Protein AF-E2S3J0-F1 (afdb_monomer)

Structure (mmCIF, N/CA/C/O backbone):
data_AF-E2S3J0-F1
#
_entry.id   AF-E2S3J0-F1
#
loop_
_atom_site.group_PDB
_atom_site.id
_atom_site.type_symbol
_atom_site.label_atom_id
_atom_site.label_alt_id
_atom_site.label_comp_id
_atom_site.label_asym_id
_atom_site.label_entity_id
_atom_site.label_seq_id
_atom_site.pdbx_PDB_ins_code
_atom_site.Cartn_x
_atom_site.Cartn_y
_atom_site.Cartn_z
_atom_site.occupancy
_atom_site.B_iso_or_equiv
_atom_site.auth_seq_id
_atom_site.auth_comp_id
_atom_site.auth_asym_id
_atom_site.auth_atom_id
_atom_site.pdbx_PDB_model_num
ATOM 1 N N . MET A 1 1 ? 23.493 14.641 -1.403 1.00 21.89 1 MET A N 1
ATOM 2 C CA . MET A 1 1 ? 22.863 14.358 -2.704 1.00 21.89 1 MET A CA 1
ATOM 3 C C . MET A 1 1 ? 23.828 13.467 -3.453 1.00 21.89 1 MET A C 1
ATOM 5 O O . MET A 1 1 ? 24.955 13.914 -3.640 1.00 21.89 1 MET A O 1
ATOM 9 N N . PRO A 1 2 ? 23.491 12.209 -3.759 1.00 24.92 2 PRO A N 1
ATOM 10 C CA . PRO A 1 2 ? 24.365 11.400 -4.586 1.00 24.92 2 PRO A CA 1
ATOM 11 C C . PRO A 1 2 ? 24.312 12.007 -5.989 1.00 24.92 2 PRO A C 1
ATOM 13 O O . PRO A 1 2 ? 23.332 11.863 -6.706 1.00 24.92 2 PRO A O 1
ATOM 16 N N . THR A 1 3 ? 25.329 12.786 -6.341 1.00 32.03 3 THR A N 1
ATOM 17 C CA . THR A 1 3 ? 25.571 13.210 -7.719 1.00 32.03 3 THR A CA 1
ATOM 18 C C . THR A 1 3 ? 26.245 12.039 -8.430 1.00 32.03 3 THR A C 1
ATOM 20 O O . THR A 1 3 ? 27.463 12.041 -8.602 1.00 32.03 3 THR A O 1
ATOM 23 N N . GLY A 1 4 ? 25.469 10.991 -8.715 1.00 38.94 4 GLY A N 1
ATOM 24 C CA . GLY A 1 4 ? 25.807 10.010 -9.746 1.00 38.94 4 GLY A CA 1
ATOM 25 C C . GLY A 1 4 ? 25.553 10.625 -11.123 1.00 38.94 4 GLY A C 1
ATOM 26 O O . GLY A 1 4 ? 24.790 11.584 -11.228 1.00 38.94 4 GLY A O 1
ATOM 27 N N . GLU A 1 5 ? 26.220 10.119 -12.158 1.00 40.09 5 GLU A N 1
ATOM 28 C CA . GLU A 1 5 ? 26.170 10.652 -13.533 1.00 40.09 5 GLU A CA 1
ATOM 29 C C . GLU A 1 5 ? 24.795 10.567 -14.215 1.00 40.09 5 GLU A C 1
ATOM 31 O O . GLU A 1 5 ? 24.637 11.126 -15.294 1.00 40.09 5 GLU A O 1
ATOM 36 N N . ASP A 1 6 ? 23.791 9.953 -13.584 1.00 48.34 6 ASP A N 1
ATOM 37 C CA . ASP A 1 6 ? 22.423 9.923 -14.090 1.00 48.34 6 ASP A CA 1
ATOM 38 C C . ASP A 1 6 ? 21.407 10.075 -12.953 1.00 48.34 6 ASP A C 1
ATOM 40 O O . ASP A 1 6 ? 21.253 9.210 -12.093 1.00 48.34 6 ASP A O 1
ATOM 44 N N . ALA A 1 7 ? 20.673 11.188 -12.973 1.00 45.34 7 ALA A N 1
ATOM 45 C CA . ALA A 1 7 ? 19.521 11.440 -12.102 1.00 45.34 7 ALA A CA 1
ATOM 46 C C . ALA A 1 7 ? 18.196 10.949 -12.726 1.00 45.34 7 ALA A C 1
ATOM 48 O O . ALA A 1 7 ? 17.107 11.344 -12.300 1.00 45.34 7 ALA A O 1
ATOM 49 N N . HIS A 1 8 ? 18.277 10.129 -13.774 1.00 50.97 8 HIS A N 1
ATOM 50 C CA . HIS A 1 8 ? 17.130 9.671 -14.543 1.00 50.97 8 HIS A CA 1
ATOM 51 C C . HIS A 1 8 ? 16.434 8.512 -13.808 1.00 50.97 8 HIS A C 1
ATOM 53 O O . HIS A 1 8 ? 17.028 7.467 -13.560 1.00 50.97 8 HIS A O 1
ATOM 59 N N . GLY A 1 9 ? 15.177 8.716 -13.398 1.00 49.34 9 GLY A N 1
ATOM 60 C CA . GLY A 1 9 ? 14.377 7.697 -12.705 1.00 49.34 9 GLY A CA 1
ATOM 61 C C . GLY A 1 9 ? 13.976 6.522 -13.610 1.00 49.34 9 GLY A C 1
ATOM 62 O O . GLY A 1 9 ? 14.212 6.540 -14.814 1.00 49.34 9 GLY A O 1
ATOM 63 N N . SER A 1 10 ? 13.291 5.522 -13.042 1.00 50.03 10 SER A N 1
ATOM 64 C CA . SER A 1 10 ? 12.789 4.317 -13.740 1.00 50.03 10 SER A CA 1
ATOM 65 C C . SER A 1 10 ? 12.035 4.586 -15.046 1.00 50.03 10 SER A C 1
ATOM 67 O O . SER A 1 10 ? 12.027 3.747 -15.942 1.00 50.03 10 SER A O 1
ATOM 69 N N . ASP A 1 11 ? 11.412 5.757 -15.146 1.00 54.41 11 ASP A N 1
ATOM 70 C CA . ASP A 1 11 ? 10.536 6.165 -16.246 1.00 54.41 11 ASP A CA 1
ATOM 71 C C . ASP A 1 11 ? 11.313 6.533 -17.519 1.00 54.41 11 ASP A C 1
ATOM 73 O O . ASP A 1 11 ? 10.743 6.540 -18.607 1.00 54.41 11 ASP A O 1
ATOM 77 N N . TYR A 1 12 ? 12.613 6.816 -17.381 1.00 60.25 12 TYR A N 1
ATOM 78 C CA . TYR A 1 12 ? 13.529 7.113 -18.480 1.00 60.25 12 TYR A CA 1
ATOM 79 C C . TYR A 1 12 ? 13.782 5.907 -19.377 1.00 60.25 12 TYR A C 1
ATOM 81 O O . TYR A 1 12 ? 13.858 6.019 -20.599 1.00 60.25 12 TYR A O 1
ATOM 89 N N . PHE A 1 13 ? 13.907 4.743 -18.747 1.00 64.19 13 PHE A N 1
ATOM 90 C CA . PHE A 1 13 ? 14.309 3.524 -19.417 1.00 64.19 13 PHE A CA 1
ATOM 91 C C . PHE A 1 13 ? 13.241 3.113 -20.434 1.00 64.19 13 PHE A C 1
ATOM 93 O O . PHE A 1 13 ? 13.557 2.949 -21.603 1.00 64.19 13 PHE A O 1
ATOM 100 N N . THR A 1 14 ? 11.966 3.081 -20.054 1.00 62.28 14 THR A N 1
ATOM 101 C CA . THR A 1 14 ? 10.839 2.686 -20.917 1.00 62.28 14 THR A CA 1
ATOM 102 C C . THR A 1 14 ? 10.921 3.214 -22.372 1.00 62.28 14 THR A C 1
ATOM 104 O O . THR A 1 14 ? 10.995 2.391 -23.288 1.00 62.28 14 THR A O 1
ATOM 107 N N . PRO A 1 15 ? 10.984 4.532 -22.646 1.00 61.94 15 PRO A N 1
ATOM 108 C CA . PRO A 1 15 ? 11.066 5.050 -24.016 1.00 61.94 15 PRO A CA 1
ATOM 109 C C . PRO A 1 15 ? 12.360 4.711 -24.775 1.00 61.94 15 PRO A C 1
ATOM 111 O O . PRO A 1 15 ? 12.289 4.497 -25.987 1.00 61.94 15 PRO A O 1
ATOM 114 N N . VAL A 1 16 ? 13.508 4.575 -24.098 1.00 65.12 16 VAL A N 1
ATOM 115 C CA . VAL A 1 16 ? 14.787 4.159 -24.718 1.00 65.12 16 VAL A CA 1
ATOM 116 C C . VAL A 1 16 ? 14.671 2.786 -25.398 1.00 65.12 16 VAL A C 1
ATOM 118 O O . VAL A 1 16 ? 15.294 2.559 -26.433 1.00 65.12 16 VAL A O 1
ATOM 121 N N . PHE A 1 17 ? 13.822 1.887 -24.890 1.00 69.94 17 PHE A N 1
ATOM 122 C CA . PHE A 1 17 ? 13.672 0.526 -25.437 1.00 69.94 17 PHE A CA 1
ATOM 123 C C . PHE A 1 17 ? 12.585 0.393 -26.497 1.00 69.94 17 PHE A C 1
ATOM 125 O O . PHE A 1 17 ? 12.655 -0.479 -27.364 1.00 69.94 17 PHE A O 1
ATOM 132 N N . LEU A 1 18 ? 11.571 1.248 -26.443 1.00 64.56 18 LEU A N 1
ATOM 133 C CA . LEU A 1 18 ? 10.376 1.103 -27.272 1.00 64.56 18 LEU A CA 1
ATOM 134 C C . LEU A 1 18 ? 10.532 1.773 -28.627 1.00 64.56 18 LEU A C 1
ATOM 136 O O . LEU A 1 18 ? 10.069 1.244 -29.636 1.00 64.56 18 LEU A O 1
ATOM 140 N N . LEU A 1 19 ? 11.224 2.910 -28.671 1.00 68.56 19 LEU A N 1
ATOM 141 C CA . LEU A 1 19 ? 11.452 3.648 -29.910 1.00 68.56 19 LEU A CA 1
ATOM 142 C C . LEU A 1 19 ? 12.191 2.814 -30.973 1.00 68.56 19 LEU A C 1
ATOM 144 O O . LEU A 1 19 ? 11.741 2.813 -32.120 1.00 68.56 19 LEU A O 1
ATOM 148 N N . PRO A 1 20 ? 13.230 2.028 -30.632 1.00 70.56 20 PRO A N 1
ATOM 149 C CA . PRO A 1 20 ? 13.845 1.061 -31.545 1.00 70.56 20 PRO A CA 1
ATOM 150 C C . PRO A 1 20 ? 12.884 0.034 -32.139 1.00 70.56 20 PRO A C 1
ATOM 152 O O . PRO A 1 20 ? 12.873 -0.174 -33.350 1.00 70.56 20 PRO A O 1
ATOM 155 N N . GLN A 1 21 ? 12.053 -0.591 -31.300 1.00 67.12 21 GLN A N 1
ATOM 156 C CA . GLN A 1 21 ? 11.075 -1.606 -31.711 1.00 67.12 21 GLN A CA 1
ATOM 157 C C . GLN A 1 21 ? 10.042 -1.015 -32.680 1.00 67.12 21 GLN A C 1
ATOM 159 O O . GLN A 1 21 ? 9.665 -1.624 -33.688 1.00 67.12 21 GLN A O 1
ATOM 164 N N . LEU A 1 22 ? 9.628 0.221 -32.410 1.00 64.75 22 LEU A N 1
ATOM 165 C CA . LEU A 1 22 ? 8.682 0.960 -33.236 1.00 64.75 22 LEU A CA 1
ATOM 166 C C . LEU A 1 22 ? 9.274 1.364 -34.575 1.00 64.75 22 LEU A C 1
ATOM 168 O O . LEU A 1 22 ? 8.634 1.198 -35.614 1.00 64.75 22 LEU A O 1
ATOM 172 N N . CYS A 1 23 ? 10.512 1.845 -34.573 1.00 66.25 23 CYS A N 1
ATOM 173 C CA . CYS A 1 23 ? 11.187 2.180 -35.812 1.00 66.25 23 CYS A CA 1
ATOM 174 C C . CYS A 1 23 ? 11.435 0.922 -36.656 1.00 66.25 23 CYS A C 1
ATOM 176 O O . CYS A 1 23 ? 11.180 0.954 -37.856 1.00 66.25 23 CYS A O 1
ATOM 178 N N . ASN A 1 24 ? 11.819 -0.204 -36.047 1.00 68.88 24 ASN A N 1
ATOM 179 C CA . ASN A 1 24 ? 12.065 -1.464 -36.754 1.00 68.88 24 ASN A CA 1
ATOM 180 C C . ASN A 1 24 ? 10.801 -2.028 -37.424 1.00 68.88 24 ASN A C 1
ATOM 182 O O . ASN A 1 24 ? 10.821 -2.375 -38.606 1.00 68.88 24 ASN A O 1
ATOM 186 N N . SER A 1 25 ? 9.682 -2.046 -36.692 1.00 64.19 25 SER A N 1
ATOM 187 C CA . SER A 1 25 ? 8.384 -2.509 -37.207 1.00 64.19 25 SER A CA 1
ATOM 188 C C . SER A 1 25 ? 7.800 -1.583 -38.280 1.00 64.19 25 SER A C 1
ATOM 190 O O . SER A 1 25 ? 7.230 -2.059 -39.260 1.00 64.19 25 SER A O 1
ATOM 192 N N . THR A 1 26 ? 7.980 -0.266 -38.144 1.00 59.78 26 THR A N 1
ATOM 193 C CA . THR A 1 26 ? 7.417 0.723 -39.080 1.00 59.78 26 THR A CA 1
ATOM 194 C C . THR A 1 26 ? 8.266 0.889 -40.343 1.00 59.78 26 THR A C 1
ATOM 196 O O . THR A 1 26 ? 7.726 1.117 -41.424 1.00 59.78 26 THR A O 1
ATOM 199 N N . MET A 1 27 ? 9.593 0.763 -40.232 1.00 62.75 27 MET A N 1
ATOM 200 C CA . MET A 1 27 ? 10.532 0.913 -41.354 1.00 62.75 27 MET A CA 1
ATOM 201 C C . MET A 1 27 ? 10.673 -0.365 -42.193 1.00 62.75 27 MET A C 1
ATOM 203 O O . MET A 1 27 ? 11.298 -0.323 -43.252 1.00 62.75 27 MET A O 1
ATOM 207 N N . GLY A 1 28 ? 10.092 -1.489 -41.751 1.00 54.31 28 GLY A N 1
ATOM 208 C CA . GLY A 1 28 ? 10.184 -2.775 -42.448 1.00 54.31 28 GLY A CA 1
ATOM 209 C C . GLY A 1 28 ? 11.617 -3.305 -42.522 1.00 54.31 28 GLY A C 1
ATOM 210 O O . GLY A 1 28 ? 11.996 -3.928 -43.512 1.00 54.31 28 GLY A O 1
ATOM 211 N N . THR A 1 29 ? 12.435 -2.993 -41.515 1.00 58.88 29 THR A N 1
ATOM 212 C CA . THR A 1 29 ? 13.833 -3.420 -41.445 1.00 58.88 29 THR A CA 1
ATOM 213 C C . THR A 1 29 ? 13.941 -4.742 -40.690 1.00 58.88 29 THR A C 1
ATOM 215 O O . THR A 1 29 ? 13.41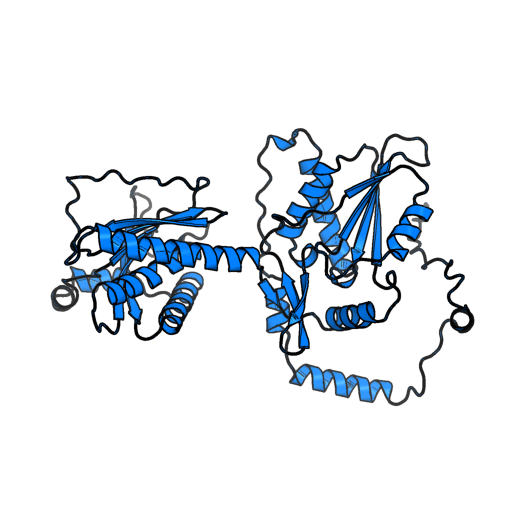7 -4.864 -39.591 1.00 58.88 29 THR A O 1
ATOM 218 N N . ASP A 1 30 ? 14.698 -5.709 -41.215 1.00 59.97 30 ASP A N 1
ATOM 219 C CA . ASP A 1 30 ? 15.030 -6.961 -40.503 1.00 59.97 30 ASP A CA 1
ATOM 220 C C . ASP A 1 30 ? 16.218 -6.774 -39.532 1.00 59.97 30 ASP A C 1
ATOM 222 O O . ASP A 1 30 ? 17.050 -7.670 -39.339 1.00 59.97 30 ASP A O 1
ATOM 226 N N . ALA A 1 31 ? 16.372 -5.575 -38.962 1.00 65.56 31 ALA A N 1
ATOM 227 C CA . ALA A 1 31 ? 17.500 -5.283 -38.091 1.00 65.56 31 ALA A CA 1
ATOM 228 C C . ALA A 1 31 ? 17.358 -6.063 -36.777 1.00 65.56 31 ALA A C 1
ATOM 230 O O . ALA A 1 31 ? 16.304 -6.067 -36.143 1.00 65.56 31 ALA A O 1
ATOM 231 N N . ARG A 1 32 ? 18.442 -6.731 -36.367 1.00 69.31 32 ARG A N 1
ATOM 232 C CA . ARG A 1 32 ? 18.483 -7.537 -35.133 1.00 69.31 32 ARG A CA 1
ATOM 233 C C . ARG A 1 32 ? 18.694 -6.696 -33.875 1.00 69.31 32 ARG A C 1
ATOM 235 O O . ARG A 1 32 ? 18.355 -7.151 -32.786 1.00 69.31 32 ARG A O 1
ATOM 242 N N . SER A 1 33 ? 19.241 -5.497 -34.034 1.00 74.75 33 SER A N 1
ATOM 243 C CA . SER A 1 33 ? 19.450 -4.511 -32.980 1.00 74.75 33 SER A CA 1
ATOM 244 C C . SER A 1 33 ? 19.525 -3.110 -33.581 1.00 74.75 33 SER A C 1
ATOM 246 O O . SER A 1 33 ? 19.882 -2.953 -34.753 1.00 74.75 33 SER A O 1
ATOM 248 N N . TRP A 1 34 ? 19.165 -2.099 -32.793 1.00 75.88 34 TRP A N 1
ATOM 249 C CA . TRP A 1 34 ? 19.368 -0.684 -33.124 1.00 75.88 34 TRP A CA 1
ATOM 250 C C . TRP A 1 34 ? 20.165 -0.011 -32.010 1.00 75.88 34 TRP A C 1
ATOM 252 O O . TRP A 1 34 ? 20.047 -0.387 -30.846 1.00 75.88 34 TRP A O 1
ATOM 262 N N . ALA A 1 35 ? 20.951 1.003 -32.364 1.00 76.75 35 ALA A N 1
ATOM 263 C CA . ALA A 1 35 ? 21.621 1.858 -31.394 1.00 76.75 35 ALA A CA 1
ATOM 264 C C . ALA A 1 35 ? 20.732 3.064 -31.055 1.00 76.75 35 ALA A C 1
ATOM 266 O O . ALA A 1 35 ? 20.165 3.686 -31.958 1.00 76.75 35 ALA A O 1
ATOM 267 N N . VAL A 1 36 ? 20.647 3.402 -29.768 1.00 77.56 36 VAL A N 1
ATOM 268 C CA . VAL A 1 36 ? 19.932 4.572 -29.235 1.00 77.56 36 VAL A CA 1
ATOM 269 C C . VAL A 1 36 ? 20.910 5.443 -28.474 1.00 77.56 36 VAL A C 1
ATOM 271 O O . VAL A 1 36 ? 21.473 4.991 -27.483 1.00 77.56 36 VAL A O 1
ATOM 274 N N . ASP A 1 37 ? 21.116 6.674 -28.924 1.00 79.19 37 ASP A N 1
ATOM 275 C CA . ASP A 1 37 ? 21.923 7.651 -28.207 1.00 79.19 37 ASP A CA 1
ATOM 276 C C . ASP A 1 37 ? 21.122 8.148 -26.994 1.00 79.19 37 ASP A C 1
ATOM 278 O O . ASP A 1 37 ? 19.975 8.593 -27.096 1.00 79.19 37 ASP A O 1
ATOM 282 N N . VAL A 1 38 ? 21.742 7.997 -25.826 1.00 73.31 38 VAL A N 1
ATOM 283 C CA . VAL A 1 38 ? 21.171 8.240 -24.500 1.00 73.31 38 VAL A CA 1
ATOM 284 C C . VAL A 1 38 ? 21.942 9.397 -23.875 1.00 73.31 38 VAL A C 1
ATOM 286 O O . VAL A 1 38 ? 23.172 9.340 -23.750 1.00 73.31 38 VAL A O 1
ATOM 289 N N . GLU A 1 39 ? 21.223 10.454 -23.493 1.00 73.69 39 GLU A N 1
ATOM 290 C CA . GLU A 1 39 ? 21.797 11.588 -22.769 1.00 73.69 39 GLU A CA 1
ATOM 291 C C . GLU A 1 39 ? 22.005 11.250 -21.286 1.00 73.69 39 GLU A C 1
ATOM 293 O O . GLU A 1 39 ? 21.371 10.356 -20.723 1.00 73.69 39 GLU A O 1
ATOM 298 N N . GLY A 1 40 ? 23.001 11.876 -20.670 1.00 68.50 40 GLY A N 1
ATOM 299 C CA . GLY A 1 40 ? 23.274 11.792 -19.240 1.00 68.50 40 GLY A CA 1
ATOM 300 C C . GLY A 1 40 ? 23.926 13.073 -18.761 1.00 68.50 40 GLY A C 1
ATOM 301 O O . GLY A 1 40 ? 24.638 13.745 -19.523 1.00 68.50 40 GLY A O 1
ATOM 302 N N . HIS A 1 41 ? 23.688 13.406 -17.496 1.00 67.69 41 HIS A N 1
ATOM 303 C CA . HIS A 1 41 ? 24.087 14.682 -16.919 1.00 67.69 41 HIS A CA 1
ATOM 304 C C . HIS A 1 41 ? 24.818 14.496 -15.600 1.00 67.69 41 HIS A C 1
ATOM 306 O O . HIS A 1 41 ? 24.295 13.938 -14.639 1.00 67.69 41 HIS A O 1
ATOM 312 N N . GLY A 1 42 ? 25.994 15.097 -15.490 1.00 67.25 42 GLY A N 1
ATOM 313 C CA . GLY A 1 42 ? 26.725 15.035 -14.238 1.00 67.25 42 GLY A CA 1
ATOM 314 C C . GLY A 1 42 ? 28.157 15.496 -14.367 1.00 67.25 42 GLY A C 1
ATOM 315 O O . GLY A 1 42 ? 28.678 15.724 -15.455 1.00 67.25 42 GLY A O 1
ATOM 316 N N . ARG A 1 43 ? 28.804 15.662 -13.215 1.00 71.12 43 ARG A N 1
ATOM 317 C CA . ARG A 1 43 ? 30.239 15.933 -13.154 1.00 71.12 43 ARG A CA 1
ATOM 318 C C . ARG A 1 43 ? 30.944 14.649 -12.736 1.00 71.12 43 ARG A C 1
ATOM 320 O O . ARG A 1 43 ? 30.653 14.174 -11.637 1.00 71.12 43 ARG A O 1
ATOM 327 N N . PRO A 1 44 ? 31.892 14.143 -13.538 1.00 67.00 44 PRO A N 1
ATOM 328 C CA . PRO A 1 44 ? 32.719 13.020 -13.132 1.00 67.00 44 PRO A CA 1
ATOM 329 C C . PRO A 1 44 ? 33.421 13.326 -11.807 1.00 67.00 44 PRO A C 1
ATOM 331 O O . PRO A 1 44 ? 33.978 14.414 -11.626 1.00 67.00 44 PRO A O 1
ATOM 334 N N . ALA A 1 45 ? 33.411 12.370 -10.880 1.00 67.50 45 ALA A N 1
ATOM 335 C CA . ALA A 1 45 ? 34.028 12.533 -9.561 1.00 67.50 45 ALA A CA 1
ATOM 336 C C . ALA A 1 45 ? 35.569 12.560 -9.610 1.00 67.50 45 ALA A C 1
ATOM 338 O O . ALA A 1 45 ? 36.220 12.936 -8.637 1.00 67.50 45 ALA A O 1
ATOM 339 N N . ASP A 1 46 ? 36.156 12.161 -10.739 1.00 72.06 46 ASP A N 1
ATOM 340 C CA . ASP A 1 46 ? 37.596 11.973 -10.911 1.00 72.06 46 ASP A CA 1
ATOM 341 C C . ASP A 1 46 ? 38.365 13.248 -11.311 1.00 72.06 46 ASP A C 1
ATOM 343 O O . ASP A 1 46 ? 39.594 13.217 -11.377 1.00 72.06 46 ASP A O 1
ATOM 347 N N . HIS A 1 47 ? 37.681 14.379 -11.533 1.00 69.06 47 HIS A N 1
ATOM 348 C CA . HIS A 1 47 ? 38.302 15.656 -11.902 1.00 69.06 47 HIS A CA 1
ATOM 349 C C . HIS A 1 47 ? 37.672 16.858 -11.185 1.00 69.06 47 HIS A C 1
ATOM 351 O O . HIS A 1 47 ? 36.473 16.923 -10.923 1.00 69.06 47 HIS A O 1
ATOM 357 N N . SER A 1 48 ? 38.495 17.873 -10.895 1.00 72.19 48 SER A N 1
ATOM 358 C CA . SER A 1 48 ? 38.028 19.109 -10.260 1.00 72.19 48 SER A CA 1
ATOM 359 C C . SER A 1 48 ? 37.492 20.097 -11.293 1.00 72.19 48 SER A C 1
ATOM 361 O O . SER A 1 48 ? 38.249 20.754 -12.006 1.00 72.19 48 SER A O 1
ATOM 363 N N . TYR A 1 49 ? 36.169 20.253 -11.318 1.00 73.75 49 TYR A N 1
ATOM 364 C CA . TYR A 1 49 ? 35.470 21.223 -12.167 1.00 73.75 49 TYR A CA 1
ATOM 365 C C . TYR A 1 49 ? 34.966 22.452 -11.394 1.00 73.75 49 TYR A C 1
ATOM 367 O O . TYR A 1 49 ? 34.100 23.178 -11.882 1.00 73.75 49 TYR A O 1
ATOM 375 N N . GLY A 1 50 ? 35.496 22.704 -10.190 1.00 71.06 50 GLY A N 1
ATOM 376 C CA . GLY A 1 50 ? 34.969 23.699 -9.241 1.00 71.06 50 GLY A CA 1
ATOM 377 C C . GLY A 1 50 ? 34.974 25.159 -9.718 1.00 71.06 50 GLY A C 1
ATOM 378 O O . GLY A 1 50 ? 34.460 26.027 -9.021 1.00 71.06 50 GLY A O 1
ATOM 379 N N . ARG A 1 51 ? 35.544 25.447 -10.895 1.00 78.31 51 ARG A N 1
ATOM 380 C CA . ARG A 1 51 ? 35.582 26.784 -11.512 1.00 78.31 51 ARG A CA 1
ATOM 381 C C . ARG A 1 51 ? 34.819 26.878 -12.840 1.00 78.31 51 ARG A C 1
ATOM 383 O O . ARG A 1 51 ? 34.827 27.944 -13.448 1.00 78.31 51 ARG A O 1
ATOM 390 N N . THR A 1 52 ? 34.170 25.800 -13.284 1.00 74.75 52 THR A N 1
ATOM 391 C CA . THR A 1 52 ? 33.463 25.742 -14.573 1.00 74.75 52 THR A CA 1
ATOM 392 C C . THR A 1 52 ? 31.957 25.719 -14.345 1.00 74.75 52 THR A C 1
ATOM 394 O O . THR A 1 52 ? 31.434 24.782 -13.737 1.00 74.75 52 THR A O 1
ATOM 397 N N . LEU A 1 53 ? 31.259 26.736 -14.850 1.00 65.81 53 LEU A N 1
ATOM 398 C CA . LEU A 1 53 ? 29.800 26.853 -14.826 1.00 65.81 53 LEU A CA 1
ATOM 399 C C . LEU A 1 53 ? 29.238 26.448 -16.196 1.00 65.81 53 LEU A C 1
ATOM 401 O O . LEU A 1 53 ? 29.740 26.916 -17.214 1.00 65.81 53 LEU A O 1
ATOM 405 N N . GLY A 1 54 ? 28.227 25.580 -16.217 1.00 66.12 54 GLY A N 1
ATOM 406 C CA . GLY A 1 54 ? 27.617 25.064 -17.445 1.00 66.12 54 GLY A CA 1
ATOM 407 C C . GLY A 1 54 ? 27.006 23.675 -17.257 1.00 66.12 54 GLY A C 1
ATOM 408 O O . GLY A 1 54 ? 27.186 23.057 -16.203 1.00 66.12 54 GLY A O 1
ATOM 409 N N . TRP A 1 55 ? 26.294 23.212 -18.285 1.00 64.81 55 TRP A N 1
ATOM 410 C CA . TRP A 1 55 ? 25.763 21.852 -18.379 1.00 64.81 55 TRP A CA 1
ATOM 411 C C . TRP A 1 55 ? 26.859 20.885 -18.829 1.00 64.81 55 TRP A C 1
ATOM 413 O O . TRP A 1 55 ? 27.604 21.172 -19.765 1.00 64.81 55 TRP A O 1
ATOM 423 N N . PHE A 1 56 ? 26.965 19.755 -18.133 1.00 70.50 56 PHE A N 1
ATOM 424 C CA . PHE A 1 56 ? 27.904 18.678 -18.439 1.00 70.50 56 PHE A CA 1
ATOM 425 C C . PHE A 1 56 ? 27.092 17.500 -18.954 1.00 70.50 56 PHE A C 1
ATOM 427 O O . PHE A 1 56 ? 26.644 16.659 -18.178 1.00 70.50 56 PHE A O 1
ATOM 434 N N . THR A 1 57 ? 26.858 17.521 -20.259 1.00 69.31 57 THR A N 1
ATOM 435 C CA . THR A 1 57 ? 26.092 16.510 -20.980 1.00 69.31 57 THR A CA 1
ATOM 436 C C . THR A 1 57 ? 27.044 15.497 -21.598 1.00 69.31 57 THR A C 1
ATOM 438 O O . THR A 1 57 ? 28.058 15.859 -22.201 1.00 69.31 57 THR A O 1
ATOM 441 N N . THR A 1 58 ? 26.697 14.222 -21.477 1.00 73.31 58 THR A N 1
ATOM 442 C CA . THR A 1 58 ? 27.345 13.131 -22.201 1.00 73.31 58 THR A CA 1
ATOM 443 C C . THR A 1 58 ? 26.308 12.362 -22.999 1.00 73.31 58 THR A C 1
ATOM 445 O O . THR A 1 58 ? 25.214 12.105 -22.512 1.00 73.31 58 THR A O 1
ATOM 448 N N . ILE A 1 59 ? 26.666 11.984 -24.224 1.00 75.62 59 ILE A N 1
ATOM 449 C CA . ILE A 1 59 ? 25.833 11.137 -25.077 1.00 75.62 59 ILE A CA 1
ATOM 450 C C . ILE A 1 59 ? 26.639 9.889 -25.418 1.00 75.62 59 ILE A C 1
ATOM 452 O O . ILE A 1 59 ? 27.816 9.983 -25.796 1.00 75.62 59 ILE A O 1
ATOM 456 N N . ALA A 1 60 ? 26.023 8.726 -25.240 1.00 76.38 60 ALA A N 1
ATOM 457 C CA . ALA A 1 60 ? 26.574 7.452 -25.671 1.00 76.38 60 ALA A CA 1
ATOM 458 C C . ALA A 1 60 ? 25.448 6.509 -26.125 1.00 76.38 60 ALA A C 1
ATOM 460 O O . ALA A 1 60 ? 24.365 6.538 -25.536 1.00 76.38 60 ALA A O 1
ATOM 461 N N . PRO A 1 61 ? 25.700 5.664 -27.137 1.00 79.31 61 PRO A N 1
ATOM 462 C CA . PRO A 1 61 ? 24.704 4.765 -27.670 1.00 79.31 61 PRO A CA 1
ATOM 463 C C . PRO A 1 61 ? 24.556 3.531 -26.792 1.00 79.31 61 PRO A C 1
ATOM 465 O O . PRO A 1 61 ? 25.537 2.967 -26.302 1.00 79.31 61 PRO A O 1
ATOM 468 N N . VAL A 1 62 ? 23.321 3.066 -26.695 1.00 76.94 62 VAL A N 1
ATOM 469 C CA . VAL A 1 62 ? 22.943 1.775 -26.135 1.00 76.94 62 VAL A CA 1
ATOM 470 C C . VAL A 1 62 ? 22.426 0.910 -27.269 1.00 76.94 62 VAL A C 1
ATOM 472 O O . VAL A 1 62 ? 21.580 1.341 -28.051 1.00 76.94 62 VAL A O 1
ATOM 475 N N . GLU A 1 63 ? 22.933 -0.312 -27.371 1.00 79.19 63 GLU A N 1
ATOM 476 C CA . GLU A 1 63 ? 22.411 -1.284 -28.323 1.00 79.19 63 GLU A CA 1
ATOM 477 C C . GLU A 1 63 ? 21.173 -1.973 -27.745 1.00 79.19 63 GLU A C 1
ATOM 479 O O . GLU A 1 63 ? 21.237 -2.611 -26.695 1.00 79.19 63 GLU A O 1
ATOM 484 N N . ILE A 1 64 ? 20.045 -1.854 -28.445 1.00 77.56 64 ILE A N 1
ATOM 485 C CA . ILE A 1 64 ? 18.780 -2.479 -28.069 1.00 77.56 64 ILE A CA 1
ATOM 486 C C . ILE A 1 64 ? 18.530 -3.685 -28.977 1.00 77.56 64 ILE A C 1
ATOM 488 O O . ILE A 1 64 ? 18.410 -3.502 -30.193 1.00 77.56 64 ILE A O 1
ATOM 492 N N . PRO A 1 65 ? 18.438 -4.913 -28.430 1.00 73.62 65 PRO A N 1
ATOM 493 C CA . PRO A 1 65 ? 18.095 -6.094 -29.211 1.00 73.62 65 PRO A CA 1
ATOM 494 C C . PRO A 1 65 ? 16.621 -6.051 -29.634 1.00 73.62 65 PRO A C 1
ATOM 496 O O . PRO A 1 65 ? 15.746 -5.681 -28.854 1.00 73.62 65 PRO A O 1
ATOM 499 N N . LEU A 1 66 ? 16.341 -6.448 -30.877 1.00 68.62 66 LEU A N 1
ATOM 500 C CA . LEU A 1 66 ? 15.018 -6.320 -31.507 1.00 68.62 66 LEU A CA 1
ATOM 501 C C . LEU A 1 66 ? 14.380 -7.651 -31.907 1.00 68.62 66 LEU A C 1
ATOM 503 O O . LEU A 1 66 ? 13.362 -7.670 -32.593 1.00 68.62 66 LEU A O 1
ATOM 507 N N . ALA A 1 67 ? 14.983 -8.766 -31.499 1.00 66.19 67 ALA A N 1
ATOM 508 C CA . ALA A 1 67 ? 14.480 -10.098 -31.820 1.00 66.19 67 ALA A CA 1
ATOM 509 C C . ALA A 1 67 ? 13.185 -10.446 -31.059 1.00 66.19 67 ALA A C 1
ATOM 511 O O . ALA A 1 67 ? 12.320 -11.115 -31.620 1.00 66.19 67 ALA A O 1
ATOM 512 N N . ASP A 1 68 ? 13.056 -9.985 -29.809 1.00 62.91 68 ASP A N 1
ATOM 513 C CA . ASP A 1 68 ? 11.909 -10.215 -28.922 1.00 62.91 68 ASP A CA 1
ATOM 514 C C . ASP A 1 68 ? 11.703 -8.981 -28.012 1.00 62.91 68 ASP A C 1
ATOM 516 O O . ASP A 1 68 ? 12.671 -8.520 -27.392 1.00 62.91 68 ASP A O 1
ATOM 520 N N . PRO A 1 69 ? 10.477 -8.433 -27.891 1.00 57.88 69 PRO A N 1
ATOM 521 C CA . PRO A 1 69 ? 10.149 -7.416 -26.890 1.00 57.88 69 PRO A CA 1
ATOM 522 C C . PRO A 1 69 ? 10.587 -7.771 -25.458 1.00 57.88 69 PRO A C 1
ATOM 524 O O . PRO A 1 69 ? 10.995 -6.884 -24.708 1.00 57.88 69 PRO A O 1
ATOM 527 N N . ALA A 1 70 ? 10.557 -9.053 -25.078 1.00 55.78 70 ALA A N 1
ATOM 528 C CA . ALA A 1 70 ? 11.013 -9.506 -23.765 1.00 55.78 70 ALA A CA 1
ATOM 529 C C . ALA A 1 70 ? 12.536 -9.371 -23.585 1.00 55.78 70 ALA A C 1
ATOM 531 O O . ALA A 1 70 ? 13.004 -9.059 -22.490 1.00 55.78 70 ALA A O 1
ATOM 532 N N . ASP A 1 71 ? 13.321 -9.553 -24.650 1.00 62.47 71 ASP A N 1
ATOM 533 C CA . ASP A 1 71 ? 14.777 -9.380 -24.610 1.00 62.47 71 ASP A CA 1
ATOM 534 C C . ASP A 1 71 ? 15.166 -7.902 -24.536 1.00 62.47 71 ASP A C 1
ATOM 536 O O . ASP A 1 71 ? 16.076 -7.546 -23.787 1.00 62.47 71 ASP A O 1
ATOM 540 N N . ALA A 1 72 ? 14.427 -7.029 -25.226 1.00 62.06 72 ALA A N 1
ATOM 541 C CA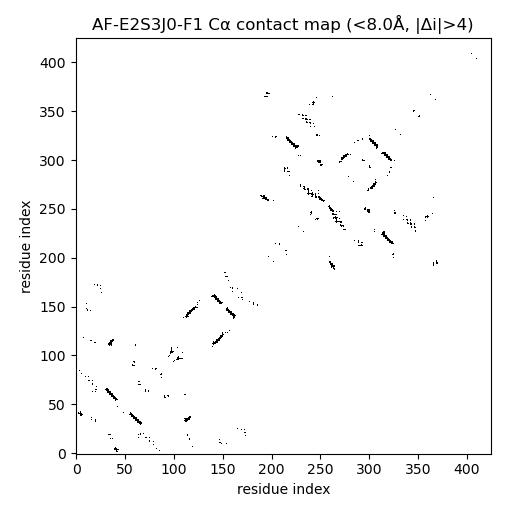 . ALA A 1 72 ? 14.581 -5.583 -25.078 1.00 62.06 72 ALA A CA 1
ATOM 542 C C . ALA A 1 72 ? 14.262 -5.121 -23.645 1.00 62.06 72 ALA A C 1
ATOM 544 O O . ALA A 1 72 ? 15.023 -4.351 -23.063 1.00 62.06 72 ALA A O 1
ATOM 545 N N . ALA A 1 73 ? 13.183 -5.638 -23.044 1.00 59.59 73 ALA A N 1
ATOM 546 C CA . ALA A 1 73 ? 12.821 -5.343 -21.655 1.00 59.59 73 ALA A CA 1
ATOM 547 C C . ALA A 1 73 ? 13.853 -5.873 -20.641 1.00 59.59 73 ALA A C 1
ATOM 549 O O . ALA A 1 73 ? 14.104 -5.246 -19.613 1.00 59.59 73 ALA A O 1
ATOM 550 N N . ARG A 1 74 ? 14.490 -7.012 -20.926 1.00 63.69 74 ARG A N 1
ATOM 551 C CA . ARG A 1 74 ? 15.557 -7.566 -20.083 1.00 63.69 74 ARG A CA 1
ATOM 552 C C . ARG A 1 74 ? 16.832 -6.733 -20.156 1.00 63.69 74 ARG A C 1
ATOM 554 O O . ARG A 1 74 ? 17.365 -6.368 -19.114 1.00 63.69 74 ARG A O 1
ATOM 561 N N . ALA A 1 75 ? 17.256 -6.359 -21.365 1.00 66.62 75 ALA A N 1
ATOM 562 C CA . ALA A 1 75 ? 18.384 -5.451 -21.572 1.00 66.62 75 ALA A CA 1
ATOM 563 C C . ALA A 1 75 ? 18.154 -4.099 -20.869 1.00 66.62 75 ALA A C 1
ATOM 565 O O . ALA A 1 75 ? 19.081 -3.530 -20.294 1.00 66.62 75 ALA A O 1
ATOM 566 N N . ALA A 1 76 ? 16.904 -3.626 -20.836 1.00 66.06 76 ALA A N 1
ATOM 567 C CA . ALA A 1 76 ? 16.506 -2.441 -20.086 1.00 66.06 76 ALA A CA 1
ATOM 568 C C . ALA A 1 76 ? 16.710 -2.564 -18.583 1.00 66.06 76 ALA A C 1
ATOM 570 O O . ALA A 1 76 ? 17.305 -1.688 -17.953 1.00 66.06 76 ALA A O 1
ATOM 571 N N . ALA A 1 77 ? 16.201 -3.653 -18.011 1.00 62.59 77 ALA A N 1
ATOM 572 C CA . ALA A 1 77 ? 16.311 -3.925 -16.590 1.00 62.59 77 ALA A CA 1
ATOM 573 C C . ALA A 1 77 ? 17.778 -4.093 -16.167 1.00 62.59 77 ALA A C 1
ATOM 575 O O . ALA A 1 77 ? 18.180 -3.560 -15.135 1.00 62.59 77 ALA A O 1
ATOM 576 N N . GLU A 1 78 ? 18.586 -4.770 -16.985 1.00 70.50 78 GLU A N 1
ATOM 577 C CA . GLU A 1 78 ? 20.023 -4.937 -16.758 1.00 70.50 78 GLU A CA 1
ATOM 578 C C . GLU A 1 78 ? 20.765 -3.599 -16.819 1.00 70.50 78 GLU A C 1
ATOM 580 O O . GLU A 1 78 ? 21.511 -3.269 -15.899 1.00 70.50 78 GLU A O 1
ATOM 585 N N . MET A 1 79 ? 20.524 -2.779 -17.848 1.00 69.19 79 MET A N 1
ATOM 586 C CA . MET A 1 79 ? 21.152 -1.461 -17.957 1.00 69.19 79 MET A CA 1
ATOM 587 C C . MET A 1 79 ? 20.766 -0.556 -16.784 1.00 69.19 79 MET A C 1
ATOM 589 O O . MET A 1 79 ? 21.621 0.152 -16.252 1.00 69.19 79 MET A O 1
ATOM 593 N N . ARG A 1 80 ? 19.501 -0.595 -16.358 1.00 66.19 80 ARG A N 1
ATOM 594 C CA . ARG A 1 80 ? 19.029 0.127 -15.177 1.00 66.19 80 ARG A CA 1
ATOM 595 C C . ARG A 1 80 ? 19.761 -0.324 -13.914 1.00 66.19 80 ARG A C 1
ATOM 597 O O . ARG A 1 80 ? 20.251 0.528 -13.181 1.00 66.19 80 ARG A O 1
ATOM 604 N N . ALA A 1 81 ? 19.870 -1.632 -13.688 1.00 64.88 81 ALA A N 1
ATOM 605 C CA . ALA A 1 81 ? 20.577 -2.179 -12.533 1.00 64.88 81 ALA A CA 1
ATOM 606 C C . ALA A 1 81 ? 22.049 -1.732 -12.504 1.00 64.88 81 ALA A C 1
ATOM 608 O O . ALA A 1 81 ? 22.514 -1.266 -11.469 1.00 64.88 81 ALA A O 1
ATOM 609 N N . LEU A 1 82 ? 22.732 -1.759 -13.657 1.00 67.50 82 LEU A N 1
ATOM 610 C CA . LEU A 1 82 ? 24.115 -1.284 -13.802 1.00 67.50 82 LEU A CA 1
ATOM 611 C C . LEU A 1 82 ? 24.271 0.228 -13.529 1.00 67.50 82 LEU A C 1
ATOM 613 O O . LEU A 1 82 ? 25.332 0.700 -13.126 1.00 67.50 82 LEU A O 1
ATOM 617 N N . HIS A 1 83 ? 23.239 1.034 -13.786 1.00 63.59 83 HIS A N 1
ATOM 618 C CA . HIS A 1 83 ? 23.271 2.457 -13.433 1.00 63.59 83 HIS A CA 1
ATOM 619 C C . HIS A 1 83 ? 23.019 2.667 -11.936 1.00 63.59 83 HIS A C 1
ATOM 621 O O . HIS A 1 83 ? 23.711 3.465 -11.307 1.00 63.59 83 HIS A O 1
ATOM 627 N N . GLU A 1 84 ? 22.063 1.936 -11.355 1.00 61.25 84 GLU A N 1
ATOM 628 C CA . GLU A 1 84 ? 21.735 2.005 -9.925 1.00 61.25 84 GLU A CA 1
ATOM 629 C C . GLU A 1 84 ? 22.899 1.524 -9.037 1.00 61.25 84 GLU A C 1
ATOM 631 O O . GLU A 1 84 ? 23.132 2.091 -7.968 1.00 61.25 84 GLU A O 1
ATOM 636 N N . ASP A 1 85 ? 23.662 0.524 -9.486 1.00 66.69 85 ASP A N 1
ATOM 637 C CA . ASP A 1 85 ? 24.834 -0.003 -8.776 1.00 66.69 85 ASP A CA 1
ATOM 638 C C . ASP A 1 85 ? 26.148 0.754 -9.077 1.00 66.69 85 ASP A C 1
ATOM 640 O O . ASP A 1 85 ? 27.170 0.513 -8.426 1.00 66.69 85 ASP A O 1
ATOM 644 N N . GLY A 1 86 ? 26.122 1.701 -10.025 1.00 65.00 86 GLY A N 1
ATOM 645 C CA . GLY A 1 86 ? 27.274 2.508 -10.434 1.00 65.00 86 GLY A CA 1
ATOM 646 C C . GLY A 1 86 ? 28.338 1.752 -11.238 1.00 65.00 86 GLY A C 1
ATOM 647 O O . GLY A 1 86 ? 29.475 2.220 -11.321 1.00 65.00 86 GLY A O 1
ATOM 648 N N . THR A 1 87 ? 28.009 0.591 -11.807 1.00 69.81 87 THR A N 1
ATOM 649 C CA . THR A 1 87 ? 28.920 -0.235 -12.619 1.00 69.81 87 THR A CA 1
ATOM 650 C C . THR A 1 87 ? 28.688 -0.111 -14.126 1.00 69.81 87 THR A C 1
ATOM 652 O O . THR A 1 87 ? 29.373 -0.767 -14.918 1.00 69.81 87 THR A O 1
ATOM 655 N N . ALA A 1 88 ? 27.760 0.756 -14.538 1.00 67.62 88 ALA A N 1
ATOM 656 C CA . ALA A 1 88 ? 27.508 1.082 -15.932 1.00 67.62 88 ALA A CA 1
ATOM 657 C C . ALA A 1 88 ? 28.802 1.497 -16.666 1.00 67.62 88 ALA A C 1
ATOM 659 O O . ALA A 1 88 ? 29.658 2.181 -16.094 1.00 67.62 88 ALA A O 1
ATOM 660 N N . PRO A 1 89 ? 28.968 1.108 -17.945 1.00 68.00 89 PRO A N 1
ATOM 661 C CA . PRO A 1 89 ? 30.133 1.500 -18.728 1.00 68.00 89 PRO A CA 1
ATOM 662 C C . PRO A 1 89 ? 30.284 3.024 -18.822 1.00 68.00 89 PRO A C 1
ATOM 664 O O . PRO A 1 89 ? 29.348 3.729 -19.196 1.00 68.00 89 PRO A O 1
ATOM 667 N N . ASP A 1 90 ? 31.493 3.525 -18.556 1.00 72.25 90 ASP A N 1
ATOM 668 C CA . ASP A 1 90 ? 31.799 4.953 -18.651 1.00 72.25 90 ASP A CA 1
ATOM 669 C C . ASP A 1 90 ? 31.604 5.462 -20.090 1.00 72.25 90 ASP A C 1
ATOM 671 O O . ASP A 1 90 ? 32.329 5.078 -21.024 1.00 72.25 90 ASP A O 1
ATOM 675 N N . ARG A 1 91 ? 30.650 6.384 -20.251 1.00 75.62 91 ARG A N 1
ATOM 676 C CA . ARG A 1 91 ? 30.260 7.004 -21.526 1.00 75.62 91 ARG A CA 1
ATOM 677 C C . ARG A 1 91 ? 31.421 7.744 -22.203 1.00 75.62 91 ARG A C 1
ATOM 679 O O . ARG A 1 91 ? 31.452 7.861 -23.431 1.00 75.62 91 ARG A O 1
ATOM 686 N N . ARG A 1 92 ? 32.432 8.184 -21.443 1.00 74.81 92 ARG A N 1
ATOM 687 C CA . ARG A 1 92 ? 33.654 8.819 -21.969 1.00 74.81 92 ARG A CA 1
ATOM 688 C C . ARG A 1 92 ? 34.499 7.854 -22.793 1.00 74.81 92 ARG A C 1
ATOM 690 O O . ARG A 1 92 ? 35.190 8.297 -23.707 1.00 74.81 92 ARG A O 1
ATOM 697 N N . THR A 1 93 ? 34.416 6.547 -22.535 1.00 77.06 93 THR A N 1
ATOM 698 C CA . THR A 1 93 ? 35.127 5.526 -23.324 1.00 77.06 93 THR A CA 1
ATOM 699 C C . THR A 1 93 ? 34.631 5.520 -24.766 1.00 77.06 93 THR A C 1
ATOM 701 O O . THR A 1 93 ? 35.431 5.558 -25.704 1.00 77.06 93 THR A O 1
ATOM 704 N N . TYR A 1 94 ? 33.309 5.547 -24.952 1.00 78.94 94 TYR A N 1
ATOM 705 C CA . TYR A 1 94 ? 32.707 5.671 -26.276 1.00 78.94 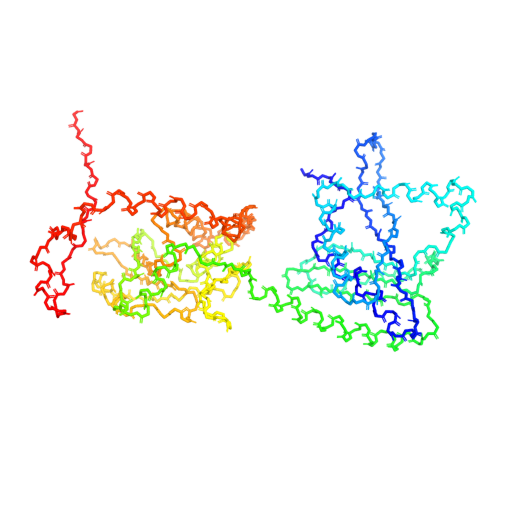94 TYR A CA 1
ATOM 706 C C . TYR A 1 94 ? 33.130 6.975 -26.957 1.00 78.94 94 TYR A C 1
ATOM 708 O O . TYR A 1 94 ? 33.585 6.947 -28.099 1.00 78.94 94 TYR A O 1
ATOM 716 N N . GLN A 1 95 ? 33.058 8.107 -26.252 1.00 78.69 95 GLN A N 1
ATOM 717 C CA . GLN A 1 95 ? 33.439 9.406 -26.814 1.00 78.69 95 GLN A CA 1
ATOM 718 C C . GLN A 1 95 ? 34.922 9.454 -27.205 1.00 78.69 95 GLN A C 1
ATOM 720 O O . GLN A 1 95 ? 35.265 9.941 -28.283 1.00 78.69 95 GLN A O 1
ATOM 725 N N . ALA A 1 96 ? 35.812 8.890 -26.387 1.00 80.88 96 ALA A N 1
ATOM 726 C CA . ALA A 1 96 ? 37.228 8.777 -26.710 1.00 80.88 96 ALA A CA 1
ATOM 727 C C . ALA A 1 96 ? 37.432 7.943 -27.986 1.00 80.88 96 ALA A C 1
ATOM 729 O O . ALA A 1 96 ? 38.141 8.369 -28.902 1.00 80.88 96 ALA A O 1
ATOM 730 N N . LEU A 1 97 ? 36.760 6.794 -28.106 1.00 80.19 97 LEU A N 1
ATOM 731 C CA . LEU A 1 97 ? 36.833 5.961 -29.307 1.00 80.19 97 LEU A CA 1
ATOM 732 C C . LEU A 1 97 ? 36.257 6.672 -30.539 1.00 80.19 97 LEU A C 1
ATOM 734 O O . LEU A 1 97 ? 36.884 6.652 -31.599 1.00 80.19 97 LEU A O 1
ATOM 738 N N . ARG A 1 98 ? 35.104 7.331 -30.408 1.00 79.62 98 ARG A N 1
ATOM 739 C CA . ARG A 1 98 ? 34.434 8.023 -31.513 1.00 79.62 98 ARG A CA 1
ATOM 740 C C . ARG A 1 98 ? 35.215 9.233 -32.000 1.00 79.62 98 ARG A C 1
ATOM 742 O O . ARG A 1 98 ? 35.299 9.426 -33.204 1.00 79.62 98 ARG A O 1
ATOM 749 N N . TYR A 1 99 ? 35.779 10.043 -31.108 1.00 80.06 99 TYR A N 1
ATOM 750 C CA . TYR A 1 99 ? 36.351 11.338 -31.488 1.00 80.06 99 TYR A CA 1
ATOM 751 C C . TYR A 1 99 ? 37.873 11.371 -31.535 1.00 80.06 99 TYR A C 1
ATOM 753 O O . TYR A 1 99 ? 38.423 12.228 -32.223 1.00 80.06 99 TYR A O 1
ATOM 761 N N . THR A 1 100 ? 38.573 10.457 -30.862 1.00 81.88 100 THR A N 1
ATOM 762 C CA . THR A 1 100 ? 40.045 10.511 -30.764 1.00 81.88 100 THR A CA 1
ATOM 763 C C . THR A 1 100 ? 40.754 9.301 -31.376 1.00 81.88 100 THR A C 1
ATOM 765 O O . THR A 1 100 ? 41.917 9.415 -31.761 1.00 81.88 100 THR A O 1
ATOM 768 N N . HIS A 1 101 ? 40.072 8.158 -31.540 1.00 83.56 101 HIS A N 1
ATOM 769 C CA . HIS A 1 101 ? 40.672 6.948 -32.109 1.00 83.56 101 HIS A CA 1
ATOM 770 C C . HIS A 1 101 ? 40.455 6.844 -33.639 1.00 83.56 101 HIS A C 1
ATOM 772 O O . HIS A 1 101 ? 39.308 6.778 -34.079 1.00 83.56 101 HIS A O 1
ATOM 778 N N . PRO A 1 102 ? 41.503 6.718 -34.484 1.00 78.75 102 PRO A N 1
ATOM 779 C CA . PRO A 1 102 ? 41.368 6.742 -35.954 1.00 78.75 102 PRO A CA 1
ATOM 780 C C . PRO A 1 102 ? 40.519 5.619 -36.575 1.00 78.75 102 PRO A C 1
ATOM 782 O O . PRO A 1 102 ? 40.000 5.749 -37.687 1.00 78.75 102 PRO A O 1
ATOM 785 N N . GLN A 1 103 ? 40.423 4.465 -35.910 1.00 79.81 103 GLN A N 1
ATOM 786 C CA . GLN A 1 103 ? 39.522 3.386 -36.333 1.00 79.81 103 GLN A CA 1
ATOM 787 C C . GLN A 1 103 ? 38.114 3.591 -35.766 1.00 79.81 103 GLN A C 1
ATOM 789 O O . GLN A 1 103 ? 37.143 3.336 -36.467 1.00 79.81 103 GLN A O 1
ATOM 794 N N . GLY A 1 104 ? 38.002 4.106 -34.537 1.00 76.56 104 GLY A N 1
ATOM 795 C CA . GLY A 1 104 ? 36.713 4.343 -33.886 1.00 76.56 104 GLY A CA 1
ATOM 796 C C . GLY A 1 104 ? 35.938 5.475 -34.558 1.00 76.56 104 GLY A C 1
ATOM 797 O O . GLY A 1 104 ? 34.762 5.301 -34.841 1.00 76.56 104 GLY A O 1
ATOM 798 N N . GLN A 1 105 ? 36.618 6.549 -34.969 1.00 76.31 105 GLN A N 1
ATOM 799 C CA . GLN A 1 105 ? 36.058 7.617 -35.807 1.00 76.31 105 GLN A CA 1
ATOM 800 C C . GLN A 1 105 ? 35.389 7.097 -37.080 1.00 76.31 105 GLN A C 1
ATOM 802 O O . GLN A 1 105 ? 34.385 7.651 -37.506 1.00 76.31 105 GLN A O 1
ATOM 807 N N . ARG A 1 106 ? 35.935 6.040 -37.697 1.00 74.12 106 ARG A N 1
ATOM 808 C CA . ARG A 1 106 ? 35.373 5.443 -38.916 1.00 74.12 106 ARG A CA 1
ATOM 809 C C . ARG A 1 106 ? 34.232 4.481 -38.608 1.00 74.12 106 ARG A C 1
ATOM 811 O O . ARG A 1 106 ? 33.199 4.554 -39.258 1.00 74.12 106 ARG A O 1
ATOM 818 N N . THR A 1 107 ? 34.405 3.602 -37.622 1.00 73.06 107 THR A N 1
ATOM 819 C CA . THR A 1 107 ? 33.390 2.599 -37.258 1.00 73.06 107 THR A CA 1
ATOM 820 C C . THR A 1 107 ? 32.157 3.223 -36.598 1.00 73.06 107 THR A C 1
ATOM 822 O O . THR A 1 107 ? 31.052 2.738 -36.795 1.00 73.06 107 THR A O 1
ATOM 825 N N . LEU A 1 108 ? 32.335 4.309 -35.842 1.00 73.25 108 LEU A N 1
ATOM 826 C CA . LEU A 1 108 ? 31.288 4.992 -35.072 1.00 73.25 108 LEU A CA 1
ATOM 827 C C . LEU A 1 108 ? 30.831 6.302 -35.738 1.00 73.25 108 LEU A C 1
ATOM 829 O O . LEU A 1 108 ? 30.130 7.096 -35.114 1.00 73.25 108 LEU A O 1
ATOM 833 N N . ALA A 1 109 ? 31.235 6.547 -36.993 1.00 67.25 109 ALA A N 1
ATOM 834 C CA . ALA A 1 109 ? 30.956 7.789 -37.718 1.00 67.25 109 ALA A CA 1
ATOM 835 C C . ALA A 1 109 ? 29.455 8.104 -37.791 1.00 67.25 109 ALA A C 1
ATOM 837 O O . ALA A 1 109 ? 29.064 9.261 -37.658 1.00 67.25 109 ALA A O 1
ATOM 838 N N . HIS A 1 110 ? 28.635 7.065 -37.965 1.00 63.66 110 HIS A N 1
ATOM 839 C CA . HIS A 1 110 ? 27.194 7.176 -38.181 1.00 63.66 110 HIS A CA 1
ATOM 840 C C . HIS A 1 110 ? 26.365 7.308 -36.893 1.00 63.66 110 HIS A C 1
ATOM 842 O O . HIS A 1 110 ? 25.196 7.651 -36.989 1.00 63.66 110 HIS A O 1
ATOM 848 N N . GLY A 1 111 ? 26.955 7.088 -35.709 1.00 67.31 111 GLY A N 1
ATOM 849 C CA . GLY A 1 111 ? 26.249 7.202 -34.424 1.00 67.31 111 GLY A CA 1
ATOM 850 C C . GLY A 1 111 ? 25.015 6.304 -34.274 1.00 67.31 111 GLY A C 1
ATOM 851 O O . GLY A 1 111 ? 24.851 5.334 -35.017 1.00 67.31 111 GLY A O 1
ATOM 852 N N . ALA A 1 112 ? 24.172 6.614 -33.285 1.00 73.00 112 ALA A N 1
ATOM 853 C CA . ALA A 1 112 ? 22.846 6.017 -33.165 1.00 73.00 112 ALA A CA 1
ATOM 854 C C . ALA A 1 112 ? 21.856 6.656 -34.147 1.00 73.00 112 ALA A C 1
ATOM 856 O O . ALA A 1 112 ? 22.028 7.801 -34.554 1.00 73.00 112 ALA A O 1
ATOM 857 N N . GLN A 1 113 ? 20.787 5.936 -34.500 1.00 71.38 113 GLN A N 1
ATOM 858 C CA . GLN A 1 113 ? 19.716 6.479 -35.347 1.00 71.38 113 GLN A CA 1
ATOM 859 C C . GLN A 1 113 ? 18.591 7.148 -34.547 1.00 71.38 113 GLN A C 1
ATOM 861 O O . GLN A 1 113 ? 17.749 7.824 -35.134 1.00 71.38 113 GLN A O 1
ATOM 866 N N . ILE A 1 114 ? 18.549 6.949 -33.231 1.00 74.81 114 ILE A N 1
ATOM 867 C CA . ILE A 1 114 ? 17.507 7.469 -32.342 1.00 74.81 114 ILE A CA 1
ATOM 868 C C . ILE A 1 114 ? 18.189 8.228 -31.212 1.00 74.81 114 ILE A C 1
ATOM 870 O O . ILE A 1 114 ? 19.132 7.700 -30.624 1.00 74.81 114 ILE A O 1
ATOM 874 N N . LEU A 1 115 ? 17.686 9.418 -30.895 1.00 75.81 115 LEU A N 1
ATOM 875 C CA . LEU A 1 115 ? 18.055 10.167 -29.699 1.00 75.81 115 LEU A CA 1
ATOM 876 C C . LEU A 1 115 ? 16.869 10.200 -28.736 1.00 75.81 115 LEU A C 1
ATOM 878 O O . LEU A 1 115 ? 15.754 10.552 -29.127 1.00 75.81 115 LEU A O 1
ATOM 882 N N . VAL A 1 116 ? 17.127 9.875 -27.472 1.00 72.69 116 VAL A N 1
ATOM 883 C CA . VAL A 1 116 ? 16.168 10.092 -26.387 1.00 72.69 116 VAL A CA 1
ATOM 884 C C . VAL A 1 116 ? 16.712 11.165 -25.462 1.00 72.69 116 VAL A C 1
ATOM 886 O O . VAL A 1 116 ? 17.731 10.972 -24.799 1.00 72.69 116 VAL A O 1
ATOM 889 N N . ASN A 1 117 ? 16.005 12.286 -25.418 1.00 71.06 117 ASN A N 1
ATOM 890 C CA . ASN A 1 117 ? 16.260 13.384 -24.509 1.00 71.06 117 ASN A CA 1
ATOM 891 C C . ASN A 1 117 ? 15.248 13.317 -23.361 1.00 71.06 117 ASN A C 1
ATOM 893 O O . ASN A 1 117 ? 14.036 13.370 -23.570 1.00 71.06 117 ASN A O 1
ATOM 897 N N . TYR A 1 118 ? 15.729 13.169 -22.131 1.00 67.88 118 TYR A N 1
ATOM 898 C CA . TYR A 1 118 ? 14.856 13.092 -20.965 1.00 67.88 118 TYR A CA 1
ATOM 899 C C . TYR A 1 118 ? 14.836 14.409 -20.210 1.00 67.88 118 TYR A C 1
ATOM 901 O O . TYR A 1 118 ? 15.762 14.746 -19.475 1.00 67.88 118 TYR A O 1
ATOM 909 N N . LEU A 1 119 ? 13.716 15.113 -20.334 1.00 64.38 119 LEU A N 1
ATOM 910 C CA . LEU A 1 119 ? 13.497 16.446 -19.785 1.00 64.38 119 LEU A CA 1
ATOM 911 C C . LEU A 1 119 ? 13.257 16.457 -18.266 1.00 64.38 119 LEU A C 1
ATOM 913 O O . LEU A 1 119 ? 13.195 17.526 -17.660 1.00 64.38 119 LEU A O 1
ATOM 917 N N . GLY A 1 120 ? 13.136 15.287 -17.632 1.00 61.62 120 GLY A N 1
ATOM 918 C CA . GLY A 1 120 ? 12.984 15.167 -16.184 1.00 61.62 120 GLY A CA 1
ATOM 919 C C . GLY A 1 120 ? 11.556 14.883 -15.718 1.00 61.62 120 GLY A C 1
ATOM 920 O O . GLY A 1 120 ? 10.699 14.421 -16.474 1.00 61.62 120 GLY A O 1
ATOM 921 N N . ARG A 1 121 ? 11.322 15.135 -14.422 1.00 57.88 121 ARG A N 1
ATOM 922 C CA . ARG A 1 121 ? 10.013 15.005 -13.768 1.00 57.88 121 ARG A CA 1
ATOM 923 C C . ARG A 1 121 ? 9.355 16.372 -13.590 1.00 57.88 121 ARG A C 1
ATOM 925 O O . ARG A 1 121 ? 10.000 17.283 -13.078 1.00 57.88 121 ARG A O 1
ATOM 932 N N . GLY A 1 122 ? 8.086 16.507 -13.975 1.00 55.94 122 GLY A N 1
ATOM 933 C CA . GLY A 1 122 ? 7.310 17.749 -13.870 1.00 55.94 122 GLY A CA 1
ATOM 934 C C . GLY A 1 122 ? 5.963 17.574 -13.160 1.00 55.94 122 GLY A C 1
ATOM 935 O O . GLY A 1 122 ? 5.391 16.486 -13.142 1.00 55.94 122 GLY A O 1
ATOM 936 N N . GLU A 1 123 ? 5.436 18.661 -12.588 1.00 47.44 123 GLU A N 1
ATOM 937 C CA . GLU A 1 123 ? 4.132 18.680 -11.894 1.00 47.44 123 GLU A CA 1
ATOM 938 C C . GLU A 1 123 ? 2.933 18.721 -12.863 1.00 47.44 123 GLU A C 1
ATOM 940 O O . GLU A 1 123 ? 1.799 18.414 -12.489 1.00 47.44 123 GLU A O 1
ATOM 945 N N . THR A 1 124 ? 3.164 19.092 -14.124 1.00 50.84 124 THR A N 1
ATOM 946 C CA . THR A 1 124 ? 2.130 19.259 -15.150 1.00 50.84 124 THR A CA 1
ATOM 947 C C . THR A 1 124 ? 2.217 18.177 -16.227 1.00 50.84 124 THR A C 1
ATOM 949 O O . THR A 1 124 ? 3.284 17.838 -16.727 1.00 50.84 124 THR A O 1
ATOM 952 N N . GLY A 1 125 ? 1.059 17.667 -16.660 1.00 49.47 125 GLY A N 1
ATOM 953 C CA . GLY A 1 125 ? 0.949 16.790 -17.837 1.00 49.47 125 GLY A CA 1
ATOM 954 C C . GLY A 1 125 ? 0.999 17.537 -19.179 1.00 49.47 125 GLY A C 1
ATOM 955 O O . GLY A 1 125 ? 0.754 16.934 -20.218 1.00 49.47 125 GLY A O 1
ATOM 956 N N . ALA A 1 126 ? 1.248 18.851 -19.158 1.00 49.44 126 ALA A N 1
ATOM 957 C CA . ALA A 1 126 ? 1.299 19.690 -20.348 1.00 49.44 126 ALA A CA 1
ATOM 958 C C . ALA A 1 126 ? 2.692 19.631 -20.985 1.00 49.44 126 ALA A C 1
ATOM 960 O O . ALA A 1 126 ? 3.698 19.762 -20.291 1.00 49.44 126 ALA A O 1
ATOM 961 N N . VAL A 1 127 ? 2.717 19.463 -22.305 1.00 49.06 127 VAL A N 1
ATOM 962 C CA . VAL A 1 127 ? 3.938 19.358 -23.107 1.00 49.06 127 VAL A CA 1
ATOM 963 C C . VAL A 1 127 ? 4.688 20.692 -23.081 1.00 49.06 127 VAL A C 1
ATOM 965 O O . VAL A 1 127 ? 4.140 21.721 -23.487 1.00 49.06 127 VAL A O 1
ATOM 968 N N . LEU A 1 128 ? 5.931 20.697 -22.596 1.00 49.41 128 LEU A N 1
ATOM 969 C CA . LEU A 1 128 ? 6.839 21.822 -22.802 1.00 49.41 128 LEU A CA 1
ATOM 970 C C . LEU A 1 128 ? 7.493 21.642 -24.170 1.00 49.41 128 LEU A C 1
ATOM 972 O O . LEU A 1 128 ? 8.468 20.913 -24.295 1.00 49.41 128 LEU A O 1
ATOM 976 N N . HIS A 1 129 ? 6.952 22.308 -25.187 1.00 48.91 129 HIS A N 1
ATOM 977 C CA . HIS A 1 129 ? 7.558 22.291 -26.513 1.00 48.91 129 HIS A CA 1
ATOM 978 C C . HIS A 1 129 ? 8.928 22.971 -26.469 1.00 48.91 129 HIS A C 1
ATOM 980 O O . HIS A 1 129 ? 9.021 24.179 -26.212 1.00 48.91 129 HIS A O 1
ATOM 986 N N . ALA A 1 130 ? 9.989 22.219 -26.762 1.00 47.66 130 ALA A N 1
ATOM 987 C CA . ALA A 1 130 ? 11.264 22.821 -27.113 1.00 47.66 130 ALA A CA 1
ATOM 988 C C . ALA A 1 130 ? 11.057 23.646 -28.401 1.00 47.66 130 ALA A C 1
ATOM 990 O O . ALA A 1 130 ? 10.539 23.123 -29.393 1.00 47.66 130 ALA A O 1
ATOM 991 N N . PRO A 1 131 ? 11.377 24.953 -28.418 1.00 45.66 131 PRO A N 1
ATOM 992 C CA . PRO A 1 131 ? 11.228 25.743 -29.629 1.00 45.66 131 PRO A CA 1
ATOM 993 C C . PRO A 1 131 ? 12.142 25.172 -30.716 1.00 45.66 131 PRO A C 1
ATOM 995 O O . PRO A 1 131 ? 13.340 25.013 -30.497 1.00 45.66 131 PRO A O 1
ATOM 998 N N . GLY A 1 132 ? 11.578 24.882 -31.891 1.00 48.50 132 GLY A N 1
ATOM 999 C CA . GLY A 1 132 ? 12.363 24.464 -33.049 1.00 48.50 132 GLY A CA 1
ATOM 1000 C C . GLY A 1 132 ? 13.349 25.565 -33.428 1.00 48.50 132 GLY A C 1
ATOM 1001 O O . GLY A 1 132 ? 12.945 26.615 -33.931 1.00 48.50 132 GLY A O 1
ATOM 1002 N N . ASP A 1 133 ? 14.634 25.348 -33.163 1.00 43.53 133 ASP A N 1
ATOM 1003 C CA . ASP A 1 133 ? 15.679 26.310 -33.486 1.00 43.53 133 ASP A CA 1
ATOM 1004 C C . ASP A 1 133 ? 16.242 26.009 -34.878 1.00 43.53 133 ASP A C 1
ATOM 1006 O O . ASP A 1 133 ? 16.951 25.026 -35.092 1.00 43.53 133 ASP A O 1
ATOM 1010 N N . ALA A 1 134 ? 15.945 26.880 -35.845 1.00 48.41 134 ALA A N 1
ATOM 1011 C CA . ALA A 1 134 ? 16.473 26.773 -37.204 1.00 48.41 134 ALA A CA 1
ATOM 1012 C C . ALA A 1 134 ? 18.015 26.850 -37.260 1.00 48.41 134 ALA A C 1
ATOM 1014 O O . ALA A 1 134 ? 18.600 26.477 -38.278 1.00 48.41 134 ALA A O 1
ATOM 1015 N N . ALA A 1 135 ? 18.674 27.323 -36.194 1.00 40.47 135 ALA A N 1
ATOM 1016 C CA . ALA A 1 135 ? 20.128 27.335 -36.066 1.00 40.47 135 ALA A CA 1
ATOM 1017 C C . ALA A 1 135 ? 20.716 25.992 -35.586 1.00 40.47 135 ALA A C 1
ATOM 1019 O O . ALA A 1 135 ? 21.921 25.773 -35.734 1.00 40.47 135 ALA A O 1
ATOM 1020 N N . CYS A 1 136 ? 19.893 25.080 -35.059 1.00 39.00 136 CYS A N 1
ATOM 1021 C CA . CYS A 1 136 ? 20.317 23.792 -34.514 1.00 39.00 136 CYS A CA 1
ATOM 1022 C C . CYS A 1 136 ? 20.041 22.652 -35.516 1.00 39.00 136 CYS A C 1
ATOM 1024 O O . CYS A 1 136 ? 19.228 21.767 -35.285 1.00 39.00 136 CYS A O 1
ATOM 1026 N N . GLN A 1 137 ? 20.707 22.679 -36.676 1.00 46.59 137 GLN A N 1
ATOM 1027 C CA . GLN A 1 137 ? 20.650 21.606 -37.690 1.00 46.59 137 GLN A CA 1
ATOM 1028 C C . GLN A 1 137 ? 21.731 20.540 -37.447 1.00 46.59 137 GLN A C 1
ATOM 1030 O O . GLN A 1 137 ? 22.518 20.229 -38.339 1.00 46.59 137 GLN A O 1
ATOM 1035 N N . TRP A 1 138 ? 21.874 20.069 -36.208 1.00 47.19 138 TRP A N 1
ATOM 1036 C CA . TRP A 1 138 ? 23.030 19.254 -35.811 1.00 47.19 138 TRP A CA 1
ATOM 1037 C C . TRP A 1 138 ? 22.817 17.744 -35.933 1.00 47.19 138 TRP A C 1
ATOM 1039 O O . TRP A 1 138 ? 23.751 16.995 -35.651 1.00 47.19 138 TRP A O 1
ATOM 1049 N N . THR A 1 139 ? 21.634 17.274 -36.329 1.00 52.72 139 THR A N 1
ATOM 1050 C CA . THR A 1 139 ? 21.271 15.879 -36.082 1.00 52.72 139 THR A CA 1
ATOM 1051 C C . THR A 1 139 ? 21.011 15.056 -37.343 1.00 52.72 139 THR A C 1
ATOM 1053 O O . THR A 1 139 ? 20.127 15.334 -38.148 1.00 52.72 139 THR A O 1
ATOM 1056 N N . ASP A 1 140 ? 21.803 13.987 -37.473 1.00 60.03 140 ASP A N 1
ATOM 1057 C CA . ASP A 1 140 ? 21.628 12.884 -38.428 1.00 60.03 140 ASP A CA 1
ATOM 1058 C C . ASP A 1 140 ? 20.629 11.818 -37.902 1.00 60.03 140 ASP A C 1
ATOM 1060 O O . ASP A 1 140 ? 20.504 10.739 -38.486 1.00 60.03 140 ASP A O 1
ATOM 1064 N N . TYR A 1 141 ? 19.926 12.088 -36.791 1.00 67.25 141 TYR A N 1
ATOM 1065 C CA . TYR A 1 141 ? 18.979 11.155 -36.173 1.00 67.25 141 TYR A CA 1
ATOM 1066 C C . TYR A 1 141 ? 17.704 10.995 -37.014 1.00 67.25 141 TYR A C 1
ATOM 1068 O O . TYR A 1 141 ? 17.182 11.938 -37.611 1.00 67.25 141 TYR A O 1
ATOM 1076 N N . LEU A 1 142 ? 17.169 9.775 -37.029 1.00 67.12 142 LEU A N 1
ATOM 1077 C CA . LEU A 1 142 ? 15.889 9.447 -37.650 1.00 67.12 142 LEU A CA 1
ATOM 1078 C C . LEU A 1 142 ? 14.719 9.943 -36.780 1.00 67.12 142 LEU A C 1
ATOM 1080 O O . LEU A 1 142 ? 13.726 10.478 -37.279 1.00 67.12 142 LEU A O 1
ATOM 1084 N N . VAL A 1 143 ? 14.849 9.768 -35.463 1.00 69.56 143 VAL A N 1
ATOM 1085 C CA . VAL A 1 143 ? 13.844 10.135 -34.459 1.00 69.56 143 VAL A CA 1
ATOM 1086 C C . VAL A 1 143 ? 14.535 10.767 -33.258 1.00 69.56 143 VAL A C 1
ATOM 1088 O O . VAL A 1 143 ? 15.495 10.209 -32.729 1.00 69.56 143 VAL A O 1
ATOM 1091 N N . GLU A 1 144 ? 13.999 11.898 -32.814 1.00 73.12 144 GLU A N 1
ATOM 1092 C CA . GLU A 1 144 ? 14.300 12.513 -31.526 1.00 73.12 144 GLU A CA 1
ATOM 1093 C C . GLU A 1 144 ? 13.048 12.440 -30.650 1.00 73.12 144 GLU A C 1
ATOM 1095 O O . GLU A 1 144 ? 11.942 12.767 -31.093 1.00 73.12 144 GLU A O 1
ATOM 1100 N N . ALA A 1 145 ? 13.209 11.972 -29.417 1.00 71.06 145 ALA A N 1
ATOM 1101 C CA . ALA A 1 145 ? 12.124 11.868 -28.454 1.00 71.06 145 ALA A CA 1
ATOM 1102 C C . ALA A 1 145 ? 12.447 12.687 -27.210 1.00 71.06 145 ALA A C 1
ATOM 1104 O O . ALA A 1 145 ? 13.402 12.375 -26.502 1.00 71.06 145 ALA A O 1
ATOM 1105 N N . ASP A 1 146 ? 11.611 13.681 -26.935 1.00 71.06 146 ASP A N 1
ATOM 1106 C CA . ASP A 1 146 ? 11.616 14.423 -25.685 1.00 71.06 146 ASP A CA 1
ATOM 1107 C C . ASP A 1 146 ? 10.658 13.731 -24.710 1.00 71.06 146 ASP A C 1
ATOM 1109 O O . ASP A 1 146 ? 9.440 13.677 -24.905 1.00 71.06 146 ASP A O 1
ATOM 1113 N N . VAL A 1 147 ? 11.213 13.155 -23.652 1.00 66.44 147 VAL A N 1
ATOM 1114 C CA . VAL A 1 147 ? 10.476 12.367 -22.663 1.00 66.44 147 VAL A CA 1
ATOM 1115 C C . VAL A 1 147 ? 10.401 13.141 -21.359 1.00 66.44 147 VAL A C 1
ATOM 1117 O O . VAL A 1 147 ? 11.418 13.612 -20.853 1.00 66.44 147 VAL A O 1
ATOM 1120 N N . TRP A 1 148 ? 9.217 13.199 -20.755 1.00 66.56 148 TRP A N 1
ATOM 1121 C CA . TRP A 1 148 ? 9.061 13.664 -19.380 1.00 66.56 148 TRP A CA 1
ATOM 1122 C C . TRP A 1 148 ? 8.102 12.763 -18.610 1.00 66.56 148 TRP A C 1
ATOM 1124 O O . TRP A 1 148 ? 7.193 12.155 -19.174 1.00 66.56 148 TRP A O 1
ATOM 1134 N N . SER A 1 149 ? 8.275 12.674 -17.296 1.00 58.62 149 SER A N 1
ATOM 1135 C CA . SER A 1 149 ? 7.304 11.984 -16.446 1.00 58.62 149 SER A CA 1
ATOM 1136 C C . SER A 1 149 ? 6.696 12.914 -15.405 1.00 58.62 149 SER A C 1
ATOM 1138 O O . SER A 1 149 ? 7.262 13.930 -15.012 1.00 58.62 149 SER A O 1
ATOM 1140 N N . SER A 1 150 ? 5.483 12.587 -14.988 1.00 59.00 150 SER A N 1
ATOM 1141 C CA . SER A 1 150 ? 4.786 13.187 -13.853 1.00 59.00 150 SER A CA 1
ATOM 1142 C C . SER A 1 150 ? 4.415 12.076 -12.875 1.00 59.00 150 SER A C 1
ATOM 1144 O O . SER A 1 150 ? 4.491 10.897 -13.219 1.00 59.00 150 SER A O 1
ATOM 1146 N N . GLU A 1 151 ? 3.930 12.428 -11.684 1.00 53.53 151 GLU A N 1
ATOM 1147 C CA . GLU A 1 151 ? 3.422 11.430 -10.727 1.00 53.53 151 GLU A CA 1
ATOM 1148 C C . GLU A 1 151 ? 2.270 10.573 -11.282 1.00 53.53 151 GLU A C 1
ATOM 1150 O O . GLU A 1 151 ? 1.992 9.504 -10.749 1.00 53.53 151 GLU A O 1
ATOM 1155 N N . ARG A 1 152 ? 1.579 11.040 -12.333 1.00 50.84 152 ARG A N 1
ATOM 1156 C CA . ARG A 1 152 ? 0.369 10.400 -12.876 1.00 50.84 152 ARG A CA 1
ATOM 1157 C C . ARG A 1 152 ? 0.579 9.683 -14.206 1.00 50.84 152 ARG A C 1
ATOM 1159 O O . ARG A 1 152 ? -0.267 8.881 -14.589 1.00 50.84 152 ARG A O 1
ATOM 1166 N N . ALA A 1 153 ? 1.634 10.021 -14.944 1.00 55.75 153 ALA A N 1
ATOM 1167 C CA . ALA A 1 153 ? 1.869 9.497 -16.285 1.00 55.75 153 ALA A CA 1
ATOM 1168 C C . ALA A 1 153 ? 3.291 9.779 -16.771 1.00 55.75 153 ALA A C 1
ATOM 1170 O O . ALA A 1 153 ? 3.861 10.832 -16.474 1.00 55.75 153 ALA A O 1
ATOM 1171 N N . VAL A 1 154 ? 3.801 8.872 -17.602 1.00 57.69 154 VAL A N 1
ATOM 1172 C CA . VAL A 1 154 ? 4.898 9.159 -18.530 1.00 57.69 154 VAL A CA 1
ATOM 1173 C C . VAL A 1 154 ? 4.297 9.766 -19.790 1.00 57.69 154 VAL A C 1
ATOM 1175 O O . VAL A 1 154 ? 3.322 9.238 -20.325 1.00 57.69 154 VAL A O 1
ATOM 1178 N N . SER A 1 155 ? 4.888 10.857 -20.256 1.00 60.84 155 SER A N 1
ATOM 1179 C CA . SER A 1 155 ? 4.500 11.538 -21.480 1.00 60.84 155 SER A CA 1
ATOM 1180 C C . SER A 1 155 ? 5.717 11.688 -22.388 1.00 60.84 155 SER A C 1
ATOM 1182 O O . SER A 1 155 ? 6.852 11.834 -21.937 1.00 60.84 155 SER A O 1
ATOM 1184 N N . MET A 1 156 ? 5.486 11.624 -23.692 1.00 63.91 156 MET A N 1
ATOM 1185 C CA . MET A 1 156 ? 6.556 11.661 -24.680 1.00 63.91 156 MET A CA 1
ATOM 1186 C C . MET A 1 156 ? 6.116 12.507 -25.867 1.00 63.91 156 MET A C 1
ATOM 1188 O O . MET A 1 156 ? 5.039 12.285 -26.424 1.00 63.91 156 MET A O 1
ATOM 1192 N N . GLU A 1 157 ? 6.955 13.463 -26.251 1.00 65.06 157 GLU A N 1
ATOM 1193 C CA . GLU A 1 157 ? 6.844 14.206 -27.500 1.00 65.06 157 GLU A CA 1
ATOM 1194 C C . GLU A 1 157 ? 7.905 13.708 -28.484 1.00 65.06 157 GLU A C 1
ATOM 1196 O O . GLU A 1 157 ? 9.026 13.371 -28.110 1.00 65.06 157 GLU A O 1
ATOM 1201 N N . LEU A 1 158 ? 7.529 13.607 -29.758 1.00 62.12 158 LEU A N 1
ATOM 1202 C CA . LEU A 1 158 ? 8.363 12.997 -30.788 1.00 62.12 158 LEU A CA 1
ATOM 1203 C C . LEU A 1 158 ? 8.555 13.945 -31.954 1.00 62.12 158 LEU A C 1
ATOM 1205 O O . LEU A 1 158 ? 7.602 14.307 -32.658 1.00 62.12 158 LEU A O 1
ATOM 1209 N N . SER A 1 159 ? 9.818 14.241 -32.209 1.00 61.66 159 SER A N 1
ATOM 1210 C CA . SER A 1 159 ? 10.283 15.013 -33.344 1.00 61.66 159 SER A CA 1
ATOM 1211 C C . SER A 1 159 ? 10.921 14.067 -34.359 1.00 61.66 159 SER A C 1
ATOM 1213 O O . SER A 1 159 ? 11.953 13.445 -34.128 1.00 61.66 159 SER A O 1
ATOM 1215 N N . VAL A 1 160 ? 10.280 13.931 -35.520 1.00 59.28 160 VAL A N 1
ATOM 1216 C CA . VAL A 1 160 ? 10.847 13.183 -36.649 1.00 59.28 160 VAL A CA 1
ATOM 1217 C C . VAL A 1 160 ? 11.715 14.146 -37.449 1.00 59.28 160 VAL A C 1
ATOM 1219 O O . VAL A 1 160 ? 11.179 15.014 -38.141 1.00 59.28 160 VAL A O 1
ATOM 1222 N N . VAL A 1 161 ? 13.035 14.003 -37.326 1.00 57.28 161 VAL A N 1
ATOM 1223 C CA . VAL A 1 161 ? 14.019 14.923 -37.920 1.00 57.28 161 VAL A CA 1
ATOM 1224 C C . VAL A 1 161 ? 14.375 14.515 -39.348 1.00 57.28 161 VAL A C 1
ATOM 1226 O O . VAL A 1 161 ? 14.441 15.363 -40.238 1.00 57.28 161 VAL A O 1
ATOM 1229 N N . ASN A 1 162 ? 14.516 13.212 -39.606 1.00 53.59 162 ASN A N 1
ATOM 1230 C CA . ASN A 1 162 ? 14.807 12.672 -40.930 1.00 53.59 162 ASN A CA 1
ATOM 1231 C C . ASN A 1 162 ? 14.077 11.335 -41.111 1.00 53.59 162 ASN A C 1
ATOM 1233 O O . ASN A 1 162 ? 14.234 10.437 -40.293 1.00 53.59 162 ASN A O 1
ATOM 1237 N N . ALA A 1 163 ? 13.253 11.168 -42.149 1.00 53.94 163 ALA A N 1
ATOM 1238 C CA . ALA A 1 163 ? 12.541 9.907 -42.356 1.00 53.94 163 ALA A CA 1
ATOM 1239 C C . ALA A 1 163 ? 12.358 9.560 -43.835 1.00 53.94 163 ALA A C 1
ATOM 1241 O O . ALA A 1 163 ? 11.977 10.390 -44.657 1.00 53.94 163 ALA A O 1
ATOM 1242 N N . VAL A 1 164 ? 12.566 8.277 -44.147 1.00 52.81 164 VAL A N 1
ATOM 1243 C CA . VAL A 1 164 ? 12.249 7.673 -45.455 1.00 52.81 164 VAL A CA 1
ATOM 1244 C C . VAL A 1 164 ? 10.726 7.487 -45.623 1.00 52.81 164 VAL A C 1
ATOM 1246 O O . VAL A 1 164 ? 10.224 7.349 -46.736 1.00 52.81 164 VAL A O 1
ATOM 1249 N N . ILE A 1 165 ? 9.975 7.528 -44.516 1.00 51.94 165 ILE A N 1
ATOM 1250 C CA . ILE A 1 165 ? 8.509 7.440 -44.441 1.00 51.94 165 ILE A CA 1
ATOM 1251 C C . ILE A 1 165 ? 7.946 8.815 -44.051 1.00 51.94 165 ILE A C 1
ATOM 1253 O O . ILE A 1 165 ? 8.575 9.561 -43.309 1.00 51.94 165 ILE A O 1
ATOM 1257 N N . SER A 1 166 ? 6.742 9.163 -44.519 1.00 58.28 166 SER A N 1
ATOM 1258 C CA . SER A 1 166 ? 6.083 10.423 -44.148 1.00 58.28 166 SER A CA 1
ATOM 1259 C C . SER A 1 166 ? 5.988 10.581 -42.624 1.00 58.28 166 SER A C 1
ATOM 1261 O O . SER A 1 166 ? 5.443 9.697 -41.956 1.00 58.28 166 SER A O 1
ATOM 1263 N N . ALA A 1 167 ? 6.420 11.731 -42.102 1.00 57.00 167 ALA A N 1
ATOM 1264 C CA . ALA A 1 167 ? 6.415 12.045 -40.670 1.00 57.00 167 ALA A CA 1
ATOM 1265 C C . ALA A 1 167 ? 5.042 11.854 -39.989 1.00 57.00 167 ALA A C 1
ATOM 1267 O O . ALA A 1 167 ? 4.975 11.578 -38.798 1.00 57.00 167 ALA A O 1
ATOM 1268 N N . GLU A 1 168 ? 3.939 11.961 -40.736 1.00 62.59 168 GLU A N 1
ATOM 1269 C CA . GLU A 1 168 ? 2.574 11.707 -40.255 1.00 62.59 168 GLU A CA 1
ATOM 1270 C C . GLU A 1 168 ? 2.321 10.231 -39.898 1.00 62.59 168 GLU A C 1
ATOM 1272 O O . GLU A 1 168 ? 1.822 9.934 -38.816 1.00 62.59 168 GLU A O 1
ATOM 1277 N N . ARG A 1 169 ? 2.732 9.292 -40.762 1.00 60.88 169 ARG A N 1
ATOM 1278 C CA . ARG A 1 169 ? 2.591 7.847 -40.506 1.00 60.88 169 ARG A CA 1
ATOM 1279 C C . ARG A 1 169 ? 3.424 7.392 -39.314 1.00 60.88 169 ARG A C 1
ATOM 1281 O O . ARG A 1 169 ? 2.935 6.618 -38.499 1.00 60.88 169 ARG A O 1
ATOM 1288 N N . LEU A 1 170 ? 4.656 7.891 -39.210 1.00 58.88 170 LEU A N 1
ATOM 1289 C CA . LEU A 1 170 ? 5.541 7.555 -38.098 1.00 58.88 170 LEU A CA 1
ATOM 1290 C C . LEU A 1 170 ? 4.998 8.121 -36.775 1.00 58.88 170 LEU A C 1
ATOM 1292 O O . LEU A 1 170 ? 4.925 7.393 -35.791 1.00 58.88 170 LEU A O 1
ATOM 1296 N N . ARG A 1 171 ? 4.503 9.369 -36.768 1.00 61.84 171 ARG A N 1
ATOM 1297 C CA . ARG A 1 171 ? 3.832 9.951 -35.592 1.00 61.84 171 ARG A CA 1
ATOM 1298 C C . ARG A 1 171 ? 2.594 9.167 -35.156 1.00 61.84 171 ARG A C 1
ATOM 1300 O O . ARG A 1 171 ? 2.418 8.964 -33.961 1.00 61.84 171 ARG A O 1
ATOM 1307 N N . SER A 1 172 ? 1.762 8.709 -36.093 1.00 64.1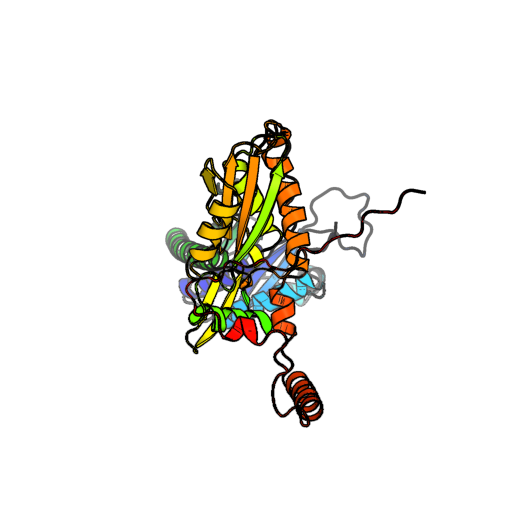9 172 SER A N 1
ATOM 1308 C CA . SER A 1 172 ? 0.562 7.925 -35.766 1.00 64.19 172 SER A CA 1
ATOM 1309 C C . SER A 1 172 ? 0.911 6.576 -35.133 1.00 64.19 172 SER A C 1
ATOM 1311 O O . SER A 1 172 ? 0.352 6.232 -34.096 1.00 64.19 172 SER A O 1
ATOM 1313 N N . ALA A 1 173 ? 1.858 5.838 -35.722 1.00 61.09 173 ALA A N 1
ATOM 1314 C CA . ALA A 1 173 ? 2.275 4.531 -35.213 1.00 61.09 173 ALA A CA 1
ATOM 1315 C C . ALA A 1 173 ? 2.911 4.637 -33.818 1.00 61.09 173 ALA A C 1
ATOM 1317 O O . ALA A 1 173 ? 2.596 3.852 -32.926 1.00 61.09 173 ALA A O 1
ATOM 1318 N N . ILE A 1 174 ? 3.762 5.645 -33.600 1.00 59.34 174 ILE A N 1
ATOM 1319 C CA . ILE A 1 174 ? 4.390 5.840 -32.291 1.00 59.34 174 ILE A CA 1
ATOM 1320 C C . ILE A 1 174 ? 3.368 6.355 -31.261 1.00 59.34 174 ILE A C 1
ATOM 1322 O O . ILE A 1 174 ? 3.394 5.914 -30.115 1.00 59.34 174 ILE A O 1
ATOM 1326 N N . GLY A 1 175 ? 2.435 7.231 -31.650 1.00 58.34 175 GLY A N 1
ATOM 1327 C CA . GLY A 1 175 ? 1.381 7.733 -30.761 1.00 58.34 175 GLY A CA 1
ATOM 1328 C C . GLY A 1 175 ? 0.430 6.640 -30.254 1.00 58.34 175 GLY A C 1
ATOM 1329 O O . GLY A 1 175 ? 0.054 6.650 -29.082 1.00 58.34 175 GLY A O 1
ATOM 1330 N N . GLU A 1 176 ? 0.071 5.668 -31.098 1.00 60.91 176 GLU A N 1
ATOM 1331 C CA . GLU A 1 176 ? -0.756 4.523 -30.687 1.00 60.91 176 GLU A CA 1
ATOM 1332 C C . GLU A 1 176 ? -0.057 3.646 -29.648 1.00 60.91 176 GLU A C 1
ATOM 1334 O O . GLU A 1 176 ? -0.671 3.275 -28.646 1.00 60.91 176 GLU A O 1
ATOM 1339 N N . VAL A 1 177 ? 1.231 3.375 -29.846 1.00 55.16 177 VAL A N 1
ATOM 1340 C CA . VAL A 1 177 ? 2.014 2.541 -28.931 1.00 55.16 177 VAL A CA 1
ATOM 1341 C C . VAL A 1 177 ? 2.343 3.278 -27.638 1.00 55.16 177 VAL A C 1
ATOM 1343 O O . VAL A 1 177 ? 2.240 2.689 -26.567 1.00 55.16 177 VAL A O 1
ATOM 1346 N N . ALA A 1 178 ? 2.642 4.580 -27.695 1.00 54.03 178 ALA A N 1
ATOM 1347 C CA . ALA A 1 178 ? 2.804 5.401 -26.497 1.00 54.03 178 ALA A CA 1
ATOM 1348 C C . ALA A 1 178 ? 1.541 5.367 -25.619 1.00 54.03 178 ALA A C 1
ATOM 1350 O O . ALA A 1 178 ? 1.651 5.224 -24.403 1.00 54.03 178 ALA A O 1
ATOM 1351 N N . ARG A 1 179 ? 0.347 5.412 -26.226 1.00 59.34 179 ARG A N 1
ATOM 1352 C CA . ARG A 1 179 ? -0.927 5.267 -25.506 1.00 59.34 179 ARG A CA 1
ATOM 1353 C C . ARG A 1 179 ? -1.097 3.870 -24.902 1.00 59.34 179 ARG A C 1
ATOM 1355 O O . ARG A 1 179 ? -1.474 3.767 -23.741 1.00 59.34 179 ARG A O 1
ATOM 1362 N N . GLU A 1 180 ? -0.812 2.804 -25.649 1.00 54.47 180 GLU A N 1
ATOM 1363 C CA . GLU A 1 180 ? -0.917 1.423 -25.146 1.00 54.47 180 GLU A CA 1
ATOM 1364 C C . GLU A 1 180 ? 0.038 1.161 -23.969 1.00 54.47 180 GLU A C 1
ATOM 1366 O O . GLU A 1 180 ? -0.326 0.526 -22.977 1.00 54.47 180 GLU A O 1
ATOM 1371 N N . LEU A 1 181 ? 1.247 1.712 -24.032 1.00 52.03 181 LEU A N 1
ATOM 1372 C CA . LEU A 1 181 ? 2.211 1.655 -22.940 1.00 52.03 181 LEU A CA 1
ATOM 1373 C C . LEU A 1 181 ? 1.833 2.518 -21.758 1.00 52.03 181 LEU A C 1
ATOM 1375 O O . LEU A 1 181 ? 2.005 2.078 -20.627 1.00 52.03 181 LEU A O 1
ATOM 1379 N N . GLN A 1 182 ? 1.303 3.713 -21.994 1.00 53.50 182 GLN A N 1
ATOM 1380 C CA . GLN A 1 182 ? 0.755 4.531 -20.925 1.00 53.50 182 GLN A CA 1
ATOM 1381 C C . GLN A 1 182 ? -0.366 3.770 -20.212 1.00 53.50 182 GLN A C 1
ATOM 1383 O O . GLN A 1 182 ? -0.360 3.693 -18.991 1.00 53.50 182 GLN A O 1
ATOM 1388 N N . GLU A 1 183 ? -1.259 3.108 -20.951 1.00 55.03 183 GLU A N 1
ATOM 1389 C CA . GLU A 1 183 ? -2.289 2.237 -20.380 1.00 55.03 183 GLU A CA 1
ATOM 1390 C C . GLU A 1 183 ? -1.687 1.060 -19.593 1.00 55.03 183 GLU A C 1
ATOM 1392 O O . GLU A 1 183 ? -2.188 0.730 -18.519 1.00 55.03 183 GLU A O 1
ATOM 1397 N N . HIS A 1 184 ? -0.613 0.434 -20.081 1.00 50.28 184 HIS A N 1
ATOM 1398 C CA . HIS A 1 184 ? 0.047 -0.688 -19.405 1.00 50.28 184 HIS A CA 1
ATOM 1399 C C . HIS A 1 184 ? 0.789 -0.262 -18.128 1.00 50.28 184 HIS A C 1
ATOM 1401 O O . HIS A 1 184 ? 0.615 -0.879 -17.081 1.00 50.28 184 HIS A O 1
ATOM 1407 N N . VAL A 1 185 ? 1.565 0.823 -18.189 1.00 51.19 185 VAL A N 1
ATOM 1408 C CA . VAL A 1 185 ? 2.282 1.402 -17.045 1.00 51.19 185 VAL A CA 1
ATOM 1409 C C . VAL A 1 185 ? 1.294 1.930 -16.013 1.00 51.19 185 VAL A C 1
ATOM 1411 O O . VAL A 1 185 ? 1.462 1.657 -14.831 1.00 51.19 185 VAL A O 1
ATOM 1414 N N . SER A 1 186 ? 0.228 2.619 -16.430 1.00 52.19 186 SER A N 1
ATOM 1415 C CA . SER A 1 186 ? -0.838 3.037 -15.515 1.00 52.19 186 SER A CA 1
ATOM 1416 C C . SER A 1 186 ? -1.533 1.837 -14.871 1.00 52.19 186 SER A C 1
ATOM 1418 O O . SER A 1 186 ? -1.871 1.901 -13.691 1.00 52.19 186 SER A O 1
ATOM 1420 N N . ARG A 1 187 ? -1.706 0.723 -15.597 1.00 52.84 187 ARG A N 1
ATOM 1421 C CA . ARG A 1 187 ? -2.249 -0.521 -15.036 1.00 52.84 187 ARG A CA 1
ATOM 1422 C C . ARG A 1 187 ? -1.317 -1.102 -13.968 1.00 52.84 187 ARG A C 1
ATOM 1424 O O . ARG A 1 187 ? -1.793 -1.349 -12.867 1.00 52.84 187 ARG A O 1
ATOM 1431 N N . GLU A 1 188 ? -0.018 -1.210 -14.238 1.00 51.69 188 GLU A N 1
ATOM 1432 C CA . GLU A 1 188 ? 1.006 -1.669 -13.277 1.00 51.69 188 GLU A CA 1
ATOM 1433 C C . GLU A 1 188 ? 1.161 -0.730 -12.057 1.00 51.69 188 GLU A C 1
ATOM 1435 O O . GLU A 1 188 ? 1.294 -1.169 -10.913 1.00 51.69 188 GLU A O 1
ATOM 1440 N N . GLN A 1 189 ? 1.069 0.588 -12.266 1.00 50.88 189 GLN A N 1
ATOM 1441 C CA . GLN A 1 189 ? 1.068 1.589 -11.191 1.00 50.88 189 GLN A CA 1
ATOM 1442 C C . GLN A 1 189 ? -0.223 1.568 -10.364 1.00 50.88 189 GLN A C 1
ATOM 1444 O O . GLN A 1 189 ? -0.202 1.886 -9.179 1.00 50.88 189 GLN A O 1
ATOM 1449 N N . SER A 1 190 ? -1.358 1.194 -10.954 1.00 55.62 190 SER A N 1
ATOM 1450 C CA . SER A 1 190 ? -2.606 1.009 -10.205 1.00 55.62 190 SER A CA 1
ATOM 1451 C C . SER A 1 190 ? -2.649 -0.329 -9.470 1.00 55.62 190 SER A C 1
ATOM 1453 O O . SER A 1 190 ? -3.269 -0.434 -8.415 1.00 55.62 190 SER A O 1
ATOM 1455 N N . SER A 1 191 ? -1.964 -1.347 -9.996 1.00 61.56 191 SER A N 1
ATOM 1456 C CA . SER A 1 191 ? -2.024 -2.705 -9.473 1.00 61.56 191 SER A CA 1
ATOM 1457 C C . SER A 1 191 ? -1.071 -2.967 -8.323 1.00 61.56 191 SER A C 1
ATOM 1459 O O . SER A 1 191 ? -1.050 -4.099 -7.880 1.00 61.56 191 SER A O 1
ATOM 1461 N N . GLY A 1 192 ? -0.296 -1.999 -7.828 1.00 73.56 192 GLY A N 1
ATOM 1462 C CA . GLY A 1 192 ? 0.582 -2.226 -6.677 1.00 73.56 192 GLY A CA 1
ATOM 1463 C C . GLY A 1 192 ? 1.712 -3.237 -6.926 1.00 73.56 192 GLY A C 1
ATOM 1464 O O . GLY A 1 192 ? 1.995 -3.645 -8.052 1.00 73.56 192 GLY A O 1
ATOM 1465 N N . ARG A 1 193 ? 2.386 -3.631 -5.844 1.00 79.12 193 ARG A N 1
ATOM 1466 C CA . ARG A 1 193 ? 3.443 -4.638 -5.810 1.00 79.12 193 ARG A CA 1
ATOM 1467 C C . ARG A 1 193 ? 2.917 -5.937 -5.208 1.00 79.12 193 ARG A C 1
ATOM 1469 O O . ARG A 1 193 ? 2.577 -5.995 -4.024 1.00 79.12 193 ARG A O 1
ATOM 1476 N N . ARG A 1 194 ? 2.948 -7.011 -5.997 1.00 82.31 194 ARG A N 1
ATOM 1477 C CA . ARG A 1 194 ? 2.583 -8.360 -5.547 1.00 82.31 194 ARG A CA 1
ATOM 1478 C C . ARG A 1 194 ? 3.668 -8.979 -4.660 1.00 82.31 194 ARG A C 1
ATOM 1480 O O . ARG A 1 194 ? 4.854 -8.902 -4.978 1.00 82.31 194 ARG A O 1
ATOM 1487 N N . ALA A 1 195 ? 3.252 -9.649 -3.588 1.00 83.31 195 ALA A N 1
ATOM 1488 C CA . ALA A 1 195 ? 4.116 -10.410 -2.688 1.00 83.31 195 ALA A CA 1
ATOM 1489 C C . ALA A 1 195 ? 3.391 -11.660 -2.142 1.00 83.31 195 ALA A C 1
ATOM 1491 O O . ALA A 1 195 ? 2.157 -11.683 -2.086 1.00 83.31 195 ALA A O 1
ATOM 1492 N N . PRO A 1 196 ? 4.118 -12.708 -1.711 1.00 84.25 196 PRO A N 1
ATOM 1493 C CA . PRO A 1 196 ? 3.504 -13.793 -0.949 1.00 84.25 196 PRO A CA 1
ATOM 1494 C C . PRO A 1 196 ? 3.026 -13.286 0.421 1.00 84.25 196 PRO A C 1
ATOM 1496 O O . PRO A 1 196 ? 3.504 -12.269 0.921 1.00 84.25 196 PRO A O 1
ATOM 1499 N N . LEU A 1 197 ? 2.098 -13.995 1.066 1.00 88.88 197 LEU A N 1
ATOM 1500 C CA . LEU A 1 197 ? 1.763 -13.738 2.474 1.00 88.88 197 LEU A CA 1
ATOM 1501 C C . LEU A 1 197 ? 2.867 -14.277 3.387 1.00 88.88 197 LEU A C 1
ATOM 1503 O O . LEU A 1 197 ? 3.416 -15.356 3.133 1.00 88.88 197 LEU A O 1
ATOM 1507 N N . SER A 1 198 ? 3.119 -13.590 4.504 1.00 86.94 198 SER A N 1
ATOM 1508 C CA . SER A 1 198 ? 3.919 -14.160 5.593 1.00 86.94 198 SER A CA 1
ATOM 1509 C C . SER A 1 198 ? 3.272 -15.437 6.146 1.00 86.94 198 SER A C 1
ATOM 1511 O O . SER A 1 198 ? 2.067 -15.654 5.996 1.00 86.94 198 SER A O 1
ATOM 1513 N N . VAL A 1 199 ? 4.053 -16.288 6.823 1.00 83.75 199 VAL A N 1
ATOM 1514 C CA . VAL A 1 199 ? 3.553 -17.547 7.415 1.00 83.75 199 VAL A CA 1
ATOM 1515 C C . VAL A 1 199 ? 2.313 -17.304 8.287 1.00 83.75 199 VAL A C 1
ATOM 1517 O O . VAL A 1 199 ? 1.314 -18.012 8.155 1.00 83.75 199 VAL A O 1
ATOM 1520 N N . LEU A 1 200 ? 2.346 -16.271 9.136 1.00 87.25 200 LEU A N 1
ATOM 1521 C CA . LEU A 1 200 ? 1.228 -15.938 10.017 1.00 87.25 200 LEU A CA 1
ATOM 1522 C C . LEU A 1 200 ? 0.047 -15.328 9.250 1.00 87.25 200 LEU A C 1
ATOM 1524 O O . LEU A 1 200 ? -1.095 -15.695 9.522 1.00 87.25 200 LEU A O 1
ATOM 1528 N N . GLN A 1 201 ? 0.304 -14.456 8.266 1.00 92.06 201 GLN A N 1
ATOM 1529 C CA . GLN A 1 201 ? -0.756 -13.911 7.412 1.00 92.06 201 GLN A CA 1
ATOM 1530 C C . GLN A 1 201 ? -1.502 -15.027 6.675 1.00 92.06 201 GLN A C 1
ATOM 1532 O O . GLN A 1 201 ? -2.726 -14.979 6.622 1.00 92.06 201 GLN A O 1
ATOM 1537 N N . ARG A 1 202 ? -0.807 -16.061 6.169 1.00 88.62 202 ARG A N 1
ATOM 1538 C CA . ARG A 1 202 ? -1.452 -17.229 5.535 1.00 88.62 202 ARG A CA 1
ATOM 1539 C C . ARG A 1 202 ? -2.401 -17.945 6.494 1.00 88.62 202 ARG A C 1
ATOM 1541 O O . ARG A 1 202 ? -3.520 -18.277 6.111 1.00 88.62 202 ARG A O 1
ATOM 1548 N N . GLY A 1 203 ? -1.963 -18.161 7.736 1.00 87.50 203 GLY A N 1
ATOM 1549 C CA . GLY A 1 203 ? -2.783 -18.786 8.774 1.00 87.50 203 GLY A CA 1
ATOM 1550 C C . GLY A 1 203 ? -4.027 -17.964 9.112 1.00 87.50 203 GLY A C 1
ATOM 1551 O O . GLY A 1 203 ? -5.128 -18.510 9.127 1.00 87.50 203 GLY A O 1
ATOM 1552 N N . ILE A 1 204 ? -3.862 -16.653 9.320 1.00 91.31 204 ILE A N 1
ATOM 1553 C CA . ILE A 1 204 ? -4.973 -15.727 9.587 1.00 91.31 204 ILE A CA 1
ATOM 1554 C C . ILE A 1 204 ? -5.937 -15.693 8.399 1.00 91.31 204 ILE A C 1
ATOM 1556 O O . ILE A 1 204 ? -7.131 -15.869 8.595 1.00 91.31 204 ILE A O 1
ATOM 1560 N N . TRP A 1 205 ? -5.430 -15.542 7.173 1.00 89.69 205 TRP A N 1
ATOM 1561 C CA . TRP A 1 205 ? -6.240 -15.522 5.953 1.00 89.69 205 TRP A CA 1
ATOM 1562 C C . TRP A 1 205 ? -7.106 -16.775 5.813 1.00 89.69 205 TRP A C 1
ATOM 1564 O O . TRP A 1 205 ? -8.308 -16.684 5.577 1.00 89.69 205 TRP A O 1
ATOM 1574 N N . PHE A 1 206 ? -6.510 -17.955 5.999 1.00 88.12 206 PHE A N 1
ATOM 1575 C CA . PHE A 1 206 ? -7.249 -19.213 5.961 1.00 88.12 206 PHE A CA 1
ATOM 1576 C C . PHE A 1 206 ? -8.311 -19.283 7.065 1.00 88.12 206 PHE A C 1
ATOM 1578 O O . PHE A 1 206 ? -9.456 -19.642 6.799 1.00 88.12 206 PHE A O 1
ATOM 1585 N N . GLN A 1 207 ? -7.954 -18.917 8.298 1.00 88.81 207 GLN A N 1
ATOM 1586 C CA . GLN A 1 207 ? -8.882 -18.978 9.426 1.00 88.81 207 GLN A CA 1
ATOM 1587 C C . GLN A 1 207 ? -10.033 -17.973 9.282 1.00 88.81 207 GLN A C 1
ATOM 1589 O O . GLN A 1 207 ? -11.163 -18.314 9.619 1.00 88.81 207 GLN A O 1
ATOM 1594 N N . SER A 1 208 ? -9.799 -16.792 8.708 1.00 88.88 208 SER A N 1
ATOM 1595 C CA . SER A 1 208 ? -10.852 -15.808 8.431 1.00 88.88 208 SER A CA 1
ATOM 1596 C C . SER A 1 208 ? -11.935 -16.319 7.475 1.00 88.88 208 SER A C 1
ATOM 1598 O O . SER A 1 208 ? -13.045 -15.801 7.509 1.00 88.88 208 SER A O 1
ATOM 1600 N N . GLN A 1 209 ? -11.662 -17.345 6.660 1.00 84.31 209 GLN A N 1
ATOM 1601 C CA . GLN A 1 209 ? -12.673 -17.943 5.774 1.00 84.31 209 GLN A CA 1
ATOM 1602 C C . GLN A 1 209 ? -13.644 -18.890 6.496 1.00 84.31 209 GLN A C 1
ATOM 1604 O O . GLN A 1 209 ? -14.699 -19.212 5.954 1.00 84.31 209 GLN A O 1
ATOM 1609 N N . VAL A 1 210 ? -13.294 -19.363 7.696 1.00 86.69 210 VAL A N 1
ATOM 1610 C CA . VAL A 1 210 ? -14.090 -20.350 8.452 1.00 86.69 210 VAL A CA 1
ATOM 1611 C C . VAL A 1 210 ? -14.515 -19.859 9.836 1.00 86.69 210 VAL A C 1
ATOM 1613 O O . VAL A 1 210 ? -15.435 -20.418 10.430 1.00 86.69 210 VAL A O 1
ATOM 1616 N N . ALA A 1 211 ? -13.840 -18.845 10.372 1.00 86.88 211 ALA A N 1
ATOM 1617 C CA . ALA A 1 211 ? -14.129 -18.274 11.677 1.00 86.88 211 ALA A CA 1
ATOM 1618 C C . ALA A 1 211 ? -15.338 -17.327 11.636 1.00 86.88 211 ALA A C 1
ATOM 1620 O O . ALA A 1 211 ? -15.768 -16.860 10.583 1.00 86.88 211 ALA A O 1
ATOM 1621 N N . ALA A 1 212 ? -15.869 -17.002 12.817 1.00 88.25 212 ALA A N 1
ATOM 1622 C CA . ALA A 1 212 ? -16.870 -15.949 12.940 1.00 88.25 212 ALA A CA 1
ATOM 1623 C C . ALA A 1 212 ? -16.285 -14.588 12.485 1.00 88.25 212 ALA A C 1
ATOM 1625 O O . ALA A 1 212 ? -15.110 -14.327 12.763 1.00 88.25 212 ALA A O 1
ATOM 1626 N N . PRO A 1 213 ? -17.082 -13.688 11.871 1.00 84.50 213 PRO A N 1
ATOM 1627 C CA . PRO A 1 213 ? -16.594 -12.452 11.240 1.00 84.50 213 PRO A CA 1
ATOM 1628 C C . PRO A 1 213 ? -15.704 -11.557 12.122 1.00 84.50 213 PRO A C 1
ATOM 1630 O O . PRO A 1 213 ? -14.799 -10.894 11.624 1.00 84.50 213 PRO A O 1
ATOM 1633 N N . GLY A 1 214 ? -15.924 -11.557 13.441 1.00 88.69 214 GLY A N 1
ATOM 1634 C CA . GLY A 1 214 ? -15.164 -10.746 14.397 1.00 88.69 214 GLY A CA 1
ATOM 1635 C C . GLY A 1 214 ? -13.874 -11.365 14.943 1.00 88.69 214 GLY A C 1
ATOM 1636 O O . GLY A 1 214 ? -13.176 -10.702 15.708 1.00 88.69 214 GLY A O 1
ATOM 1637 N N . ALA A 1 215 ? -13.544 -12.614 14.594 1.00 90.62 215 ALA A N 1
ATOM 1638 C CA . ALA A 1 215 ? -12.440 -13.357 15.215 1.00 90.62 215 ALA A CA 1
ATOM 1639 C C . ALA A 1 215 ? -11.058 -12.711 15.001 1.00 90.62 215 ALA A C 1
ATOM 1641 O O . ALA A 1 215 ? -10.208 -12.770 15.888 1.00 90.62 215 ALA A O 1
ATOM 1642 N N . TYR A 1 216 ? -10.855 -12.057 13.853 1.00 94.25 216 TYR A N 1
ATOM 1643 C CA . TYR A 1 216 ? -9.601 -11.385 13.483 1.00 94.25 216 TYR A CA 1
ATOM 1644 C C . TYR A 1 216 ? -9.756 -9.869 13.347 1.00 94.25 216 TYR A C 1
ATOM 1646 O O . TYR A 1 216 ? -8.921 -9.212 12.726 1.00 94.25 216 TYR A O 1
ATOM 1654 N N . VAL A 1 217 ? -10.808 -9.293 13.931 1.00 95.19 217 VAL A N 1
ATOM 1655 C CA . VAL A 1 217 ? -10.985 -7.841 13.967 1.00 95.19 217 VAL A CA 1
ATOM 1656 C C . VAL A 1 217 ? -10.258 -7.265 15.178 1.00 95.19 217 VAL A C 1
ATOM 1658 O O . VAL A 1 217 ? -10.553 -7.594 16.328 1.00 95.19 217 VAL A O 1
ATOM 1661 N N . ALA A 1 218 ? -9.318 -6.365 14.912 1.00 94.19 218 ALA A N 1
ATOM 1662 C CA . ALA A 1 218 ? -8.627 -5.571 15.911 1.00 94.19 218 ALA A CA 1
ATOM 1663 C C . ALA A 1 218 ? -9.221 -4.158 15.973 1.00 94.19 218 ALA A C 1
ATOM 1665 O O . ALA A 1 218 ? -9.671 -3.600 14.973 1.00 94.19 218 ALA A O 1
ATOM 1666 N N . GLN A 1 219 ? -9.226 -3.577 17.173 1.00 96.88 219 GLN A N 1
ATOM 1667 C CA . GLN A 1 219 ? -9.779 -2.249 17.422 1.00 96.88 219 GLN A CA 1
ATOM 1668 C C . GLN A 1 219 ? -8.828 -1.406 18.265 1.00 96.88 219 GLN A C 1
ATOM 1670 O O . GLN A 1 219 ? -8.124 -1.909 19.145 1.00 96.88 219 GLN A O 1
ATOM 1675 N N . THR A 1 220 ? -8.787 -0.105 18.002 1.00 96.69 220 THR A N 1
ATOM 1676 C CA . THR A 1 220 ? -8.033 0.876 18.787 1.00 96.69 220 THR A CA 1
ATOM 1677 C C . THR A 1 220 ? -8.878 2.128 18.965 1.00 96.69 220 THR A C 1
ATOM 1679 O O . THR A 1 220 ? -9.205 2.788 17.986 1.00 96.69 220 THR A O 1
ATOM 1682 N N . ALA A 1 221 ? -9.221 2.446 20.212 1.00 96.81 221 ALA A N 1
ATOM 1683 C CA . ALA A 1 221 ? -9.953 3.656 20.566 1.00 96.81 221 ALA A CA 1
ATOM 1684 C C . ALA A 1 221 ? -8.980 4.734 21.065 1.00 96.81 221 ALA A C 1
ATOM 1686 O O . ALA A 1 221 ? -8.176 4.480 21.965 1.00 96.81 221 ALA A O 1
ATOM 1687 N N . LEU A 1 222 ? -9.053 5.927 20.477 1.00 96.12 222 LEU A N 1
ATOM 1688 C CA . LEU A 1 222 ? -8.218 7.082 20.795 1.00 96.12 222 LEU A CA 1
ATOM 1689 C C . LEU A 1 222 ? -9.118 8.269 21.131 1.00 96.12 222 LEU A C 1
ATOM 1691 O O . LEU A 1 222 ? -9.852 8.752 20.272 1.00 96.12 222 LEU A O 1
ATOM 1695 N N . THR A 1 223 ? -9.068 8.745 22.370 1.00 95.25 223 THR A N 1
ATOM 1696 C CA . THR A 1 223 ? -9.885 9.881 22.809 1.00 95.25 223 THR A CA 1
ATOM 1697 C C . THR A 1 223 ? -9.092 11.179 22.717 1.00 95.25 223 THR A C 1
ATOM 1699 O O . THR A 1 223 ? -8.010 11.297 23.291 1.00 95.25 223 THR A O 1
ATOM 1702 N N . PHE A 1 224 ? -9.663 12.167 22.035 1.00 94.00 224 PHE A N 1
ATOM 1703 C CA . PHE A 1 224 ? -9.098 13.499 21.858 1.00 94.00 224 PHE A CA 1
ATOM 1704 C C . PHE A 1 224 ? -9.847 14.522 22.725 1.00 94.00 224 PHE A C 1
ATOM 1706 O O . PHE A 1 224 ? -10.990 14.315 23.133 1.00 94.00 224 PHE A O 1
ATOM 1713 N N . ASP A 1 225 ? -9.194 15.637 23.031 1.00 93.25 225 ASP A N 1
ATOM 1714 C CA . ASP A 1 225 ? -9.762 16.817 23.707 1.00 93.25 225 ASP A CA 1
ATOM 1715 C C . ASP A 1 225 ? -10.314 17.857 22.711 1.00 93.25 225 ASP A C 1
ATOM 1717 O O . ASP A 1 225 ? -10.646 18.988 23.064 1.00 93.25 225 ASP A O 1
ATOM 1721 N N . ARG A 1 226 ? -10.414 17.465 21.438 1.00 92.12 226 ARG A N 1
ATOM 1722 C CA . ARG A 1 226 ? -10.878 18.286 20.322 1.00 92.12 226 ARG A CA 1
ATOM 1723 C C . ARG A 1 226 ? -11.825 17.501 19.430 1.00 92.12 226 ARG A C 1
ATOM 1725 O O . ARG A 1 226 ? -11.812 16.269 19.436 1.00 92.12 226 ARG A O 1
ATOM 1732 N N . ARG A 1 227 ? -12.614 18.233 18.644 1.00 92.88 227 ARG A N 1
ATOM 1733 C CA . ARG A 1 227 ? -13.411 17.638 17.571 1.00 92.88 227 ARG A CA 1
ATOM 1734 C C . ARG A 1 227 ? -12.503 17.133 16.452 1.00 92.88 227 ARG A C 1
ATOM 1736 O O . ARG A 1 227 ? -11.469 17.750 16.169 1.00 92.88 227 ARG A O 1
ATOM 1743 N N . LEU A 1 228 ? -12.886 16.021 15.840 1.00 94.81 228 LEU A N 1
ATOM 1744 C CA . LEU A 1 228 ? -12.173 15.443 14.707 1.00 94.81 228 LEU A CA 1
ATOM 1745 C C . LEU A 1 228 ? -12.838 15.837 13.388 1.00 94.81 228 LEU A C 1
ATOM 1747 O O . LEU A 1 228 ? -14.058 15.856 13.268 1.00 94.81 228 LEU A O 1
ATOM 1751 N N . ASP A 1 229 ? -12.005 16.142 12.399 1.00 94.25 229 ASP A N 1
ATOM 1752 C CA . ASP A 1 229 ? -12.426 16.326 11.014 1.00 94.25 229 ASP A CA 1
ATOM 1753 C C . ASP A 1 229 ? -12.316 14.975 10.295 1.00 94.25 229 ASP A C 1
ATOM 1755 O O . ASP A 1 229 ? -11.228 14.398 10.210 1.00 94.25 229 ASP A O 1
ATOM 1759 N N . ALA A 1 230 ? -13.447 14.461 9.808 1.00 95.94 230 ALA A N 1
ATOM 1760 C CA . ALA A 1 230 ? -13.509 13.186 9.103 1.00 95.94 230 ALA A CA 1
ATOM 1761 C C . ALA A 1 230 ? -12.656 13.194 7.824 1.00 95.94 230 ALA A C 1
ATOM 1763 O O . ALA A 1 230 ? -11.998 12.200 7.529 1.00 95.94 230 ALA A O 1
ATOM 1764 N N . GLU A 1 231 ? -12.592 14.317 7.103 1.00 95.56 231 GLU A N 1
ATOM 1765 C CA . GLU A 1 231 ? -11.762 14.427 5.901 1.00 95.56 231 GLU A CA 1
ATOM 1766 C C . GLU A 1 231 ? -10.274 14.351 6.263 1.00 95.56 231 GLU A C 1
ATOM 1768 O O . GLU A 1 231 ? -9.509 13.625 5.627 1.00 95.56 231 GLU A O 1
ATOM 1773 N N . ALA A 1 232 ? -9.870 15.009 7.353 1.00 95.06 232 ALA A N 1
ATOM 1774 C CA . ALA A 1 232 ? -8.501 14.932 7.855 1.00 95.06 232 ALA A CA 1
ATOM 1775 C C . ALA A 1 232 ? -8.113 13.509 8.297 1.00 95.06 232 ALA A C 1
ATOM 1777 O O . ALA A 1 232 ? -6.957 13.118 8.135 1.00 95.06 232 ALA A O 1
ATOM 1778 N N . VAL A 1 233 ? -9.059 12.724 8.831 1.00 97.38 233 VAL A N 1
ATOM 1779 C CA . VAL A 1 233 ? -8.858 11.298 9.151 1.00 97.38 233 VAL A CA 1
ATOM 1780 C C . VAL A 1 233 ? -8.609 10.480 7.883 1.00 97.38 233 VAL A C 1
ATOM 1782 O O . VAL A 1 233 ? -7.661 9.693 7.853 1.00 97.38 233 VAL A O 1
ATOM 1785 N N . VAL A 1 234 ? -9.400 10.697 6.827 1.00 97.25 234 VAL A N 1
ATOM 1786 C CA . VAL A 1 234 ? -9.204 10.033 5.527 1.00 97.25 234 VAL A CA 1
ATOM 1787 C C . VAL A 1 234 ? -7.847 10.405 4.926 1.00 97.25 234 VAL A C 1
ATOM 1789 O O . VAL A 1 234 ? -7.076 9.523 4.552 1.00 97.25 234 VAL A O 1
ATOM 1792 N N . GLU A 1 235 ? -7.512 11.698 4.871 1.00 94.81 235 GLU A N 1
ATOM 1793 C CA . GLU A 1 235 ? -6.226 12.170 4.342 1.00 94.81 235 GLU A CA 1
ATOM 1794 C C . GLU A 1 235 ? -5.034 11.607 5.133 1.00 94.81 235 GLU A C 1
ATOM 1796 O O . GLU A 1 235 ? -4.058 11.145 4.541 1.00 94.81 235 GLU A O 1
ATOM 1801 N N . ALA A 1 236 ? -5.122 11.579 6.467 1.00 95.56 236 ALA A N 1
ATOM 1802 C CA . ALA A 1 236 ? -4.081 11.009 7.317 1.00 95.56 236 ALA A CA 1
ATOM 1803 C C . ALA A 1 236 ? -3.889 9.507 7.080 1.00 95.56 236 ALA A C 1
ATOM 1805 O O . ALA A 1 236 ? -2.759 9.011 7.129 1.00 95.56 236 ALA A O 1
ATOM 1806 N N . PHE A 1 237 ? -4.971 8.778 6.800 1.00 97.00 237 PHE A N 1
ATOM 1807 C CA . PHE A 1 237 ? -4.886 7.367 6.448 1.00 97.00 237 PHE A CA 1
ATOM 1808 C C . PHE A 1 237 ? -4.202 7.160 5.093 1.00 97.00 237 PHE A C 1
ATOM 1810 O O . PHE A 1 237 ? -3.291 6.338 5.013 1.00 97.00 237 PHE A O 1
ATOM 1817 N N . ARG A 1 238 ? -4.538 7.950 4.062 1.00 93.88 238 ARG A N 1
ATOM 1818 C CA . ARG A 1 238 ? -3.842 7.898 2.758 1.00 93.88 238 ARG A CA 1
ATOM 1819 C C . ARG A 1 238 ? -2.343 8.167 2.900 1.00 93.88 238 ARG A C 1
ATOM 1821 O O . ARG A 1 238 ? -1.517 7.432 2.356 1.00 93.88 238 ARG A O 1
ATOM 1828 N N . ASP A 1 239 ? -1.971 9.181 3.679 1.00 92.00 239 ASP A N 1
ATOM 1829 C CA . ASP A 1 239 ? -0.563 9.461 3.977 1.00 92.00 239 ASP A CA 1
ATOM 1830 C C . ASP A 1 239 ? 0.094 8.264 4.696 1.00 92.00 239 ASP A C 1
ATOM 1832 O O . ASP A 1 239 ? 1.219 7.879 4.380 1.00 92.00 239 ASP A O 1
ATOM 1836 N N . THR A 1 240 ? -0.623 7.626 5.627 1.00 93.19 240 THR A N 1
ATOM 1837 C CA . THR A 1 240 ? -0.141 6.445 6.362 1.00 93.19 240 THR A CA 1
ATOM 1838 C C . THR A 1 240 ? 0.080 5.246 5.449 1.00 93.19 240 THR A C 1
ATOM 1840 O O . THR A 1 240 ? 1.115 4.601 5.569 1.00 93.19 240 THR A O 1
ATOM 1843 N N . VAL A 1 241 ? -0.834 4.967 4.515 1.00 91.88 241 VAL A N 1
ATOM 1844 C CA . VAL A 1 241 ? -0.677 3.900 3.509 1.00 91.88 241 VAL A CA 1
ATOM 1845 C C . VAL A 1 241 ? 0.501 4.193 2.581 1.00 91.88 241 VAL A C 1
ATOM 1847 O O . VAL A 1 241 ? 1.244 3.286 2.228 1.00 91.88 241 VAL A O 1
ATOM 1850 N N . THR A 1 242 ? 0.728 5.460 2.233 1.00 86.38 242 THR A N 1
ATOM 1851 C CA . THR A 1 242 ? 1.874 5.851 1.396 1.00 86.38 242 THR A CA 1
ATOM 1852 C C . THR A 1 242 ? 3.207 5.554 2.087 1.00 86.38 242 THR A C 1
ATOM 1854 O O . THR A 1 242 ? 4.151 5.097 1.450 1.00 86.38 242 THR A O 1
ATOM 1857 N N . VAL A 1 243 ? 3.287 5.774 3.403 1.00 86.00 243 VAL A N 1
ATOM 1858 C CA . VAL A 1 243 ? 4.481 5.444 4.201 1.00 86.00 243 VAL A CA 1
ATOM 1859 C C . VAL A 1 243 ? 4.564 3.941 4.502 1.00 86.00 243 VAL A C 1
ATOM 1861 O O . VAL A 1 243 ? 5.657 3.375 4.501 1.00 86.00 243 VAL A O 1
ATOM 1864 N N . HIS A 1 244 ? 3.420 3.296 4.749 1.00 88.88 244 HIS A N 1
ATOM 1865 C CA . HIS A 1 244 ? 3.289 1.889 5.133 1.00 88.88 244 HIS A CA 1
ATOM 1866 C C . HIS A 1 244 ? 2.258 1.168 4.243 1.00 88.88 244 HIS A C 1
ATOM 1868 O O . HIS A 1 244 ? 1.119 0.954 4.676 1.00 88.88 244 HIS A O 1
ATOM 1874 N N . PRO A 1 245 ? 2.648 0.725 3.029 1.00 88.12 245 PRO A N 1
ATOM 1875 C CA . PRO A 1 245 ? 1.743 0.086 2.066 1.00 88.12 245 PRO A CA 1
ATOM 1876 C C . PRO A 1 245 ? 0.932 -1.092 2.608 1.00 88.12 245 PRO A C 1
ATOM 1878 O O . PRO A 1 245 ? -0.184 -1.332 2.160 1.00 88.12 245 PRO A O 1
ATOM 1881 N N . ALA A 1 246 ? 1.452 -1.797 3.618 1.00 90.12 246 ALA A N 1
ATOM 1882 C CA . ALA A 1 246 ? 0.764 -2.906 4.277 1.00 90.12 246 ALA A CA 1
ATOM 1883 C C . ALA A 1 246 ? -0.640 -2.539 4.794 1.00 90.12 246 ALA A C 1
ATOM 1885 O O . ALA A 1 246 ? -1.512 -3.398 4.818 1.00 90.12 246 ALA A O 1
ATOM 1886 N N . MET A 1 247 ? -0.890 -1.276 5.163 1.00 93.44 247 MET A N 1
ATOM 1887 C CA . MET A 1 247 ? -2.216 -0.832 5.618 1.00 93.44 247 MET A CA 1
ATOM 1888 C C . MET A 1 247 ? -3.260 -0.733 4.501 1.00 93.44 247 MET A C 1
ATOM 1890 O O . MET A 1 247 ? -4.453 -0.757 4.792 1.00 93.44 247 MET A O 1
ATOM 1894 N N . GLY A 1 248 ? -2.826 -0.621 3.246 1.00 92.69 248 GLY A N 1
ATOM 1895 C CA . GLY A 1 248 ? -3.694 -0.630 2.069 1.00 92.69 248 GLY A CA 1
ATOM 1896 C C . GLY A 1 248 ? -3.647 -1.950 1.303 1.00 92.69 248 GLY A C 1
ATOM 1897 O O . GLY A 1 248 ? -4.062 -1.982 0.150 1.00 92.69 248 GLY A O 1
ATOM 1898 N N . ALA A 1 249 ? -3.098 -3.010 1.904 1.00 92.31 249 ALA A N 1
ATOM 1899 C CA . ALA A 1 249 ? -2.898 -4.280 1.226 1.00 92.31 249 ALA A CA 1
ATOM 1900 C C . ALA A 1 249 ? -4.226 -4.969 0.878 1.00 92.31 249 ALA A C 1
ATOM 1902 O O . ALA A 1 249 ? -5.126 -5.086 1.714 1.00 92.31 249 ALA A O 1
ATOM 1903 N N . GLU A 1 250 ? -4.298 -5.480 -0.346 1.00 92.50 250 GLU A N 1
ATOM 1904 C CA . GLU A 1 250 ? -5.347 -6.382 -0.814 1.00 92.50 250 GLU A CA 1
ATOM 1905 C C . GLU A 1 250 ? -4.862 -7.831 -0.706 1.00 92.50 250 GLU A C 1
ATOM 1907 O O . GLU A 1 250 ? -3.689 -8.120 -0.947 1.00 92.50 250 GLU A O 1
ATOM 1912 N N . PHE A 1 251 ? -5.763 -8.757 -0.387 1.00 92.00 251 PHE A N 1
ATOM 1913 C CA . PHE A 1 251 ? -5.455 -10.178 -0.260 1.00 92.00 251 PHE A CA 1
ATOM 1914 C C . PHE A 1 251 ? -6.394 -10.979 -1.152 1.00 92.00 251 PHE A C 1
ATOM 1916 O O . PHE A 1 251 ? -7.609 -10.810 -1.103 1.00 92.00 251 PHE A O 1
ATOM 1923 N N . HIS A 1 252 ? -5.835 -11.865 -1.968 1.00 88.75 252 HIS A N 1
ATOM 1924 C CA . HIS A 1 252 ? -6.619 -12.711 -2.858 1.00 88.75 252 HIS A CA 1
ATOM 1925 C C . HIS A 1 252 ? -5.925 -14.048 -3.095 1.00 88.75 252 HIS A C 1
ATOM 1927 O O . HIS A 1 252 ? -4.801 -14.291 -2.658 1.00 88.75 252 HIS A O 1
ATOM 1933 N N . THR A 1 253 ? -6.627 -14.937 -3.787 1.00 87.62 253 THR A N 1
ATOM 1934 C CA . THR A 1 253 ? -6.069 -16.205 -4.253 1.00 87.62 253 THR A CA 1
ATOM 1935 C C . THR A 1 253 ? -5.715 -16.063 -5.727 1.00 87.62 253 THR A C 1
ATOM 1937 O O . THR A 1 253 ? -6.541 -15.596 -6.511 1.00 87.62 253 THR A O 1
ATOM 1940 N N . ASP A 1 254 ? -4.494 -16.426 -6.109 1.00 78.38 254 ASP A N 1
ATOM 1941 C CA . ASP A 1 254 ? -4.084 -16.405 -7.511 1.00 78.38 254 ASP A CA 1
ATOM 1942 C C . ASP A 1 254 ? -4.670 -17.587 -8.311 1.00 78.38 254 ASP A C 1
ATOM 1944 O O . ASP A 1 254 ? -5.344 -18.470 -7.777 1.00 78.38 254 ASP A O 1
ATOM 1948 N N . ALA A 1 255 ? -4.396 -17.626 -9.619 1.00 78.94 255 ALA A N 1
ATOM 1949 C CA . ALA A 1 255 ? -4.892 -18.681 -10.508 1.00 78.94 255 ALA A CA 1
ATOM 1950 C C . ALA A 1 255 ? -4.414 -20.099 -10.131 1.00 78.94 255 ALA A C 1
ATOM 1952 O O . ALA A 1 255 ? -5.006 -21.081 -10.577 1.00 78.94 255 ALA A O 1
ATOM 1953 N N . SER A 1 256 ? -3.353 -20.219 -9.326 1.00 77.12 256 SER A N 1
ATOM 1954 C CA . SER A 1 256 ? -2.818 -21.493 -8.838 1.00 77.12 256 SER A CA 1
ATOM 1955 C C . SER A 1 256 ? -3.408 -21.924 -7.492 1.00 77.12 256 SER A C 1
ATOM 1957 O O . SER A 1 256 ? -3.089 -23.006 -6.997 1.00 77.12 256 SER A O 1
ATOM 1959 N N . GLY A 1 257 ? -4.282 -21.108 -6.897 1.00 78.44 257 GLY A N 1
ATOM 1960 C CA . GLY A 1 257 ? -4.853 -21.375 -5.581 1.00 78.44 257 GLY A CA 1
ATOM 1961 C C . GLY A 1 257 ? -3.986 -20.883 -4.418 1.00 78.44 257 GLY A C 1
ATOM 1962 O O . GLY A 1 257 ? -4.302 -21.194 -3.270 1.00 78.44 257 GLY A O 1
ATOM 1963 N N . GLN A 1 258 ? -2.902 -20.142 -4.674 1.00 80.56 258 GLN A N 1
ATOM 1964 C CA . GLN A 1 258 ? -2.026 -19.637 -3.615 1.00 80.56 258 GLN A CA 1
ATOM 1965 C C . GLN A 1 258 ? -2.507 -18.273 -3.107 1.00 80.56 258 GLN A C 1
ATOM 1967 O O . GLN A 1 258 ? -2.850 -17.405 -3.915 1.00 80.56 258 GLN A O 1
ATOM 1972 N N . PRO A 1 259 ? -2.530 -18.047 -1.780 1.00 86.62 259 PRO A N 1
ATOM 1973 C CA . PRO A 1 259 ? -2.842 -16.738 -1.240 1.00 86.62 259 PRO A CA 1
ATOM 1974 C C . PRO A 1 259 ? -1.680 -15.780 -1.512 1.00 86.62 259 PRO A C 1
ATOM 1976 O O . PRO A 1 259 ? -0.526 -16.049 -1.163 1.00 86.62 259 PRO A O 1
ATOM 1979 N N . VAL A 1 260 ? -2.006 -14.634 -2.091 1.00 88.19 260 VAL A N 1
ATOM 1980 C CA . VAL A 1 260 ? -1.072 -13.554 -2.405 1.00 88.19 260 VAL A CA 1
ATOM 1981 C C . VAL A 1 260 ? -1.604 -12.239 -1.851 1.00 88.19 260 VAL A C 1
ATOM 1983 O O . VAL A 1 260 ? -2.808 -12.075 -1.643 1.00 88.19 260 VAL A O 1
ATOM 1986 N N . GLN A 1 261 ? -0.690 -11.310 -1.586 1.00 91.25 261 GLN A N 1
ATOM 1987 C CA . GLN A 1 261 ? -1.036 -9.952 -1.197 1.00 91.25 261 GLN A CA 1
ATOM 1988 C C . GLN A 1 261 ? -0.542 -8.973 -2.246 1.00 91.25 261 GLN A C 1
ATOM 1990 O O . GLN A 1 261 ? 0.473 -9.197 -2.914 1.00 91.25 261 GLN A O 1
ATOM 1995 N N . ASN A 1 262 ? -1.268 -7.878 -2.365 1.00 87.44 262 ASN A N 1
ATOM 1996 C CA . ASN A 1 262 ? -0.950 -6.802 -3.265 1.00 87.44 262 ASN A CA 1
ATOM 1997 C C . ASN A 1 262 ? -0.817 -5.501 -2.478 1.00 87.44 262 ASN A C 1
ATOM 1999 O O . ASN A 1 262 ? -1.754 -5.078 -1.804 1.00 87.44 262 ASN A O 1
ATOM 2003 N N . LEU A 1 263 ? 0.372 -4.906 -2.518 1.00 86.50 263 LEU A N 1
ATOM 2004 C CA . LEU A 1 263 ? 0.717 -3.717 -1.748 1.00 86.50 263 LEU A CA 1
ATOM 2005 C C . LEU A 1 263 ? 0.601 -2.484 -2.644 1.00 86.50 263 LEU A C 1
ATOM 2007 O O . LEU A 1 263 ? 1.301 -2.420 -3.652 1.00 86.50 263 LEU A O 1
ATOM 2011 N N . PRO A 1 264 ? -0.215 -1.481 -2.311 1.00 84.44 264 PRO A N 1
ATOM 2012 C CA . PRO A 1 264 ? -0.338 -0.304 -3.154 1.00 84.44 264 PRO A CA 1
ATOM 2013 C C . PRO A 1 264 ? 0.971 0.501 -3.165 1.00 84.44 264 PRO A C 1
ATOM 2015 O O . PRO A 1 264 ? 1.675 0.589 -2.160 1.00 84.44 264 PRO A O 1
ATOM 2018 N N . TRP A 1 265 ? 1.302 1.123 -4.298 1.00 75.88 265 TRP A N 1
ATOM 2019 C CA . TRP A 1 265 ? 2.495 1.976 -4.404 1.00 75.88 265 TRP A CA 1
ATOM 2020 C C . TRP A 1 265 ? 2.373 3.272 -3.590 1.00 75.88 265 TRP A C 1
ATOM 2022 O O . TRP A 1 265 ? 3.378 3.863 -3.202 1.00 75.88 265 TRP A O 1
ATOM 2032 N N . SER A 1 266 ? 1.141 3.717 -3.334 1.00 81.88 266 SER A N 1
ATOM 2033 C CA . SER A 1 266 ? 0.818 4.878 -2.505 1.00 81.88 266 SER A CA 1
ATOM 2034 C C . SER A 1 266 ? -0.582 4.733 -1.902 1.00 81.88 266 SER A C 1
ATOM 2036 O O . SER A 1 266 ? -1.343 3.854 -2.291 1.00 81.88 266 SER A O 1
ATOM 2038 N N . GLY A 1 267 ? -0.964 5.622 -0.987 1.00 82.56 267 GLY A N 1
ATOM 2039 C CA . GLY A 1 267 ? -2.334 5.688 -0.468 1.00 82.56 267 GLY A CA 1
ATOM 2040 C C . GLY A 1 267 ? -3.337 6.395 -1.383 1.00 82.56 267 GLY A C 1
ATOM 2041 O O . GLY A 1 267 ? -4.463 6.642 -0.956 1.00 82.56 267 GLY A O 1
ATOM 2042 N N . GLN A 1 268 ? -2.958 6.769 -2.610 1.00 81.50 268 GLN A N 1
ATOM 2043 C CA . GLN A 1 268 ? -3.886 7.382 -3.565 1.00 81.50 268 GLN A CA 1
ATOM 2044 C C . GLN A 1 268 ? -5.039 6.418 -3.880 1.00 81.50 268 GLN A C 1
ATOM 2046 O O . GLN A 1 268 ? -4.811 5.273 -4.255 1.00 81.50 268 GLN A O 1
ATOM 2051 N N . GLY A 1 269 ? -6.280 6.886 -3.717 1.00 83.31 269 GLY A N 1
ATOM 2052 C CA . GLY A 1 269 ? -7.487 6.076 -3.926 1.00 83.31 269 GLY A CA 1
ATOM 2053 C C . GLY A 1 269 ? -7.789 5.051 -2.824 1.00 83.31 269 GLY A C 1
ATOM 2054 O O . GLY A 1 269 ? -8.761 4.312 -2.954 1.00 83.31 269 GLY A O 1
ATOM 2055 N N . ILE A 1 270 ? -6.996 5.006 -1.745 1.00 89.88 270 ILE A N 1
ATOM 2056 C CA . ILE A 1 270 ? -7.236 4.130 -0.592 1.00 89.88 270 ILE A CA 1
ATOM 2057 C C . ILE A 1 270 ? -7.923 4.935 0.513 1.00 89.88 270 ILE A C 1
ATOM 2059 O O . ILE A 1 270 ? -7.292 5.459 1.435 1.00 89.88 270 ILE A O 1
ATOM 2063 N N . ASP A 1 271 ? -9.241 5.051 0.394 1.00 94.00 271 ASP A N 1
ATOM 2064 C CA . ASP A 1 271 ? -10.053 5.891 1.269 1.00 94.00 271 ASP A CA 1
ATOM 2065 C C . ASP A 1 271 ? -10.555 5.087 2.460 1.00 94.00 271 ASP A C 1
ATOM 2067 O O . ASP A 1 271 ? -11.293 4.117 2.301 1.00 94.00 271 ASP A O 1
ATOM 2071 N N . LEU A 1 272 ? -10.168 5.501 3.668 1.00 96.81 272 LEU A N 1
ATOM 2072 C CA . LEU A 1 272 ? -10.697 4.907 4.889 1.00 96.81 272 LEU A CA 1
ATOM 2073 C C . LEU A 1 272 ? -12.189 5.248 5.012 1.00 96.81 272 LEU A C 1
ATOM 2075 O O . LEU A 1 272 ? -12.517 6.434 5.058 1.00 96.81 272 LEU A O 1
ATOM 2079 N N . PRO A 1 273 ? -13.101 4.269 5.123 1.00 97.62 273 PRO A N 1
ATOM 2080 C CA . PRO A 1 273 ? -14.488 4.558 5.458 1.00 97.62 273 PRO A CA 1
ATOM 2081 C C . PRO A 1 273 ? -14.557 5.191 6.851 1.00 97.62 273 PRO A C 1
ATOM 2083 O O . PRO A 1 273 ? -14.074 4.596 7.818 1.00 97.62 273 PRO A O 1
ATOM 2086 N N . VAL A 1 274 ? -15.134 6.392 6.953 1.00 98.06 274 VAL A N 1
ATOM 2087 C CA . VAL A 1 274 ? -15.308 7.115 8.222 1.00 98.06 274 VAL A CA 1
ATOM 2088 C C . VAL A 1 274 ? -16.790 7.363 8.477 1.00 98.06 274 VAL A C 1
ATOM 2090 O O . VAL A 1 274 ? -17.457 8.015 7.676 1.00 98.06 274 VAL A O 1
ATOM 2093 N N . GLU A 1 275 ? -17.290 6.879 9.609 1.00 97.56 275 GLU A N 1
ATOM 2094 C CA . GLU A 1 275 ? -18.633 7.179 10.110 1.00 97.56 275 GLU A CA 1
ATOM 2095 C C . GLU A 1 275 ? -18.548 8.090 11.340 1.00 97.56 275 GLU A C 1
ATOM 2097 O O . GLU A 1 275 ? -17.654 7.934 12.168 1.00 97.56 275 GLU A O 1
ATOM 2102 N N . THR A 1 276 ? -19.483 9.028 11.485 1.00 97.31 276 THR A N 1
ATOM 2103 C CA . THR A 1 276 ? -19.590 9.887 12.674 1.00 97.31 276 THR A CA 1
ATOM 2104 C C . THR A 1 276 ? -20.907 9.600 13.379 1.00 97.31 276 THR A C 1
ATOM 2106 O O . THR A 1 276 ? -21.966 9.730 12.768 1.00 97.31 276 THR A O 1
ATOM 2109 N N . THR A 1 277 ? -20.852 9.240 14.661 1.00 95.94 277 THR A N 1
ATOM 2110 C CA . THR A 1 277 ? -22.036 8.867 15.448 1.00 95.94 277 THR A CA 1
ATOM 2111 C C . THR A 1 277 ? -21.930 9.326 16.900 1.00 95.94 277 THR A C 1
ATOM 2113 O O . THR A 1 277 ? -20.843 9.531 17.429 1.00 95.94 277 THR A O 1
ATOM 2116 N N . GLU A 1 278 ? -23.069 9.427 17.578 1.00 93.19 278 GLU A N 1
ATOM 2117 C CA . GLU A 1 278 ? -23.158 9.534 19.037 1.00 93.19 278 GLU A CA 1
ATOM 2118 C C . GLU A 1 278 ? -23.533 8.170 19.625 1.00 93.19 278 GLU A C 1
ATOM 2120 O O . GLU A 1 278 ? -24.225 7.383 18.976 1.00 93.19 278 GLU A O 1
ATOM 2125 N N . GLY A 1 279 ? -23.100 7.872 20.850 1.00 91.06 279 GLY A N 1
ATOM 2126 C CA . GLY A 1 279 ? -23.530 6.658 21.540 1.00 91.06 279 GLY A CA 1
ATOM 2127 C C . GLY A 1 279 ? -22.534 6.121 22.557 1.00 91.06 279 GLY A C 1
ATOM 2128 O O . GLY A 1 279 ? -21.512 6.737 22.856 1.00 91.06 279 GLY A O 1
ATOM 2129 N N . ASP A 1 280 ? -22.865 4.950 23.094 1.00 92.75 280 ASP A N 1
ATOM 2130 C CA . ASP A 1 280 ? -21.987 4.205 23.987 1.00 92.75 280 ASP A CA 1
ATOM 2131 C C . ASP A 1 280 ? -20.852 3.535 23.199 1.00 92.75 280 ASP A C 1
ATOM 2133 O O . ASP A 1 280 ? -21.091 2.718 22.306 1.00 92.75 280 ASP A O 1
ATOM 2137 N N . LEU A 1 281 ? -19.609 3.873 23.550 1.00 92.88 281 LEU A N 1
ATOM 2138 C CA . LEU A 1 281 ? -18.415 3.371 22.875 1.00 92.88 281 LEU A CA 1
ATOM 2139 C C . LEU A 1 281 ? -18.312 1.845 22.963 1.00 92.88 281 LEU A C 1
ATOM 2141 O O . LEU A 1 281 ? -17.906 1.220 21.986 1.00 92.88 281 LEU A O 1
ATOM 2145 N N . GLU A 1 282 ? -18.675 1.234 24.094 1.00 94.75 282 GLU A N 1
ATOM 2146 C CA . GLU A 1 282 ? -18.570 -0.222 24.251 1.00 94.75 282 GLU A CA 1
ATOM 2147 C C . GLU A 1 282 ? -19.559 -0.953 23.336 1.00 94.75 282 GLU A C 1
ATOM 2149 O O . GLU A 1 282 ? -19.165 -1.887 22.629 1.00 94.75 282 GLU A O 1
ATOM 2154 N N . ALA A 1 283 ? -20.809 -0.484 23.269 1.00 95.88 283 ALA A N 1
ATOM 2155 C CA . ALA A 1 283 ? -21.804 -0.995 22.330 1.00 95.88 283 ALA A CA 1
ATOM 2156 C C . ALA A 1 283 ? -21.364 -0.832 20.864 1.00 95.88 283 ALA A C 1
ATOM 2158 O O . ALA A 1 283 ? -21.471 -1.781 20.084 1.00 95.88 283 ALA A O 1
ATOM 2159 N N . ILE A 1 284 ? -20.817 0.334 20.498 1.00 96.19 284 ILE A N 1
ATOM 2160 C CA . ILE A 1 284 ? -20.302 0.605 19.145 1.00 96.19 284 ILE A CA 1
ATOM 2161 C C . ILE A 1 284 ? -19.142 -0.338 18.815 1.00 96.19 284 ILE A C 1
ATOM 2163 O O . ILE A 1 284 ? -19.157 -0.992 17.776 1.00 96.19 2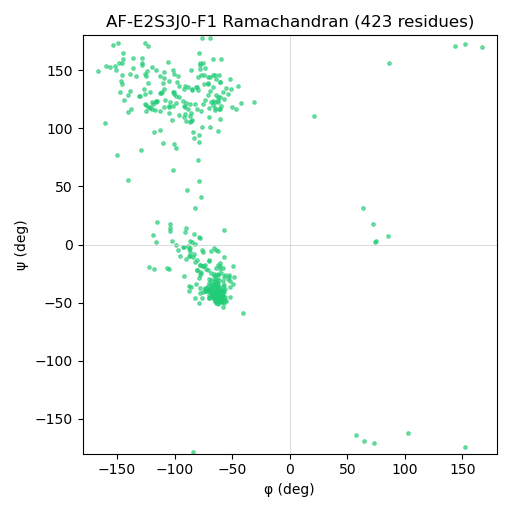84 ILE A O 1
ATOM 2167 N N . MET A 1 285 ? -18.161 -0.473 19.714 1.00 96.75 285 MET A N 1
ATOM 2168 C CA . MET A 1 285 ? -17.027 -1.381 19.530 1.00 96.75 285 MET A CA 1
ATOM 2169 C C . MET A 1 285 ? -17.483 -2.830 19.347 1.00 96.75 285 MET A C 1
ATOM 2171 O O . MET A 1 285 ? -16.958 -3.533 18.480 1.00 96.75 285 MET A O 1
ATOM 2175 N N . HIS A 1 286 ? -18.454 -3.279 20.144 1.00 96.25 286 HIS A N 1
ATOM 2176 C CA . HIS A 1 286 ? -18.994 -4.630 20.048 1.00 96.25 286 HIS A CA 1
ATOM 2177 C C . HIS A 1 286 ? -19.730 -4.866 18.723 1.00 96.25 286 HIS A C 1
ATOM 2179 O O . HIS A 1 286 ? -19.490 -5.885 18.071 1.00 96.25 286 HIS A O 1
ATOM 2185 N N . ALA A 1 287 ? -20.575 -3.922 18.300 1.00 95.12 287 ALA A N 1
ATOM 2186 C CA . ALA A 1 287 ? -21.286 -3.991 17.027 1.00 95.12 287 ALA A CA 1
ATOM 2187 C C . ALA A 1 287 ? -20.311 -4.017 15.839 1.00 95.12 287 ALA A C 1
ATOM 2189 O O . ALA A 1 287 ? -20.396 -4.905 14.991 1.00 95.12 287 ALA A O 1
ATOM 2190 N N . ASP A 1 288 ? -19.323 -3.117 15.834 1.00 93.25 288 ASP A N 1
ATOM 2191 C CA . ASP A 1 288 ? -18.298 -3.037 14.792 1.00 93.25 288 ASP A CA 1
ATOM 2192 C C . ASP A 1 288 ? -17.492 -4.328 14.666 1.00 93.25 288 ASP A C 1
ATOM 2194 O O . ASP A 1 288 ? -17.242 -4.801 13.559 1.00 93.25 288 ASP A O 1
ATOM 2198 N N . ARG A 1 289 ? -17.089 -4.912 15.800 1.00 95.19 289 ARG A N 1
ATOM 2199 C CA . ARG A 1 289 ? -16.336 -6.168 15.808 1.00 95.19 289 ARG A CA 1
ATOM 2200 C C . ARG A 1 289 ? -17.182 -7.325 15.302 1.00 95.19 289 ARG A C 1
ATOM 2202 O O . ARG A 1 289 ? -16.689 -8.146 14.539 1.00 95.19 289 ARG A O 1
ATOM 2209 N N . SER A 1 290 ? -18.439 -7.388 15.727 1.00 93.94 290 SER A N 1
ATOM 2210 C CA . SER A 1 290 ? -19.353 -8.474 15.366 1.00 93.94 290 SER A CA 1
ATOM 2211 C C . SER A 1 290 ? -19.726 -8.451 13.884 1.00 93.94 290 SER A C 1
ATOM 2213 O O . SER A 1 290 ? -19.933 -9.511 13.299 1.00 93.94 290 SER A O 1
ATOM 2215 N N . ALA A 1 291 ? -19.757 -7.266 13.266 1.00 92.94 291 ALA A N 1
ATOM 2216 C CA . ALA A 1 291 ? -19.977 -7.110 11.830 1.00 92.94 291 ALA A CA 1
ATOM 2217 C C . ALA A 1 291 ? -18.834 -7.691 10.975 1.00 92.94 291 ALA A C 1
ATOM 2219 O O . ALA A 1 291 ? -19.067 -8.086 9.835 1.00 92.94 291 ALA A O 1
ATOM 2220 N N . GLY A 1 292 ? -17.618 -7.783 11.524 1.00 92.62 292 GLY A N 1
ATOM 2221 C CA . GLY A 1 292 ? -16.444 -8.230 10.781 1.00 92.62 292 GLY A CA 1
ATOM 2222 C C . GLY A 1 292 ? -15.923 -7.192 9.782 1.00 92.62 292 GLY A C 1
ATOM 2223 O O . GLY A 1 292 ? -16.346 -6.036 9.767 1.00 92.62 292 GLY A O 1
ATOM 2224 N N . ILE A 1 293 ? -14.974 -7.620 8.950 1.00 93.75 293 ILE A N 1
ATOM 2225 C CA . ILE A 1 293 ? -14.454 -6.854 7.811 1.00 93.75 293 ILE A CA 1
ATOM 2226 C C . ILE A 1 293 ? -14.488 -7.774 6.595 1.00 93.75 293 ILE A C 1
ATOM 2228 O O . ILE A 1 293 ? -13.965 -8.887 6.653 1.00 93.75 293 ILE A O 1
ATOM 2232 N N . ASP A 1 294 ? -15.100 -7.307 5.509 1.00 91.19 294 ASP A N 1
ATOM 2233 C CA . ASP A 1 294 ? -15.065 -8.013 4.234 1.00 91.19 294 ASP A CA 1
ATOM 2234 C C . ASP A 1 294 ? -13.656 -7.944 3.640 1.00 91.19 294 ASP A C 1
ATOM 2236 O O . ASP A 1 294 ? -13.144 -6.873 3.321 1.00 91.19 294 ASP A O 1
ATOM 2240 N N . LEU A 1 295 ? -13.039 -9.111 3.487 1.00 90.25 295 LEU A N 1
ATOM 2241 C CA . LEU A 1 295 ? -11.683 -9.258 2.978 1.00 90.25 295 LEU A CA 1
ATOM 2242 C C . LEU A 1 295 ? -11.545 -8.945 1.482 1.00 90.25 295 LEU A C 1
ATOM 2244 O O . LEU A 1 295 ? -10.422 -8.769 1.014 1.00 90.25 295 LEU A O 1
ATOM 2248 N N . ALA A 1 296 ? -12.658 -8.851 0.750 1.00 87.31 296 ALA A N 1
ATOM 2249 C CA . ALA A 1 296 ? -12.675 -8.434 -0.649 1.00 87.31 296 ALA A CA 1
ATOM 2250 C C . ALA A 1 296 ? -12.746 -6.905 -0.833 1.00 87.31 296 ALA A C 1
ATOM 2252 O O . ALA A 1 296 ? -12.589 -6.416 -1.951 1.00 87.31 296 ALA A O 1
ATOM 2253 N N . SER A 1 297 ? -12.982 -6.145 0.241 1.00 87.94 297 SER A N 1
ATOM 2254 C CA . SER A 1 297 ? -13.248 -4.706 0.177 1.00 87.94 297 SER A CA 1
ATOM 2255 C C . SER A 1 297 ? -12.108 -3.907 0.812 1.00 87.94 297 SER A C 1
ATOM 2257 O O . SER A 1 297 ? -12.045 -3.761 2.031 1.00 87.94 297 SER A O 1
ATOM 2259 N N . VAL A 1 298 ? -11.198 -3.375 -0.010 1.00 90.00 298 VAL A N 1
ATOM 2260 C CA . VAL A 1 298 ? -10.108 -2.507 0.465 1.00 90.00 298 VAL A CA 1
ATOM 2261 C C . VAL A 1 298 ? -10.589 -1.076 0.770 1.00 90.00 298 VAL A C 1
ATOM 2263 O O . VAL A 1 298 ? -11.440 -0.557 0.047 1.00 90.00 298 VAL A O 1
ATOM 2266 N N . PRO A 1 299 ? -10.014 -0.402 1.787 1.00 95.06 299 PRO A N 1
ATOM 2267 C CA . PRO A 1 299 ? -9.040 -0.930 2.746 1.00 95.06 299 PRO A CA 1
ATOM 2268 C C . PRO A 1 299 ? -9.684 -1.884 3.767 1.00 95.06 299 PRO A C 1
ATOM 2270 O O . PRO A 1 299 ? -10.835 -1.708 4.151 1.00 95.06 299 PRO A O 1
ATOM 2273 N N . LEU A 1 300 ? -8.908 -2.839 4.300 1.00 97.00 300 LEU A N 1
ATOM 2274 C CA . LEU A 1 300 ? -9.357 -3.751 5.372 1.00 97.00 300 LEU A CA 1
ATOM 2275 C C . LEU A 1 300 ? -9.376 -3.073 6.757 1.00 97.00 300 LEU A C 1
ATOM 2277 O O . LEU A 1 300 ? -8.943 -3.636 7.769 1.00 97.00 300 LEU A O 1
ATOM 2281 N N . ALA A 1 301 ? -9.836 -1.827 6.781 1.00 97.12 301 ALA A N 1
ATOM 2282 C CA . ALA A 1 301 ? -9.920 -0.953 7.932 1.00 97.12 301 ALA A CA 1
ATOM 2283 C C . ALA A 1 301 ? -11.075 0.039 7.752 1.00 97.12 301 ALA A C 1
ATOM 2285 O O . ALA A 1 301 ? -11.431 0.399 6.635 1.00 97.12 301 ALA A O 1
ATOM 2286 N N . LYS A 1 302 ? -11.628 0.519 8.862 1.00 97.69 302 LYS A N 1
ATOM 2287 C CA . LYS A 1 302 ? -12.591 1.620 8.928 1.00 97.69 302 LYS A CA 1
ATOM 2288 C C . LYS A 1 302 ? -12.366 2.448 10.188 1.00 97.69 302 LYS A C 1
ATOM 2290 O O . LYS A 1 302 ? -11.695 2.003 11.126 1.00 97.69 302 LYS A O 1
ATOM 2295 N N . ALA A 1 303 ? -12.950 3.636 10.216 1.00 98.25 303 ALA A N 1
ATOM 2296 C CA . ALA A 1 303 ? -12.976 4.492 11.384 1.00 98.25 303 ALA A CA 1
ATOM 2297 C C . ALA A 1 303 ? -14.401 4.894 11.767 1.00 98.25 303 ALA A C 1
ATOM 2299 O O . ALA A 1 303 ? -15.232 5.183 10.910 1.00 98.25 303 ALA A O 1
ATOM 2300 N N . THR A 1 304 ? -14.628 5.006 13.069 1.00 98.44 304 THR A N 1
ATOM 2301 C CA . THR A 1 304 ? -15.849 5.571 13.638 1.00 98.44 304 THR A CA 1
ATOM 2302 C C . THR A 1 304 ? -15.463 6.702 14.584 1.00 98.44 304 THR A C 1
ATOM 2304 O 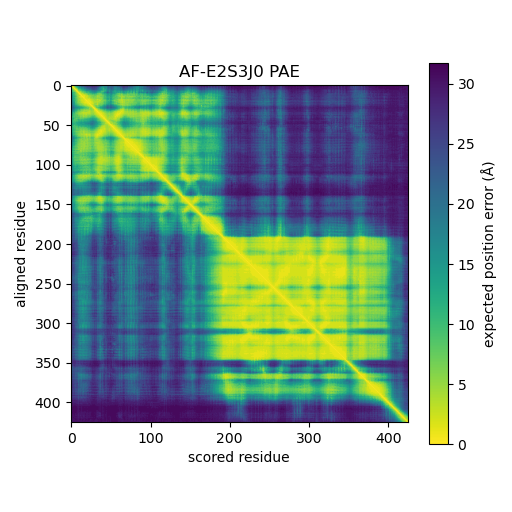O . THR A 1 304 ? -14.715 6.494 15.540 1.00 98.44 304 THR A O 1
ATOM 2307 N N . ILE A 1 305 ? -15.937 7.915 14.316 1.00 98.19 305 ILE A N 1
ATOM 2308 C CA . ILE A 1 305 ? -15.795 9.076 15.192 1.00 98.19 305 ILE A CA 1
ATOM 2309 C C . ILE A 1 305 ? -17.011 9.095 16.114 1.00 98.19 305 ILE A C 1
ATOM 2311 O O . ILE A 1 305 ? -18.119 9.429 15.696 1.00 98.19 305 ILE A O 1
ATOM 2315 N N . VAL A 1 306 ? -16.798 8.732 17.377 1.00 97.38 306 VAL A N 1
ATOM 2316 C CA . VAL A 1 306 ? -17.816 8.825 18.423 1.00 97.38 306 VAL A CA 1
ATOM 2317 C C . VAL A 1 306 ? -17.766 10.226 19.014 1.00 97.38 306 VAL A C 1
ATOM 2319 O O . VAL A 1 306 ? -16.782 10.603 19.661 1.00 97.38 306 VAL A O 1
ATOM 2322 N N . THR A 1 307 ? -18.800 11.019 18.756 1.00 95.19 307 THR A N 1
ATOM 2323 C CA . THR A 1 307 ? -18.828 12.424 19.146 1.00 95.19 307 THR A CA 1
ATOM 2324 C C . THR A 1 307 ? -19.190 12.607 20.610 1.00 95.19 307 THR A C 1
ATOM 2326 O O . THR A 1 307 ? -20.167 12.045 21.103 1.00 95.19 307 THR A O 1
ATOM 2329 N N . GLY A 1 308 ? -18.444 13.483 21.282 1.00 88.75 308 GLY A N 1
ATOM 2330 C CA . GLY A 1 308 ? -18.626 13.763 22.702 1.00 88.75 308 GLY A CA 1
ATOM 2331 C C . GLY A 1 308 ? -17.858 12.797 23.605 1.00 88.75 308 GLY A C 1
ATOM 2332 O O . GLY A 1 308 ? -17.518 11.673 23.238 1.00 88.75 308 GLY A O 1
ATOM 2333 N N . ARG A 1 309 ? -17.569 13.262 24.822 1.00 83.50 309 ARG A N 1
ATOM 2334 C CA . ARG A 1 309 ? -16.867 12.485 25.844 1.00 83.50 309 ARG A CA 1
ATOM 2335 C C . ARG A 1 309 ? -17.794 12.175 27.010 1.00 83.50 309 ARG A C 1
ATOM 2337 O O . ARG A 1 309 ? -18.594 13.015 27.423 1.00 83.50 309 ARG A O 1
ATOM 2344 N N . SER A 1 310 ? -17.625 10.991 27.594 1.00 76.31 310 SER A N 1
ATOM 2345 C CA . SER A 1 310 ? -18.398 10.539 28.757 1.00 76.31 310 SER A CA 1
ATOM 2346 C C . SER A 1 310 ? -18.160 11.381 30.018 1.00 76.31 310 SER A C 1
ATOM 2348 O O . SER A 1 310 ? -18.983 11.369 30.926 1.00 76.31 310 SER A O 1
ATOM 2350 N N . ASP A 1 311 ? -17.049 12.120 30.080 1.00 79.62 311 ASP A N 1
ATOM 2351 C CA . ASP A 1 311 ? -16.705 13.039 31.173 1.00 79.62 311 ASP A CA 1
ATOM 2352 C C . ASP A 1 311 ? -17.288 14.456 31.000 1.00 79.62 311 ASP A C 1
ATOM 2354 O O . ASP A 1 311 ? -17.033 15.333 31.826 1.00 79.62 311 ASP A O 1
ATOM 2358 N N . GLY A 1 312 ? -18.072 14.692 29.941 1.00 77.31 312 GLY A N 1
ATOM 2359 C CA . GLY A 1 312 ? -18.701 15.982 29.649 1.00 77.31 312 GLY A CA 1
ATOM 2360 C C . GLY A 1 312 ? -17.745 17.055 29.117 1.00 77.31 312 GLY A C 1
ATOM 2361 O O . GLY A 1 312 ? -18.178 18.183 28.881 1.00 77.31 312 GLY A O 1
ATOM 2362 N N . GLN A 1 313 ? -16.463 16.733 28.917 1.00 83.62 313 GLN A N 1
ATOM 2363 C CA . GLN A 1 313 ? -15.500 17.634 28.284 1.00 83.62 313 GLN A CA 1
ATOM 2364 C C . GLN A 1 313 ? -15.691 17.653 26.756 1.00 83.62 313 GLN A C 1
ATOM 2366 O O . GLN A 1 313 ? -16.182 16.679 26.174 1.00 83.62 313 GLN A O 1
ATOM 2371 N N . PRO A 1 314 ? -15.307 18.744 26.070 1.00 86.25 314 PRO A N 1
ATOM 2372 C CA . PRO A 1 314 ? -15.293 18.763 24.614 1.00 86.25 314 PRO A CA 1
ATOM 2373 C C . PRO A 1 314 ? -14.273 17.754 24.069 1.00 86.25 314 PRO A C 1
ATOM 2375 O O . PRO A 1 314 ? -13.192 17.575 24.626 1.00 86.25 314 PRO A O 1
ATOM 2378 N N . GLY A 1 315 ? -14.623 17.100 22.966 1.00 92.50 315 GLY A N 1
ATOM 2379 C CA . GLY A 1 315 ? -13.754 16.150 22.282 1.00 92.50 315 GLY A CA 1
ATOM 2380 C C . GLY A 1 315 ? -14.522 14.976 21.694 1.00 92.50 315 GLY A C 1
ATOM 2381 O O . GLY A 1 315 ? -15.709 14.808 21.973 1.00 92.50 315 GLY A O 1
ATOM 2382 N N . ASP A 1 316 ? -13.820 14.178 20.897 1.00 96.25 316 ASP A N 1
ATOM 2383 C CA . ASP A 1 316 ? -14.347 12.978 20.247 1.00 96.25 316 ASP A CA 1
ATOM 2384 C C . ASP A 1 316 ? -13.435 11.772 20.524 1.00 96.25 316 ASP A C 1
ATOM 2386 O O . ASP A 1 316 ? -12.255 11.921 20.860 1.00 96.25 316 ASP A O 1
ATOM 2390 N N . THR A 1 317 ? -13.971 10.563 20.356 1.00 97.38 317 THR A N 1
ATOM 2391 C CA . THR A 1 317 ? -13.181 9.324 20.333 1.00 97.38 317 THR A CA 1
ATOM 2392 C C . THR A 1 317 ? -13.133 8.762 18.919 1.00 97.38 317 THR A C 1
ATOM 2394 O O . THR A 1 317 ? -14.168 8.488 18.326 1.00 97.38 317 THR A O 1
ATOM 2397 N N . LEU A 1 318 ? -11.929 8.550 18.390 1.00 98.00 318 LEU A N 1
ATOM 2398 C CA . LEU A 1 318 ? -11.705 7.822 17.146 1.00 98.00 318 LEU A CA 1
ATOM 2399 C C . LEU A 1 318 ? -11.564 6.332 17.449 1.00 98.00 318 LEU A C 1
ATOM 2401 O O . LEU A 1 318 ? -10.608 5.922 18.108 1.00 98.00 318 LEU A O 1
ATOM 2405 N N . LEU A 1 319 ? -12.481 5.522 16.940 1.00 98.44 319 LEU A N 1
ATOM 2406 C CA . LEU A 1 319 ? -12.361 4.073 16.908 1.00 98.44 319 LEU A CA 1
ATOM 2407 C C . LEU A 1 319 ? -11.809 3.651 15.545 1.00 98.44 319 LEU A C 1
ATOM 2409 O O . LEU A 1 319 ? -12.498 3.765 14.539 1.00 98.4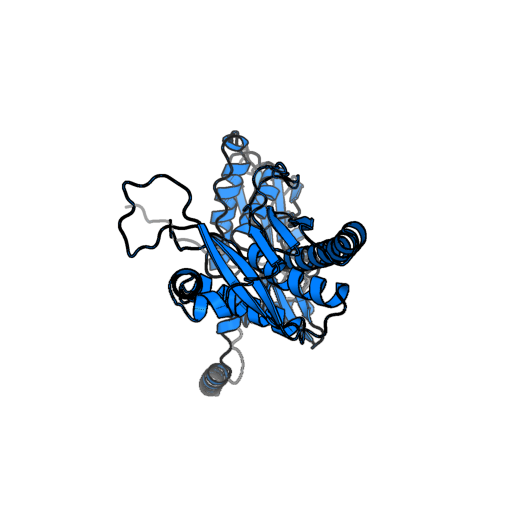4 319 LEU A O 1
ATOM 2413 N N . LEU A 1 320 ? -10.578 3.147 15.515 1.00 98.12 320 LEU A N 1
ATOM 2414 C CA . LEU A 1 320 ? -10.016 2.461 14.353 1.00 98.12 320 LEU A CA 1
ATOM 2415 C C . LEU A 1 320 ? -10.328 0.969 14.463 1.00 98.12 320 LEU A C 1
ATOM 2417 O O . LEU A 1 320 ? -9.914 0.331 15.433 1.00 98.12 320 LEU A O 1
ATOM 2421 N N . THR A 1 321 ? -11.009 0.417 13.463 1.00 97.88 321 THR A N 1
ATOM 2422 C CA . THR A 1 321 ? -11.348 -1.008 13.354 1.00 97.88 321 THR A CA 1
ATOM 2423 C C . THR A 1 321 ? -10.647 -1.566 12.116 1.00 97.88 321 THR A C 1
ATOM 2425 O O . THR A 1 321 ? -10.837 -1.040 11.028 1.00 97.88 321 THR A O 1
ATOM 2428 N N . TYR A 1 322 ? -9.809 -2.594 12.250 1.00 97.00 322 TYR A N 1
ATOM 2429 C CA . TYR A 1 322 ? -8.996 -3.129 11.147 1.00 97.00 322 TYR A CA 1
ATOM 2430 C C . TYR A 1 322 ? -8.764 -4.632 11.282 1.00 97.00 322 TYR A C 1
ATOM 2432 O O . TYR A 1 322 ? -8.830 -5.195 12.376 1.00 97.00 322 TYR A O 1
ATOM 2440 N N . HIS A 1 323 ? -8.498 -5.299 10.162 1.00 96.44 323 HIS A N 1
ATOM 2441 C CA . HIS A 1 323 ? -8.284 -6.741 10.151 1.00 96.44 323 HIS A CA 1
ATOM 2442 C C . HIS A 1 323 ? -6.843 -7.079 10.574 1.00 96.44 323 HIS A C 1
ATOM 2444 O O . HIS A 1 323 ? -5.883 -6.475 10.094 1.00 96.44 323 HIS A O 1
ATOM 2450 N N . LEU A 1 324 ? -6.668 -8.080 11.444 1.00 94.56 324 LEU A N 1
ATOM 2451 C CA . LEU A 1 324 ? -5.368 -8.477 12.012 1.00 94.56 324 LEU A CA 1
ATOM 2452 C C . LEU A 1 324 ? -4.364 -8.968 10.952 1.00 94.56 324 LEU A C 1
ATOM 2454 O O . LEU A 1 324 ? -3.163 -8.995 11.192 1.00 94.56 324 LEU A O 1
ATOM 2458 N N . VAL A 1 325 ? -4.847 -9.330 9.760 1.00 94.38 325 VAL A N 1
ATOM 2459 C CA . VAL A 1 325 ? -3.992 -9.698 8.615 1.00 94.38 325 VAL A CA 1
ATOM 2460 C C . VAL A 1 325 ? -3.088 -8.546 8.146 1.00 94.38 325 VAL A C 1
ATOM 2462 O O . VAL A 1 325 ? -2.031 -8.806 7.571 1.00 94.38 325 VAL A O 1
ATOM 2465 N N . LEU A 1 326 ? -3.480 -7.288 8.396 1.00 93.62 326 LEU A N 1
ATOM 2466 C CA . LEU A 1 326 ? -2.714 -6.109 7.986 1.00 93.62 326 LEU A CA 1
ATOM 2467 C C . LEU A 1 326 ? -1.502 -5.867 8.890 1.00 93.62 326 LEU A C 1
ATOM 2469 O O . LEU A 1 326 ? -0.411 -5.577 8.402 1.00 93.62 326 LEU A O 1
ATOM 2473 N N . VAL A 1 327 ? -1.699 -5.941 10.210 1.00 89.44 327 VAL A N 1
ATOM 2474 C CA . VAL A 1 327 ? -0.709 -5.498 11.200 1.00 89.44 327 VAL A CA 1
ATOM 2475 C C . VAL A 1 327 ? -0.733 -6.343 12.467 1.00 89.44 327 VAL A C 1
ATOM 2477 O O . VAL A 1 327 ? -1.787 -6.671 13.009 1.00 89.44 327 VAL A O 1
ATOM 2480 N N . ASP A 1 328 ? 0.459 -6.619 12.992 1.00 88.25 328 ASP A N 1
ATOM 2481 C CA . ASP A 1 328 ? 0.646 -7.156 14.337 1.00 88.25 328 ASP A CA 1
ATOM 2482 C C . ASP A 1 328 ? 0.657 -6.044 15.410 1.00 88.25 328 ASP A C 1
ATOM 2484 O O . ASP A 1 328 ? 0.512 -4.851 15.129 1.00 88.25 328 ASP A O 1
ATOM 2488 N N . GLY A 1 329 ? 0.855 -6.427 16.675 1.00 81.88 329 GLY A N 1
ATOM 2489 C CA . GLY A 1 329 ? 0.870 -5.488 17.799 1.00 81.88 329 GLY A CA 1
ATOM 2490 C C . GLY A 1 329 ? 2.010 -4.459 17.782 1.00 81.88 329 GLY A C 1
ATOM 2491 O O . GLY A 1 329 ? 1.815 -3.354 18.294 1.00 81.88 329 GLY A O 1
ATOM 2492 N N . TRP A 1 330 ? 3.170 -4.790 17.206 1.00 86.12 330 TRP A N 1
ATOM 2493 C CA . TRP A 1 330 ? 4.315 -3.880 17.081 1.00 86.12 330 TRP A CA 1
ATOM 2494 C C . TRP A 1 330 ? 4.105 -2.910 15.918 1.00 86.12 330 TRP A C 1
ATOM 2496 O O . TRP A 1 330 ? 4.174 -1.692 16.084 1.00 86.12 330 TRP A O 1
ATOM 2506 N N . SER A 1 331 ? 3.758 -3.459 14.757 1.00 88.31 331 SER A N 1
ATOM 2507 C CA . SER A 1 331 ? 3.415 -2.735 13.535 1.00 88.31 331 SER A CA 1
ATOM 2508 C C . SER A 1 331 ? 2.256 -1.766 13.766 1.00 88.31 331 SER A C 1
ATOM 2510 O O . SER A 1 331 ? 2.282 -0.647 13.261 1.00 88.31 331 SER A O 1
ATOM 2512 N N . ARG A 1 332 ? 1.292 -2.127 14.624 1.00 92.00 332 ARG A N 1
ATOM 2513 C CA . ARG A 1 332 ? 0.228 -1.223 15.078 1.00 92.00 332 ARG A CA 1
ATOM 2514 C C . ARG A 1 332 ? 0.774 0.053 15.719 1.00 92.00 332 ARG A C 1
ATOM 2516 O O . ARG A 1 332 ? 0.264 1.126 15.423 1.00 92.00 332 ARG A O 1
ATOM 2523 N N . ALA A 1 333 ? 1.776 -0.031 16.596 1.00 89.75 333 ALA A N 1
ATOM 2524 C CA . ALA A 1 333 ? 2.332 1.156 17.252 1.00 89.75 333 ALA A CA 1
ATOM 2525 C C . ALA A 1 333 ? 3.022 2.087 16.242 1.00 89.75 333 ALA A C 1
ATOM 2527 O O . ALA A 1 333 ? 2.829 3.301 16.292 1.00 89.75 333 ALA A O 1
ATOM 2528 N N . VAL A 1 334 ? 3.759 1.509 15.289 1.00 90.88 334 VAL A N 1
ATOM 2529 C CA . VAL A 1 334 ? 4.410 2.247 14.194 1.00 90.88 334 VAL A CA 1
ATOM 2530 C C . VAL A 1 334 ? 3.373 2.924 13.293 1.00 90.88 334 VAL A C 1
ATOM 2532 O O . VAL A 1 334 ? 3.497 4.110 12.992 1.00 90.88 334 VAL A O 1
ATOM 2535 N N . MET A 1 335 ? 2.326 2.192 12.909 1.00 92.69 335 MET A N 1
ATOM 2536 C CA . MET A 1 335 ? 1.221 2.712 12.105 1.00 92.69 335 MET A CA 1
ATOM 2537 C C . MET A 1 335 ? 0.509 3.865 12.816 1.00 92.69 335 MET A C 1
ATOM 2539 O O . MET A 1 335 ? 0.339 4.927 12.224 1.00 92.69 335 MET A O 1
ATOM 2543 N N . LEU A 1 336 ? 0.151 3.693 14.093 1.00 95.75 336 LEU A N 1
ATOM 2544 C CA . LEU A 1 336 ? -0.542 4.719 14.876 1.00 95.75 336 LEU A CA 1
ATOM 2545 C C . LEU A 1 336 ? 0.296 5.984 15.038 1.00 95.75 336 LEU A C 1
ATOM 2547 O O . LEU A 1 336 ? -0.250 7.081 14.963 1.00 95.75 336 LEU A O 1
ATOM 2551 N N . GLN A 1 337 ? 1.609 5.845 15.234 1.00 94.38 337 GLN A N 1
ATOM 2552 C CA . GLN A 1 337 ? 2.509 6.990 15.289 1.00 94.38 337 GLN A CA 1
ATOM 2553 C C . GLN A 1 337 ? 2.429 7.801 13.989 1.00 94.38 337 GLN A C 1
ATOM 2555 O O . GLN A 1 337 ? 2.145 8.997 14.031 1.00 94.38 337 GLN A O 1
ATOM 2560 N N . THR A 1 338 ? 2.618 7.148 12.837 1.00 93.44 338 THR A N 1
ATOM 2561 C CA . THR A 1 338 ? 2.527 7.817 11.533 1.00 93.44 338 THR A CA 1
ATOM 2562 C C . THR A 1 338 ? 1.140 8.418 11.311 1.00 93.44 338 THR A C 1
ATOM 2564 O O . THR A 1 338 ? 1.036 9.582 10.937 1.00 93.44 338 THR A O 1
ATOM 2567 N N . PHE A 1 339 ? 0.071 7.680 11.607 1.00 96.25 339 PHE A N 1
ATOM 2568 C CA . PHE A 1 339 ? -1.297 8.168 11.454 1.00 96.25 339 PHE A CA 1
ATOM 2569 C C . PHE A 1 339 ? -1.568 9.426 12.286 1.00 96.25 339 PHE A C 1
ATOM 2571 O O . PHE A 1 339 ? -2.123 10.390 11.768 1.00 96.25 339 PHE A O 1
ATOM 2578 N N . LEU A 1 340 ? -1.140 9.467 13.550 1.00 95.31 340 LEU A N 1
ATOM 2579 C CA . LEU A 1 340 ? -1.334 10.627 14.426 1.00 95.31 340 LEU A CA 1
ATOM 2580 C C . LEU A 1 340 ? -0.493 11.839 14.005 1.00 95.31 340 LEU A C 1
ATOM 2582 O O . LEU A 1 340 ? -0.980 12.973 14.061 1.00 95.31 340 LEU A O 1
ATOM 2586 N N . GLU A 1 341 ? 0.743 11.613 13.553 1.00 92.88 341 GLU A N 1
ATOM 2587 C CA . GLU A 1 341 ? 1.591 12.655 12.963 1.00 92.88 341 GLU A CA 1
ATOM 2588 C C . GLU A 1 341 ? 0.894 13.284 11.746 1.00 92.88 341 GLU A C 1
ATOM 2590 O O . GLU A 1 341 ? 0.751 14.507 11.669 1.00 92.88 341 GLU A O 1
ATOM 2595 N N . ARG A 1 342 ? 0.374 12.455 10.831 1.00 91.75 342 ARG A N 1
ATOM 2596 C CA . ARG A 1 342 ? -0.332 12.922 9.628 1.00 91.75 342 ARG A CA 1
ATOM 2597 C C . ARG A 1 342 ? -1.665 13.578 9.964 1.00 91.75 342 ARG A C 1
ATOM 2599 O O . ARG A 1 342 ? -1.933 14.671 9.476 1.00 91.75 342 ARG A O 1
ATOM 2606 N N . LEU A 1 343 ? -2.448 13.010 10.878 1.00 93.81 343 LEU A N 1
ATOM 2607 C CA . LEU A 1 343 ? -3.703 13.601 11.344 1.00 93.81 343 LEU A CA 1
ATOM 2608 C C . LEU A 1 343 ? -3.488 14.997 11.928 1.00 93.81 343 LEU A C 1
ATOM 2610 O O . LEU A 1 343 ? -4.292 15.892 11.677 1.00 93.81 343 LEU A O 1
ATOM 2614 N N . THR A 1 344 ? -2.401 15.207 12.670 1.00 90.69 344 THR A N 1
ATOM 2615 C CA . THR A 1 344 ? -2.048 16.524 13.219 1.00 90.69 344 THR A CA 1
ATOM 2616 C C . THR A 1 344 ? -1.772 17.539 12.110 1.00 90.69 344 THR A C 1
ATOM 2618 O O . THR A 1 344 ? -2.276 18.659 12.178 1.00 90.69 344 THR A O 1
ATOM 2621 N N . LEU A 1 345 ? -1.042 17.141 11.062 1.00 88.00 345 LEU A N 1
ATOM 2622 C CA . LEU A 1 345 ? -0.771 17.995 9.900 1.00 88.00 345 LEU A CA 1
ATOM 2623 C C . LEU A 1 345 ? -2.051 18.339 9.123 1.00 88.00 345 LEU A C 1
ATOM 2625 O O . LEU A 1 345 ? -2.230 19.487 8.719 1.00 88.00 345 LEU A O 1
ATOM 2629 N N . ARG A 1 346 ? -2.959 17.369 8.952 1.00 87.75 346 ARG A N 1
ATOM 2630 C CA . ARG A 1 346 ? -4.215 17.548 8.202 1.00 87.75 346 ARG A CA 1
ATOM 2631 C C . ARG A 1 346 ? -5.303 18.297 8.983 1.00 87.75 346 ARG A C 1
ATOM 2633 O O . ARG A 1 346 ? -6.128 18.969 8.378 1.00 87.75 346 ARG A O 1
ATOM 2640 N N . SER A 1 347 ? -5.281 18.242 10.318 1.00 82.25 347 SER A N 1
ATOM 2641 C CA . SER A 1 347 ? -6.307 18.843 11.194 1.00 82.25 347 SER A CA 1
ATOM 2642 C C . SER A 1 347 ? -6.141 20.355 11.472 1.00 82.25 347 SER A C 1
ATOM 2644 O O . SER A 1 347 ? -6.918 20.900 12.254 1.00 82.25 347 SER A O 1
ATOM 2646 N N . GLY A 1 348 ? -5.127 21.047 10.925 1.00 65.75 348 GLY A N 1
ATOM 2647 C CA . GLY A 1 348 ? -4.784 22.433 11.305 1.00 65.75 348 GLY A CA 1
ATOM 2648 C C . GLY A 1 348 ? -4.709 23.451 10.155 1.00 65.75 348 GLY A C 1
ATOM 2649 O O . GLY A 1 348 ? -4.696 23.097 8.979 1.00 65.75 348 GLY A O 1
ATOM 2650 N N . GLN A 1 349 ? -4.542 24.744 10.494 1.00 51.97 349 GLN A N 1
ATOM 2651 C CA . GLN A 1 349 ? -4.196 25.828 9.541 1.00 51.97 349 GLN A CA 1
ATOM 2652 C C . GLN A 1 349 ? -2.887 25.560 8.755 1.00 51.97 349 GLN A C 1
ATOM 2654 O O . GLN A 1 349 ? -2.603 26.238 7.767 1.00 51.97 349 GLN A O 1
ATOM 2659 N N . ALA A 1 350 ? -2.124 24.536 9.157 1.00 49.72 350 ALA A N 1
ATOM 2660 C CA . ALA A 1 350 ? -0.945 23.996 8.485 1.00 49.72 350 ALA A CA 1
ATOM 2661 C C . ALA A 1 350 ? -1.224 23.329 7.123 1.00 49.72 350 ALA A C 1
ATOM 2663 O O . ALA A 1 350 ? -0.266 23.011 6.426 1.00 49.72 350 ALA A O 1
ATOM 2664 N N . ARG A 1 351 ? -2.488 23.230 6.668 1.00 54.66 351 ARG A N 1
ATOM 2665 C CA . ARG A 1 351 ? -2.821 22.957 5.249 1.00 54.66 351 ARG A CA 1
ATOM 2666 C C . ARG A 1 351 ? -2.061 23.872 4.260 1.00 54.66 351 ARG A C 1
ATOM 2668 O O . ARG A 1 351 ? -1.974 23.547 3.083 1.00 54.66 351 ARG A O 1
ATOM 2675 N N . THR A 1 352 ? -1.519 25.007 4.721 1.00 47.62 352 THR A N 1
ATOM 2676 C CA . THR A 1 352 ? -0.856 26.043 3.905 1.00 47.62 352 THR A CA 1
ATOM 2677 C C . THR A 1 352 ? 0.677 25.980 3.838 1.00 47.62 352 THR A C 1
ATOM 2679 O O . THR A 1 352 ? 1.267 26.748 3.081 1.00 47.62 352 THR A O 1
ATOM 2682 N N . GLN A 1 353 ? 1.348 25.082 4.566 1.00 45.06 353 GLN A N 1
ATOM 2683 C CA . GLN A 1 353 ? 2.797 24.873 4.431 1.00 45.06 353 GLN A CA 1
ATOM 2684 C C . GLN A 1 353 ? 3.024 23.445 3.951 1.00 45.06 353 GLN A C 1
ATOM 2686 O O . GLN A 1 353 ? 2.633 22.511 4.642 1.00 45.06 353 GLN A O 1
ATOM 2691 N N . GLY A 1 354 ? 3.576 23.314 2.738 1.00 49.03 354 GLY A N 1
ATOM 2692 C CA . GLY A 1 354 ? 3.687 22.074 1.963 1.00 49.03 354 GLY A CA 1
ATOM 2693 C C . GLY A 1 354 ? 3.826 20.821 2.823 1.00 49.03 354 GLY A C 1
ATOM 2694 O O . GLY A 1 354 ? 4.730 20.733 3.655 1.00 49.03 354 GLY A O 1
ATOM 2695 N N . ALA A 1 355 ? 2.895 19.882 2.625 1.00 53.50 355 ALA A N 1
ATOM 2696 C CA . ALA A 1 355 ? 2.894 18.583 3.280 1.00 53.50 355 ALA A CA 1
ATOM 2697 C C . ALA A 1 355 ? 4.303 17.984 3.192 1.00 53.50 355 ALA A C 1
ATOM 2699 O O . ALA A 1 355 ? 4.815 17.782 2.094 1.00 53.50 355 ALA A O 1
ATOM 2700 N N . GLY A 1 356 ? 4.953 17.785 4.344 1.00 55.47 356 GLY A N 1
ATOM 2701 C CA . GLY A 1 356 ? 6.330 17.301 4.389 1.00 55.47 356 GLY A CA 1
ATOM 2702 C C . GLY A 1 356 ? 6.486 16.039 3.544 1.00 55.47 356 GLY A C 1
ATOM 2703 O O . GLY A 1 356 ? 5.646 15.139 3.642 1.00 55.47 356 GLY A O 1
ATOM 2704 N N . GLU A 1 357 ? 7.542 16.016 2.727 1.00 60.00 357 GLU A N 1
ATOM 2705 C CA . GLU A 1 357 ? 7.826 14.991 1.720 1.00 60.00 357 GLU A CA 1
ATOM 2706 C C . GLU A 1 357 ? 7.544 13.582 2.263 1.00 60.00 357 GLU A C 1
ATOM 2708 O O . GLU A 1 357 ? 8.071 13.161 3.301 1.00 60.00 357 GLU A O 1
ATOM 2713 N N . LEU A 1 358 ? 6.647 12.864 1.586 1.00 64.19 358 LEU A N 1
ATOM 2714 C CA . LEU A 1 358 ? 6.347 11.471 1.887 1.00 64.19 358 LEU A CA 1
ATOM 2715 C C . LEU A 1 358 ? 7.464 10.631 1.278 1.00 64.19 358 LEU A C 1
ATOM 2717 O O . LEU A 1 358 ? 7.370 10.222 0.130 1.00 64.19 358 LEU A O 1
ATOM 2721 N N . VAL A 1 359 ? 8.540 10.408 2.031 1.00 56.78 359 VAL A N 1
ATOM 2722 C CA . VAL A 1 359 ? 9.625 9.525 1.591 1.00 56.78 359 VAL A CA 1
ATOM 2723 C C . VAL A 1 359 ? 9.261 8.082 1.964 1.00 56.78 359 VAL A C 1
ATOM 2725 O O . VAL A 1 359 ? 9.212 7.770 3.162 1.00 56.78 359 VAL A O 1
ATOM 2728 N N . PRO A 1 360 ? 9.009 7.183 0.990 1.00 57.19 360 PRO A N 1
ATOM 2729 C CA . PRO A 1 360 ? 8.832 5.762 1.269 1.00 57.19 360 PRO A CA 1
ATOM 2730 C C . PRO A 1 360 ? 10.111 5.200 1.901 1.00 57.19 360 PRO A C 1
ATOM 2732 O O . PRO A 1 360 ? 11.223 5.555 1.505 1.00 57.19 360 PRO A O 1
ATOM 2735 N N . ARG A 1 361 ? 9.990 4.326 2.905 1.00 55.38 361 ARG A N 1
ATOM 2736 C CA . ARG A 1 361 ? 11.175 3.699 3.514 1.00 55.38 361 ARG A CA 1
ATOM 2737 C C . ARG A 1 361 ? 11.796 2.684 2.544 1.00 55.38 361 ARG A C 1
ATOM 2739 O O . ARG A 1 361 ? 11.084 1.907 1.923 1.00 55.38 361 ARG A O 1
ATOM 2746 N N . GLY A 1 362 ? 13.13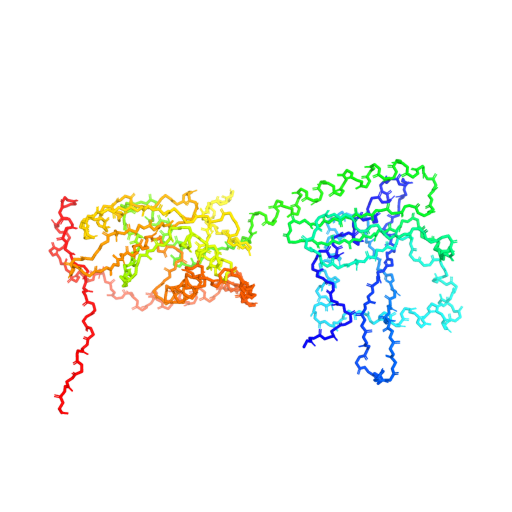0 2.681 2.457 1.00 46.59 362 GLY A N 1
ATOM 2747 C CA . GLY A 1 362 ? 13.908 1.978 1.422 1.00 46.59 362 GLY A CA 1
ATOM 2748 C C . GLY A 1 362 ? 13.907 0.441 1.436 1.00 46.59 362 GLY A C 1
ATOM 2749 O O . GLY A 1 362 ? 14.439 -0.142 0.502 1.00 46.59 362 GLY A O 1
ATOM 2750 N N . CYS A 1 363 ? 13.311 -0.222 2.434 1.00 50.97 363 CYS A N 1
ATOM 2751 C CA . CYS A 1 363 ? 13.068 -1.671 2.403 1.00 50.97 363 CYS A CA 1
ATOM 2752 C C . CYS A 1 363 ? 11.563 -1.919 2.513 1.00 50.97 363 CYS A C 1
ATOM 2754 O O . CYS A 1 363 ? 10.963 -1.593 3.543 1.00 50.97 363 CYS A O 1
ATOM 2756 N N . SER A 1 364 ? 10.953 -2.500 1.477 1.00 66.94 364 SER A N 1
ATOM 2757 C CA . SER A 1 364 ? 9.534 -2.852 1.512 1.00 66.94 364 SER A CA 1
ATOM 2758 C C . SER A 1 364 ? 9.333 -4.233 2.144 1.00 66.94 364 SER A C 1
ATOM 2760 O O . SER A 1 364 ? 10.178 -5.119 2.027 1.00 66.94 364 SER A O 1
ATOM 2762 N N . ILE A 1 365 ? 8.189 -4.451 2.798 1.00 72.81 365 ILE A N 1
ATOM 2763 C CA . ILE A 1 365 ? 7.814 -5.775 3.324 1.00 72.81 365 ILE A CA 1
ATOM 2764 C C . ILE A 1 365 ? 7.790 -6.847 2.217 1.00 72.81 365 ILE A C 1
ATOM 2766 O O . ILE A 1 365 ? 8.068 -8.011 2.489 1.00 72.81 365 ILE A O 1
ATOM 2770 N N . ALA A 1 366 ? 7.534 -6.458 0.962 1.00 72.81 366 ALA A N 1
ATOM 2771 C CA . ALA A 1 366 ? 7.610 -7.361 -0.183 1.00 72.81 366 ALA A CA 1
ATOM 2772 C C . ALA A 1 366 ? 9.025 -7.907 -0.411 1.00 72.81 366 ALA A C 1
ATOM 2774 O O . ALA A 1 366 ? 9.159 -9.104 -0.647 1.00 72.81 366 ALA A O 1
ATOM 2775 N N . ASP A 1 367 ? 10.062 -7.068 -0.306 1.00 71.81 367 ASP A N 1
ATOM 2776 C CA . ASP A 1 367 ? 11.459 -7.501 -0.477 1.00 71.81 367 ASP A CA 1
ATOM 2777 C C . ASP A 1 367 ? 11.820 -8.557 0.572 1.00 71.81 367 ASP A C 1
ATOM 2779 O O . ASP A 1 367 ? 12.242 -9.661 0.237 1.00 71.81 367 ASP A O 1
ATOM 2783 N N . ALA A 1 368 ? 11.519 -8.266 1.842 1.00 75.56 368 ALA A N 1
ATOM 2784 C CA . ALA A 1 368 ? 11.777 -9.187 2.945 1.00 75.56 368 ALA A CA 1
ATOM 2785 C C . ALA A 1 368 ? 11.047 -10.531 2.772 1.00 75.56 368 ALA A C 1
ATOM 2787 O O . ALA A 1 368 ? 11.611 -11.586 3.051 1.00 75.56 368 ALA A O 1
ATOM 2788 N N . LEU A 1 369 ? 9.794 -10.513 2.303 1.00 78.12 369 LEU A N 1
ATOM 2789 C CA . LEU A 1 369 ? 9.013 -11.733 2.096 1.00 78.12 369 LEU A CA 1
ATOM 2790 C C . LEU A 1 369 ? 9.528 -12.564 0.917 1.00 78.12 369 LEU A C 1
ATOM 2792 O O . LEU A 1 369 ? 9.574 -13.788 1.031 1.00 78.12 369 LEU A O 1
ATOM 2796 N N . LEU A 1 370 ? 9.948 -11.921 -0.175 1.00 73.88 370 LEU A N 1
ATOM 2797 C CA . LEU A 1 370 ? 10.530 -12.596 -1.338 1.00 73.88 370 LEU A CA 1
ATOM 2798 C C . LEU A 1 370 ? 11.894 -13.227 -1.019 1.00 73.88 370 LEU A C 1
ATOM 2800 O O . LEU A 1 370 ? 12.173 -14.330 -1.481 1.00 73.88 370 LEU A O 1
ATOM 2804 N N . GLU A 1 371 ? 12.712 -12.573 -0.193 1.00 70.50 371 GLU A N 1
ATOM 2805 C CA . GLU A 1 371 ? 14.025 -13.083 0.227 1.00 70.50 371 GLU A CA 1
ATOM 2806 C C . GLU A 1 371 ? 13.935 -14.179 1.305 1.00 70.50 371 GLU A C 1
ATOM 2808 O O . GLU A 1 371 ? 14.837 -15.006 1.429 1.00 70.50 371 GLU A O 1
ATOM 2813 N N . SER A 1 372 ? 12.851 -14.211 2.090 1.00 66.38 372 SER A N 1
ATOM 2814 C CA . SER A 1 372 ? 12.722 -15.087 3.269 1.00 66.38 372 SER A CA 1
ATOM 2815 C C . SER A 1 372 ? 12.424 -16.569 2.992 1.00 66.38 372 SER A C 1
ATOM 2817 O O . SER A 1 372 ? 12.392 -17.364 3.934 1.00 66.38 372 SER A O 1
ATOM 2819 N N . VAL A 1 373 ? 12.198 -16.973 1.738 1.00 64.94 373 VAL A N 1
ATOM 2820 C CA . VAL A 1 373 ? 11.787 -18.348 1.404 1.00 64.94 373 VAL A CA 1
ATOM 2821 C C . VAL A 1 373 ? 13.004 -19.284 1.324 1.00 64.94 373 VAL A C 1
ATOM 2823 O O . VAL A 1 373 ? 13.604 -19.455 0.265 1.00 64.94 373 VAL A O 1
ATOM 2826 N N . ASP A 1 374 ? 13.350 -19.935 2.442 1.00 74.25 374 ASP A N 1
ATOM 2827 C CA . ASP A 1 374 ? 14.345 -21.022 2.503 1.00 74.25 374 ASP A CA 1
ATOM 2828 C C . ASP A 1 374 ? 13.700 -22.334 2.974 1.00 74.25 374 ASP A C 1
ATOM 2830 O O . ASP A 1 374 ? 13.569 -22.614 4.169 1.00 74.25 374 ASP A O 1
ATOM 2834 N N . THR A 1 375 ? 13.336 -23.181 2.012 1.00 73.00 375 THR A N 1
ATOM 2835 C CA . THR A 1 375 ? 12.660 -24.464 2.261 1.00 73.00 375 THR A CA 1
ATOM 2836 C C . THR A 1 375 ? 13.508 -25.461 3.053 1.00 73.00 375 THR A C 1
ATOM 2838 O O . THR A 1 375 ? 12.964 -26.314 3.755 1.00 73.00 375 THR A O 1
ATOM 2841 N N . ARG A 1 376 ? 14.846 -25.367 2.996 1.00 75.88 376 ARG A N 1
ATOM 2842 C CA . ARG A 1 376 ? 15.724 -26.243 3.793 1.00 75.88 376 ARG A CA 1
ATOM 2843 C C . ARG A 1 376 ? 15.704 -25.842 5.258 1.00 75.88 376 ARG A C 1
ATOM 2845 O O . ARG A 1 376 ? 15.693 -26.713 6.127 1.00 75.88 376 ARG A O 1
ATOM 2852 N N . LYS A 1 377 ? 15.688 -24.536 5.525 1.00 79.69 377 LYS A N 1
ATOM 2853 C CA . LYS A 1 377 ? 15.537 -24.002 6.878 1.00 79.69 377 LYS A CA 1
ATOM 2854 C C . LYS A 1 377 ? 14.175 -24.372 7.465 1.00 79.69 377 LYS A C 1
ATOM 2856 O O . LYS A 1 377 ? 14.130 -24.836 8.599 1.00 79.69 377 LYS A O 1
ATOM 2861 N N . GLU A 1 378 ? 13.098 -24.248 6.687 1.00 79.00 378 GLU A N 1
ATOM 2862 C CA . GLU A 1 378 ? 11.749 -24.639 7.122 1.00 79.00 378 GLU A CA 1
ATOM 2863 C C . GLU A 1 378 ? 11.673 -26.115 7.542 1.00 79.00 378 GLU A C 1
ATOM 2865 O O . GLU A 1 378 ? 11.113 -26.419 8.596 1.00 79.00 378 GLU A O 1
ATOM 2870 N N . GLN A 1 379 ? 12.275 -27.032 6.772 1.00 82.50 379 GLN A N 1
ATOM 2871 C CA . GLN A 1 379 ? 12.292 -28.454 7.133 1.00 82.50 379 GLN A CA 1
ATOM 2872 C C . GLN A 1 379 ? 13.063 -28.704 8.436 1.00 82.50 379 GLN A C 1
ATOM 2874 O O . GLN A 1 379 ? 12.578 -29.422 9.307 1.00 82.50 379 GLN A O 1
ATOM 2879 N N . ALA A 1 380 ? 14.233 -28.080 8.597 1.00 87.44 380 ALA A N 1
ATOM 2880 C CA . ALA A 1 380 ? 15.033 -28.222 9.812 1.00 87.44 380 ALA A CA 1
ATOM 2881 C C . ALA A 1 380 ? 14.305 -27.677 11.058 1.00 87.44 380 ALA A C 1
ATOM 2883 O O . ALA A 1 380 ? 14.325 -28.314 12.114 1.00 87.44 380 ALA A O 1
ATOM 2884 N N . ASP A 1 381 ? 13.632 -26.528 10.931 1.00 86.81 381 ASP A N 1
ATOM 2885 C CA . ASP A 1 381 ? 12.826 -25.944 12.007 1.00 86.81 381 ASP A CA 1
ATOM 2886 C C . ASP A 1 381 ? 11.607 -26.840 12.327 1.00 86.81 381 ASP A C 1
ATOM 2888 O O . ASP A 1 381 ? 11.256 -27.017 13.496 1.00 86.81 381 ASP A O 1
ATOM 2892 N N . SER A 1 382 ? 10.991 -27.467 11.315 1.00 88.25 382 SER A N 1
ATOM 2893 C CA . SER A 1 382 ? 9.890 -28.425 11.497 1.00 88.25 382 SER A CA 1
ATOM 2894 C C . SER A 1 382 ? 10.330 -29.677 12.259 1.00 88.25 382 SER A C 1
ATOM 2896 O O . SER A 1 382 ? 9.711 -30.021 13.269 1.00 88.25 382 SER A O 1
ATOM 2898 N N . ASP A 1 383 ? 11.430 -30.311 11.843 1.00 92.62 383 ASP A N 1
ATOM 2899 C CA . ASP A 1 383 ? 11.975 -31.510 12.492 1.00 92.62 383 ASP A CA 1
ATOM 2900 C C . ASP A 1 383 ? 12.303 -31.240 13.970 1.00 92.62 383 ASP A C 1
ATOM 2902 O O . ASP A 1 383 ? 12.000 -32.055 14.848 1.00 92.62 383 ASP A O 1
ATOM 2906 N N . TYR A 1 384 ? 12.855 -30.056 14.263 1.00 94.50 384 TYR A N 1
ATOM 2907 C CA . TYR A 1 384 ? 13.114 -29.604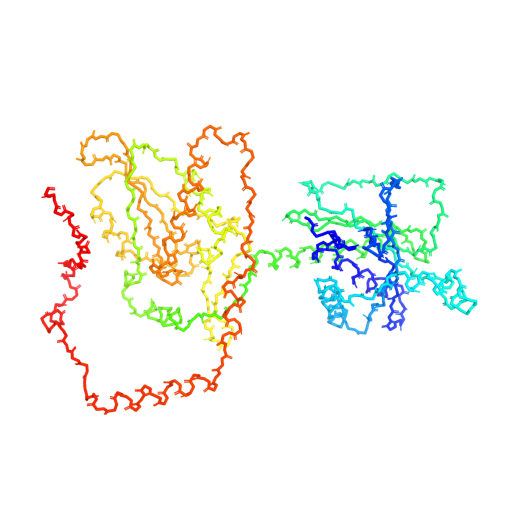 15.629 1.00 94.50 384 TYR A CA 1
ATOM 2908 C C . TYR A 1 384 ? 11.834 -29.550 16.477 1.00 94.50 384 TYR A C 1
ATOM 2910 O O . TYR A 1 384 ? 11.805 -30.093 17.587 1.00 94.50 384 TYR A O 1
ATOM 2918 N N . TRP A 1 385 ? 10.765 -28.919 15.975 1.00 92.62 385 TRP A N 1
ATOM 2919 C CA . TRP A 1 385 ? 9.506 -28.793 16.718 1.00 92.62 385 TRP A CA 1
ATOM 2920 C C . TRP A 1 385 ? 8.768 -30.123 16.861 1.00 92.62 385 TRP A C 1
ATOM 2922 O O . TRP A 1 385 ? 8.245 -30.396 17.941 1.00 92.62 385 TRP A O 1
ATOM 2932 N N . VAL A 1 386 ? 8.765 -30.971 15.828 1.00 92.56 386 VAL A N 1
ATOM 2933 C CA . VAL A 1 386 ? 8.182 -32.321 15.896 1.00 92.56 386 VAL A CA 1
ATOM 2934 C C . VAL A 1 386 ? 8.841 -33.122 17.013 1.00 92.56 386 VAL A C 1
ATOM 2936 O O . VAL A 1 386 ? 8.144 -33.643 17.883 1.00 92.56 386 VAL A O 1
ATOM 2939 N N . HIS A 1 387 ? 10.175 -33.151 17.050 1.00 94.56 387 HIS A N 1
ATOM 2940 C CA . HIS A 1 387 ? 10.901 -33.846 18.108 1.00 94.56 387 HIS A CA 1
ATOM 2941 C C . HIS A 1 387 ? 10.629 -33.229 19.488 1.00 94.56 387 HIS A C 1
ATOM 2943 O O . HIS A 1 387 ? 10.402 -33.936 20.467 1.00 94.56 387 HIS A O 1
ATOM 2949 N N . ARG A 1 388 ? 10.589 -31.894 19.588 1.00 93.31 388 ARG A N 1
ATOM 2950 C CA . ARG A 1 388 ? 10.358 -31.208 20.867 1.00 93.31 388 ARG A CA 1
ATOM 2951 C C . ARG A 1 388 ? 8.969 -31.477 21.452 1.00 93.31 388 ARG A C 1
ATOM 2953 O O . ARG A 1 388 ? 8.827 -31.487 22.676 1.00 93.31 388 ARG A O 1
ATOM 2960 N N . LEU A 1 389 ? 7.966 -31.656 20.596 1.00 91.25 389 LEU A N 1
ATOM 2961 C CA . LEU A 1 389 ? 6.562 -31.810 20.979 1.00 91.25 389 LEU A CA 1
ATOM 2962 C C . LEU A 1 389 ? 6.105 -33.277 21.019 1.00 91.25 389 LEU A C 1
ATOM 2964 O O . LEU A 1 389 ? 4.970 -33.527 21.412 1.00 91.25 389 LEU A O 1
ATOM 2968 N N . GLU A 1 390 ? 6.972 -34.248 20.703 1.00 91.94 390 GLU A N 1
ATOM 2969 C CA . GLU A 1 390 ? 6.627 -35.680 20.598 1.00 91.94 390 GLU A CA 1
ATOM 2970 C C . GLU A 1 390 ? 5.999 -36.275 21.873 1.00 91.94 390 GLU A C 1
ATOM 2972 O O . GLU A 1 390 ? 5.241 -37.241 21.817 1.00 91.94 390 GLU A O 1
ATOM 2977 N N . THR A 1 391 ? 6.298 -35.687 23.036 1.00 91.00 391 THR A N 1
ATOM 2978 C CA . THR A 1 391 ? 5.797 -36.140 24.345 1.00 91.00 391 THR A CA 1
ATOM 2979 C C . THR A 1 391 ? 4.441 -35.545 24.732 1.00 91.00 391 THR A C 1
ATOM 2981 O O . THR A 1 391 ? 3.841 -35.981 25.717 1.00 91.00 391 THR A O 1
ATOM 2984 N N . LEU A 1 392 ? 3.936 -34.558 23.985 1.00 86.81 392 LEU A N 1
ATOM 2985 C CA . LEU A 1 392 ? 2.642 -33.934 24.245 1.00 86.81 392 LEU A CA 1
ATOM 2986 C C . LEU A 1 392 ? 1.532 -34.750 23.578 1.00 86.81 392 LEU A C 1
ATOM 2988 O O . LEU A 1 392 ? 1.353 -34.709 22.366 1.00 86.81 392 LEU A O 1
ATOM 2992 N N . SER A 1 393 ? 0.752 -35.479 24.377 1.00 83.12 393 SER A N 1
ATOM 2993 C CA . SER A 1 393 ? -0.362 -36.295 23.875 1.00 83.12 393 SER A CA 1
ATOM 2994 C C . SER A 1 393 ? -1.638 -35.498 23.590 1.00 83.12 393 SER A C 1
ATOM 2996 O O . SER A 1 393 ? -2.482 -35.954 22.824 1.00 83.12 393 SER A O 1
ATOM 2998 N N . GLN A 1 394 ? -1.795 -34.324 24.207 1.00 82.31 394 GLN A N 1
ATOM 2999 C CA . GLN A 1 394 ? -2.936 -33.428 24.016 1.00 82.31 394 GLN A CA 1
ATOM 3000 C C . GLN A 1 394 ? -2.592 -31.994 24.456 1.00 82.31 394 GLN A C 1
ATOM 3002 O O . GLN A 1 394 ? -1.741 -31.818 25.335 1.00 82.31 394 GLN A O 1
ATOM 3007 N N . PRO A 1 395 ? -3.254 -30.962 23.900 1.00 78.38 395 PRO A N 1
ATOM 3008 C CA . PRO A 1 395 ? -3.164 -29.602 24.417 1.00 78.38 395 PRO A CA 1
ATOM 3009 C C . PRO A 1 395 ? -3.666 -29.523 25.863 1.00 78.38 395 PRO A C 1
ATOM 3011 O O . PRO A 1 395 ? -4.692 -30.108 26.213 1.00 78.38 395 PRO A O 1
ATOM 3014 N N . THR A 1 396 ? -2.983 -28.749 26.703 1.00 79.38 396 THR A N 1
ATOM 3015 C CA . THR A 1 396 ? -3.485 -28.428 28.044 1.00 79.38 396 THR A CA 1
ATOM 3016 C C . THR A 1 396 ? -4.564 -27.355 27.932 1.00 79.38 396 THR A C 1
ATOM 3018 O O . THR A 1 396 ? -4.279 -26.222 27.547 1.00 79.38 396 THR A O 1
ATOM 3021 N N . LEU A 1 397 ? -5.805 -27.690 28.288 1.00 73.31 397 LEU A N 1
ATOM 3022 C CA . LEU A 1 397 ? -6.901 -26.722 28.363 1.00 73.31 397 LEU A CA 1
ATOM 3023 C C . LEU A 1 397 ? -6.675 -25.773 29.549 1.00 73.31 397 LEU A C 1
ATOM 3025 O O . LEU A 1 397 ? -6.798 -26.174 30.704 1.00 73.31 397 LEU A O 1
ATOM 3029 N N . VAL A 1 398 ? -6.353 -24.508 29.268 1.00 72.75 398 VAL A N 1
ATOM 3030 C CA . VAL A 1 398 ? -6.078 -23.487 30.302 1.00 72.75 398 VAL A CA 1
ATOM 3031 C C . VAL A 1 398 ? -7.374 -22.895 30.893 1.00 72.75 398 VAL A C 1
ATOM 3033 O O . VAL A 1 398 ? -7.343 -22.289 31.959 1.00 72.75 398 VAL A O 1
ATOM 3036 N N . ALA A 1 399 ? -8.531 -23.127 30.258 1.00 63.56 399 ALA A N 1
ATOM 3037 C CA . ALA A 1 399 ? -9.847 -22.686 30.736 1.00 63.56 399 ALA A CA 1
ATOM 3038 C C . ALA A 1 399 ? -10.972 -23.655 30.294 1.00 63.56 399 ALA A C 1
ATOM 3040 O O . ALA A 1 399 ? -11.705 -23.357 29.352 1.00 63.56 399 ALA A O 1
ATOM 3041 N N . PRO A 1 400 ? -11.130 -24.826 30.940 1.00 57.88 400 PRO A N 1
ATOM 3042 C CA . PRO A 1 400 ? -12.097 -25.843 30.513 1.00 57.88 400 PRO A CA 1
ATOM 3043 C C . PRO A 1 400 ? -13.557 -25.361 30.543 1.00 57.88 400 PRO A C 1
ATOM 3045 O O . PRO A 1 400 ? -14.334 -25.769 29.691 1.00 57.88 400 PRO A O 1
ATOM 3048 N N . GLN A 1 401 ? -13.928 -24.436 31.441 1.00 54.50 401 GLN A N 1
ATOM 3049 C CA . GLN A 1 401 ? -15.295 -23.888 31.481 1.00 54.50 401 GLN A CA 1
ATOM 3050 C C . GLN A 1 401 ? -15.621 -22.952 30.305 1.00 54.50 401 GLN A C 1
ATOM 3052 O O . GLN A 1 401 ? -16.792 -22.775 29.992 1.00 54.50 401 GLN A O 1
ATOM 3057 N N . ALA A 1 402 ? -14.616 -22.366 29.643 1.00 53.25 402 ALA A N 1
ATOM 3058 C CA . ALA A 1 402 ? -14.830 -21.511 28.472 1.00 53.25 402 ALA A CA 1
ATOM 3059 C C . ALA A 1 402 ? -15.176 -22.321 27.208 1.00 53.25 402 ALA A C 1
ATOM 3061 O O . ALA A 1 402 ? -15.724 -21.768 26.260 1.00 53.25 402 ALA A O 1
ATOM 3062 N N . ALA A 1 403 ? -14.880 -23.627 27.203 1.00 49.41 403 ALA A N 1
ATOM 3063 C CA . ALA A 1 403 ? -15.224 -24.534 26.111 1.00 49.41 403 ALA A CA 1
ATOM 3064 C C . ALA A 1 403 ? -16.708 -24.960 26.126 1.00 49.41 403 ALA A C 1
ATOM 3066 O O . ALA A 1 403 ? -17.243 -25.295 25.074 1.00 49.41 403 ALA A O 1
ATOM 3067 N N . ASP A 1 404 ? -17.373 -24.901 27.289 1.00 43.25 404 ASP A N 1
ATOM 3068 C CA . ASP A 1 404 ? -18.799 -25.235 27.465 1.00 43.25 404 ASP A CA 1
ATOM 3069 C C . ASP A 1 404 ? -19.742 -24.036 27.231 1.00 43.25 404 ASP A C 1
ATOM 3071 O O . ASP A 1 404 ? -20.965 -24.172 27.315 1.00 43.25 404 ASP A O 1
ATOM 3075 N N . ILE A 1 405 ? -19.205 -22.847 26.931 1.00 40.25 405 ILE A N 1
ATOM 3076 C CA . ILE A 1 405 ? -20.019 -21.666 26.629 1.00 40.25 405 ILE A CA 1
ATOM 3077 C C . ILE A 1 405 ? -20.508 -21.793 25.184 1.00 40.25 405 ILE A C 1
ATOM 3079 O O . ILE A 1 405 ? -19.825 -21.416 24.232 1.00 40.25 405 ILE A O 1
ATOM 3083 N N . SER A 1 406 ? -21.714 -22.338 25.021 1.00 37.75 406 SER A N 1
ATOM 3084 C CA . SER A 1 406 ? -22.492 -22.245 23.785 1.00 37.75 406 SER A CA 1
ATOM 3085 C C . SER A 1 406 ? -22.467 -20.808 23.253 1.00 37.75 406 SER A C 1
ATOM 3087 O O . SER A 1 406 ? -22.631 -19.857 24.021 1.00 37.75 406 SER A O 1
ATOM 3089 N N . SER A 1 407 ? -22.277 -20.670 21.940 1.00 41.47 407 SER A N 1
ATOM 3090 C CA . SER A 1 407 ? -21.978 -19.449 21.170 1.00 41.47 407 SER A CA 1
ATOM 3091 C C . SER A 1 407 ? -22.977 -18.283 21.276 1.00 41.47 407 SER A C 1
ATOM 3093 O O . SER A 1 407 ? -22.898 -17.344 20.492 1.00 41.47 407 SER A O 1
ATOM 3095 N N . GLU A 1 408 ? -23.915 -18.312 22.219 1.00 37.47 408 GLU A N 1
ATOM 3096 C CA . GLU A 1 408 ? -24.932 -17.277 22.417 1.00 37.47 408 GLU A CA 1
ATOM 3097 C C . GLU A 1 408 ? -24.557 -16.227 23.478 1.00 37.47 408 GLU A C 1
ATOM 3099 O O . GLU A 1 408 ? -25.220 -15.200 23.550 1.00 37.47 408 GLU A O 1
ATOM 3104 N N . HIS A 1 409 ? -23.489 -16.412 24.270 1.00 39.16 409 HIS A N 1
ATOM 3105 C CA . HIS A 1 409 ? -23.080 -15.437 25.301 1.00 39.16 409 HIS A CA 1
ATOM 3106 C C . HIS A 1 409 ? -21.554 -15.252 25.420 1.00 39.16 409 HIS A C 1
ATOM 3108 O O . HIS A 1 409 ? -20.985 -15.358 26.504 1.00 39.16 409 HIS A O 1
ATOM 3114 N N . ALA A 1 410 ? -20.864 -14.911 24.327 1.00 36.22 410 ALA A N 1
ATOM 3115 C CA . ALA A 1 410 ? -19.455 -14.491 24.381 1.00 36.22 410 ALA A CA 1
ATOM 3116 C C . ALA A 1 410 ? -19.306 -13.020 24.831 1.00 36.22 410 ALA A C 1
ATOM 3118 O O . ALA A 1 410 ? -18.698 -12.192 24.155 1.00 36.22 410 ALA A O 1
ATOM 3119 N N . GLY A 1 411 ? -19.887 -12.686 25.982 1.00 48.00 411 GLY A N 1
ATOM 3120 C CA . GLY A 1 411 ? -19.583 -11.473 26.729 1.00 48.00 411 GLY A CA 1
ATOM 3121 C C . GLY A 1 411 ? -18.636 -11.814 27.873 1.00 48.00 411 GLY A C 1
ATOM 3122 O O . GLY A 1 411 ? -19.098 -12.069 28.977 1.00 48.00 411 GLY A O 1
ATOM 3123 N N . SER A 1 412 ? -17.323 -11.833 27.633 1.00 37.56 412 SER A N 1
ATOM 3124 C CA . SER A 1 412 ? -16.344 -11.748 28.725 1.00 37.56 412 SER A CA 1
ATOM 3125 C C . SER A 1 412 ? -14.967 -11.313 28.221 1.00 37.56 412 SER A C 1
ATOM 3127 O O . SER A 1 412 ? -14.245 -12.075 27.583 1.00 37.56 412 SER A O 1
ATOM 3129 N N . GLU A 1 413 ? -14.669 -10.047 28.502 1.00 36.34 413 GLU A N 1
ATOM 3130 C CA . GLU A 1 413 ? -13.370 -9.440 28.813 1.00 36.34 413 GLU A CA 1
ATOM 3131 C C . GLU A 1 413 ? -12.091 -10.176 28.362 1.00 36.34 413 GLU A C 1
ATOM 3133 O O . GLU A 1 413 ? -11.653 -11.162 28.953 1.00 36.34 413 GLU A O 1
ATOM 3138 N N . LEU A 1 414 ? -11.395 -9.589 27.381 1.00 30.84 414 LEU A N 1
ATOM 3139 C CA . LEU A 1 414 ? -9.955 -9.804 27.216 1.00 30.84 414 LEU A CA 1
ATOM 3140 C C . LEU A 1 414 ? -9.208 -9.234 28.443 1.00 30.84 414 LEU A C 1
ATOM 3142 O O . LEU A 1 414 ? -9.615 -8.187 28.958 1.00 30.84 414 LEU A O 1
ATOM 3146 N N . PRO A 1 415 ? -8.091 -9.841 28.892 1.00 30.70 415 PRO A N 1
ATOM 3147 C CA . PRO A 1 415 ? -7.342 -9.343 30.040 1.00 30.70 415 PRO A CA 1
ATOM 3148 C C . PRO A 1 415 ? -6.841 -7.919 29.777 1.00 30.70 415 PRO A C 1
ATOM 3150 O O . PRO A 1 415 ? -6.027 -7.684 28.881 1.00 30.70 415 PRO A O 1
ATOM 3153 N N . ARG A 1 416 ? -7.307 -6.952 30.576 1.00 33.19 416 ARG A N 1
ATOM 3154 C CA . ARG A 1 416 ? -6.722 -5.607 30.622 1.00 33.19 416 ARG A CA 1
ATOM 3155 C C . ARG A 1 416 ? -5.256 -5.747 31.045 1.00 33.19 416 ARG A C 1
ATOM 3157 O O . ARG A 1 416 ? -4.979 -6.222 32.145 1.00 33.19 416 ARG A O 1
ATOM 3164 N N . GLN A 1 417 ? -4.313 -5.317 30.203 1.00 28.80 417 GLN A N 1
ATOM 3165 C CA . GLN A 1 417 ? -2.944 -5.062 30.656 1.00 28.80 417 GLN A CA 1
ATOM 3166 C C . GLN A 1 417 ? -2.998 -3.934 31.692 1.00 28.80 417 GLN A C 1
ATOM 3168 O O . GLN A 1 417 ? -3.084 -2.755 31.354 1.00 28.80 417 GLN A O 1
ATOM 3173 N N . VAL A 1 418 ? -2.990 -4.300 32.972 1.00 31.00 418 VAL A N 1
ATOM 3174 C CA . VAL A 1 418 ? -2.819 -3.352 34.070 1.00 31.00 418 VAL A CA 1
ATOM 3175 C C . VAL A 1 418 ? -1.339 -2.982 34.108 1.00 31.00 418 VAL A C 1
ATOM 3177 O O . VAL A 1 418 ? -0.510 -3.751 34.589 1.00 31.00 418 VAL A O 1
ATOM 3180 N N . LEU A 1 419 ? -0.995 -1.808 33.576 1.00 30.20 419 LEU A N 1
ATOM 3181 C CA . LEU A 1 419 ? 0.304 -1.193 33.843 1.00 30.20 419 LEU A CA 1
ATOM 3182 C C . LEU A 1 419 ? 0.378 -0.869 35.348 1.00 30.20 419 LEU A C 1
ATOM 3184 O O . LEU A 1 419 ? -0.550 -0.243 35.874 1.00 30.20 419 LEU A O 1
ATOM 3188 N N . PRO A 1 420 ? 1.433 -1.286 36.070 1.00 31.25 420 PRO A N 1
ATOM 3189 C CA . PRO A 1 420 ? 1.549 -0.989 37.488 1.00 31.25 420 PRO A CA 1
ATOM 3190 C C . PRO A 1 420 ? 1.682 0.524 37.683 1.00 31.25 420 PRO A C 1
ATOM 3192 O O . PRO A 1 420 ? 2.590 1.160 37.146 1.00 31.25 420 PRO A O 1
ATOM 3195 N N . ARG A 1 421 ? 0.767 1.107 38.469 1.00 31.98 421 ARG A N 1
ATOM 3196 C CA . ARG A 1 421 ? 0.918 2.472 38.984 1.00 31.98 421 ARG A CA 1
ATOM 3197 C C . ARG A 1 421 ? 2.225 2.540 39.769 1.00 31.98 421 ARG A C 1
ATOM 3199 O O . ARG A 1 421 ? 2.430 1.763 40.699 1.00 31.98 421 ARG A O 1
ATOM 3206 N N . SER A 1 422 ? 3.085 3.479 39.391 1.00 35.84 422 SER A N 1
ATOM 3207 C CA . SER A 1 422 ? 4.269 3.869 40.148 1.00 35.84 422 SER A CA 1
ATOM 3208 C C . SER A 1 422 ? 3.883 4.139 41.602 1.00 35.84 422 SER A C 1
ATOM 3210 O O . SER A 1 422 ? 3.064 5.020 41.873 1.00 35.84 422 SER A O 1
ATOM 3212 N N . ALA A 1 423 ? 4.458 3.370 42.524 1.00 33.47 423 ALA A N 1
ATOM 3213 C CA . ALA A 1 423 ? 4.360 3.646 43.945 1.00 33.47 423 ALA A CA 1
ATOM 3214 C C . ALA A 1 423 ? 5.078 4.970 44.231 1.00 33.47 423 ALA A C 1
ATOM 3216 O O . ALA A 1 423 ? 6.283 5.096 44.022 1.00 33.47 423 ALA A O 1
ATOM 3217 N N . SER A 1 424 ? 4.316 5.962 44.676 1.00 38.09 424 SER A N 1
ATOM 3218 C CA . SER A 1 424 ? 4.831 7.155 45.331 1.00 38.09 424 SER A CA 1
ATOM 3219 C C . SER A 1 424 ? 5.406 6.770 46.694 1.00 38.09 424 SER A C 1
ATOM 3221 O O . SER A 1 424 ? 4.673 6.246 47.537 1.00 38.09 424 SER A O 1
ATOM 3223 N N . SER A 1 425 ? 6.684 7.070 46.908 1.00 38.94 425 SER A N 1
ATOM 3224 C CA . SER A 1 425 ? 7.258 7.357 48.225 1.00 38.94 425 SER A CA 1
ATOM 3225 C C . SER A 1 425 ? 7.813 8.767 48.208 1.00 38.94 425 SER A C 1
ATOM 3227 O O . SER A 1 425 ? 8.584 9.032 47.253 1.00 38.94 425 SER A O 1
#

Mean predicted aligned error: 17.01 Å

Radius of gyration: 29.44 Å; Cα contacts (8 Å, |Δi|>4): 569; chains: 1; bounding box: 66×64×94 Å

Solvent-accessible surface area (backbone atoms only — not comparable to full-atom values): 25139 Å² total; per-residue (Å²): 129,90,78,52,57,62,86,71,57,84,75,57,52,59,60,66,52,46,54,51,52,50,49,35,68,72,68,72,49,92,58,60,54,43,42,30,28,38,66,37,47,45,70,67,89,90,58,92,56,94,86,67,86,80,87,47,75,47,64,38,66,43,80,40,51,52,82,42,76,67,55,23,52,47,53,48,53,51,53,49,50,28,53,78,72,70,68,48,80,64,50,63,59,55,48,44,33,39,76,71,33,85,63,31,35,63,77,47,63,77,65,34,47,32,38,45,44,75,80,45,78,43,98,59,97,68,84,81,77,77,77,87,52,89,86,68,83,81,73,88,28,39,35,39,33,48,32,38,34,37,99,85,46,72,49,75,49,78,46,71,75,43,70,100,57,62,65,66,61,55,50,50,58,52,52,54,50,52,49,54,47,43,53,48,51,50,47,52,62,70,59,27,50,75,29,69,53,53,76,66,37,47,53,47,57,58,44,64,76,76,48,64,58,32,76,52,49,42,76,49,79,47,78,45,79,44,79,79,57,68,66,24,50,27,52,12,45,17,55,32,15,36,58,41,26,54,66,46,37,42,60,51,66,47,99,86,69,49,65,33,31,31,28,35,76,44,18,80,94,45,60,48,50,71,47,79,46,74,76,60,65,67,62,50,54,51,52,55,33,60,69,30,74,60,72,87,48,76,33,48,42,36,37,37,38,34,54,54,42,98,86,74,50,69,16,22,29,42,35,41,38,33,41,46,70,55,45,56,82,67,55,43,54,57,48,50,52,47,29,52,56,37,28,57,48,52,70,40,89,52,75,77,54,78,79,74,82,86,70,62,63,95,74,52,75,50,58,56,52,70,70,63,75,49,71,69,58,52,50,54,55,47,56,51,50,53,63,72,46,68,83,62,90,66,86,83,74,90,55,68,73,68,74,71,58,64,93,85,67,90,81,74,81,77,85,76,85,76,76,81,77,81,80,85,129

Nearest PDB structures (foldseek):
  7kvw-assembly1_A  TM=8.004E-01  e=1.344E-10  Thermobifida fusca YX
  7kvw-assembly2_B  TM=8.066E-01  e=3.664E-10  Thermobifida fusca YX
  8fx6-assembly2_B  TM=7.421E-01  e=1.000E-10  Thermobifida fusca YX
  8g3i-assembly2_B  TM=7.841E-01  e=5.221E-10  Thermobifida fusca YX
  8fx7-assembly1_A  TM=6.803E-01  e=7.439E-10  Thermobifida fusca YX

pLDDT: mean 72.9, std 18.13, range [21.89, 98.44]

InterPro domains:
  IPR001242 Condensation domain [PF00668] (195-391)
  IPR023213 Chloramphenicol acetyltransferase-like domain superfamily [G3DSA:3.30.559.10] (197-376)

Organism: NCBI:txid525264

Foldseek 3Di:
DPQQQAPDDPLLLVVQLVLFLLCCVLVVHPDQKFKEWEKTWGDDPPDDPVPDDDTDIFIAIDIAGRPDSVSSVVSSVVQVVCSVVVNHDDSVVLVCLCPPNPVSVVVCVQPGQEYEAEPEEDQDPDDPDDPPDPVPPPDPHQKYKYWYHYPQFTDIDIDGNDDPDPPVSSCVSVVVVSVVVRVVVNVVLAQADKFAADPVLQVLVVCCVPDQQLPQKDKDKDWDLAEADLVLLFQLVQLLCCQAQLQFKAWDADPVRGIMIGGHNGSVVQGAAEAEEEDDPVVVVVVLSNVHADSRDPPQKHWYWHAADPVRGHTIMIMIMGGNSSDDPVRVVVSVVSSVVSSVCSVDPVVPPPDPDSDHDPDHPRNVRVVVDDVVVVVVVVVVVCVVCVPPPDDDDPDVVVVVPDPPDPPDDDDDPDDDDDDDD

Sequence (425 aa):
MPTGEDAHGSDYFTPVFLLPQLCNSTMGTDARSWAVDVEGHGRPADHSYGRTLGWFTTIAPVEIPLADPADAARAAAEMRALHEDGTAPDRRTYQALRYTHPQGQRTLAHGAQILVNYLGRGETGAVLHAPGDAACQWTDYLVEADVWSSERAVSMELSVVNAVISAERLRSAIGEVARELQEHVSREQSSGRRAPLSVLQRGIWFQSQVAAPGAYVAQTALTFDRRLDAEAVVEAFRDTVTVHPAMGAEFHTDASGQPVQNLPWSGQGIDLPVETTEGDLEAIMHADRSAGIDLASVPLAKATIVTGRSDGQPGDTLLLTYHLVLVDGWSRAVMLQTFLERLTLRSGQARTQGAGELVPRGCSIADALLESVDTRKEQADSDYWVHRLETLSQPTLVAPQAADISSEHAGSELPRQVLPRSASS

Secondary structure (DSSP, 8-state):
----S----HHHHHHHHHHHHHHHHHHT---SEEEEEEEEE---TTS--TT--S--EEEEEEEEE-S-HHHHHHHHHHHHHHHHTT-SPPHHHHHHHHHH-TTHHHHTTT--SEEEEEEEE-S--S--PPP--TT------SEEEEEEE-SS-EEEEEE--S-SS-HHHHHHHHHHHHHHHHHHHHHHHHS-EEEEPPHHHHHHHHHHTTS-TTTTEEEEEEE-SSPPPHHHHHHHHHHHHHH-GGGG-EEEE-TTS-EEEEE-SSSTT-PPPEEEE-S-HHHHHHHHHHH---TTSSSSEEEEEEES-TTS-S-EEEEEEEETTT--HHHHHHHHHHHHHHHHHHTSGGGGS--------SS-HHHHHHHT--HHHHHHHHHHHHHHHTT--S---S-HHHHS--TT-----PPP--PPPP---